Protein AF-A0A536SSL2-F1 (afdb_monomer_lite)

Radius of gyration: 25.96 Å; chains: 1; bounding box: 66×54×72 Å

Sequence (494 aa):
MFEVDPLWPKPLPNHWVLGGTIGVWVDEQDHVWVIHRGAGGGAGGLHDNEKGLELKPPISECCRTAPPILVFDQAGNLVRSWGGPGPGYEWPEGAHGVHVDYKGNVWLGGNGKGDAHVLKFTKEGKFLMQLGRYGKSGGSNDPENFGRVAKIWVDPKTNEAYIADGYGNRRVAVVDADTGKMKRYWGAYGNKPNDAPMGNYDPKAPPAQQFRNPVHCVERSNDGLVYVCDRQGDRVQVFQPEGKFVKEAFYAKETLASGSAWDITFSKDREQRFMFLADGQNEKVRVILRETLEEISNFGDGGRQPGQFYGVHSIATDSKGNLYTTETYEGKRVQKFVYKGLGSNLLKERKQTLAVAESSAGGLINAAFVAAPGASAWYLGGCVVYTGASRPALLGIAPQDMTGMRPASEPYAELLARRVRDRLGATWGLSETGASGPSGNRYGDKPGHACIAVSGPIEAVITVETGSADREANMWTFARRALELFESCLRKAP

Secondary structure (DSSP, 8-state):
-EEEETT-SPPPSTTEE---EEEEEE-TT--EEEEE--SSSSTTPPPTTTSTTTSSS--SS--EEPPSEEEE-TT--EEEEE-SS-TTS---TTEEEEEE-TTSEEEEEE-STT--EEEEEETT--EEEEEE-TT----TT-SS--SSEEEEEE-TTT-EEEEEE-SS--EEEEEETTT--EEEEE-GGGPPP--S---S--TTSPPPSSPPSPEEEEEE-TTS-EEEEEGGGTEEEEE-TTS-EEEEEESSTT--TT-S--EEEE-SSTT--EEEEEETTTTEEEEEETTTTEEEEEE--BSSSTT-BS-EEEEEE-TTS-EEEEE-TT---EEEEEE--SSHHHHHHTT--EEEEESTTTTHHHHHHHTSTTGGGTEEEEEE--STTHHHHHH---GGGGTT--SSSHHHHHHHHHHHHHHHT-SEEEEEEEE-SSS--TTSPPTTEEEEEEESSS-EEEEEE-----HHHHHHHHHHHHHHHHHHHHHH--

Foldseek 3Di:
DWDWDQCAQPDDPQLAAFFFWAEWEQDPQRKIKTFGDEQDPDQRHDDCVQDQVVDVVRPDPDDHHFARIWIAHPRNDTPDGHDDDDPPDDGAPAKHYWDQDPVQKIKTFFQPPFGWKIWIAHVNRHGDDIFADGNPDPEQPDQGTAHGWQYWDADPVQQKIWTQRFQRYQWTWIANNNPRGTDDIAFAQRHRADNPDPDFDDLPDDQDSGQAGGQREWDADPVQKIWTFSAQSQKIWIAHPRSHTDDMDHDPSVQGDRHFAAEWDFFLPNRSQWIWGFGFSQFKIFIAGPVVRHTPDIFEGDDQDRRHANGFHYWYAGNQGKIWTTGTRVNSDIIIIHDQAQQQVLCVVVVFAEEEEEELLQCLLVVRLVPGPPSVSHYLYYDHCHDPVVCCVPQVCDPVNQVVHDFQDQVVQQVQQVSRCVVSVGQKGKYKTAACALAHDPVPGGHLWMKIWMDHLDTDIDITRPVHSHNNVSSVVRSVVRSVVVSVCSVPRD

Structure (mmCIF, N/CA/C/O backbone):
data_AF-A0A536SSL2-F1
#
_entry.id   AF-A0A536SSL2-F1
#
loop_
_atom_site.group_PDB
_atom_site.id
_atom_site.type_symbol
_atom_site.label_atom_id
_atom_site.label_alt_id
_atom_site.label_comp_id
_atom_site.label_asym_id
_atom_site.label_entity_id
_atom_site.label_seq_id
_atom_site.pdbx_PDB_ins_code
_atom_site.Cartn_x
_atom_site.Cartn_y
_atom_site.Cartn_z
_atom_site.occupancy
_atom_site.B_iso_or_equiv
_atom_site.auth_seq_id
_atom_site.auth_comp_id
_atom_site.auth_asym_id
_atom_site.auth_atom_id
_atom_site.pdbx_PDB_model_num
ATOM 1 N N . MET A 1 1 ? -6.313 -5.138 13.434 1.00 70.88 1 MET A N 1
ATOM 2 C CA . MET A 1 1 ? -5.248 -6.094 13.783 1.00 70.88 1 MET A CA 1
ATOM 3 C C . MET A 1 1 ? -4.990 -6.992 12.593 1.00 70.88 1 MET A C 1
ATOM 5 O O . MET A 1 1 ? -5.932 -7.336 11.881 1.00 70.88 1 MET A O 1
ATOM 9 N N . PHE A 1 2 ? -3.722 -7.329 12.398 1.00 86.25 2 PHE A N 1
ATOM 10 C CA . PHE A 1 2 ? -3.239 -8.208 11.351 1.00 86.25 2 PHE A CA 1
ATOM 11 C C . PHE A 1 2 ? -2.455 -9.352 11.984 1.00 86.25 2 PHE A C 1
ATOM 13 O O . PHE A 1 2 ? -1.656 -9.109 12.883 1.00 86.25 2 PHE A O 1
ATOM 20 N N . GLU A 1 3 ? -2.681 -10.574 11.516 1.00 83.38 3 GLU A N 1
ATOM 21 C CA . GLU A 1 3 ? -1.866 -11.739 11.873 1.00 83.38 3 GLU A CA 1
ATOM 22 C C . GLU A 1 3 ? -1.239 -12.303 10.609 1.00 83.38 3 GLU A C 1
ATOM 24 O O . GLU A 1 3 ? -1.923 -12.433 9.593 1.00 83.38 3 GLU A O 1
ATOM 29 N N . VAL A 1 4 ? 0.041 -12.663 10.670 1.00 94.06 4 VAL A N 1
ATOM 30 C CA . VAL A 1 4 ? 0.687 -13.361 9.560 1.00 94.06 4 VAL A CA 1
ATOM 31 C C . VAL A 1 4 ? 0.041 -14.734 9.349 1.00 94.06 4 VAL A C 1
ATOM 33 O O . VAL A 1 4 ? -0.237 -15.455 10.306 1.00 94.06 4 VAL A O 1
ATOM 36 N N . ASP A 1 5 ? -0.192 -15.096 8.091 1.00 92.94 5 ASP A N 1
ATOM 37 C CA . ASP A 1 5 ? -0.505 -16.462 7.682 1.00 92.94 5 ASP A CA 1
ATOM 38 C C . ASP A 1 5 ? 0.802 -17.156 7.267 1.00 92.94 5 ASP A C 1
ATOM 40 O O . ASP A 1 5 ? 1.294 -16.910 6.163 1.00 92.94 5 ASP A O 1
ATOM 44 N N . PRO A 1 6 ? 1.404 -17.998 8.129 1.00 91.06 6 PRO A N 1
ATOM 45 C CA . PRO A 1 6 ? 2.693 -18.622 7.842 1.00 91.06 6 PRO A CA 1
ATOM 46 C C . PRO A 1 6 ? 2.602 -19.724 6.776 1.00 91.06 6 PRO A C 1
ATOM 48 O O . PRO A 1 6 ? 3.630 -20.268 6.382 1.00 91.06 6 PRO A O 1
ATOM 51 N N . LEU A 1 7 ? 1.391 -20.088 6.339 1.00 91.69 7 LEU A N 1
ATOM 52 C CA . LEU A 1 7 ? 1.154 -21.122 5.331 1.00 91.69 7 LEU A CA 1
ATOM 53 C C . LEU A 1 7 ? 0.920 -20.535 3.931 1.00 91.69 7 LEU A C 1
ATOM 55 O O . LEU A 1 7 ? 0.687 -21.288 2.982 1.00 91.69 7 LEU A O 1
ATOM 59 N N . TRP A 1 8 ? 0.977 -19.207 3.797 1.00 96.62 8 TRP A N 1
ATOM 60 C CA . TRP A 1 8 ? 0.842 -18.496 2.533 1.00 96.62 8 TRP A CA 1
ATOM 61 C C . TRP A 1 8 ? 2.170 -17.801 2.156 1.00 96.62 8 TRP A C 1
ATOM 63 O O . TRP A 1 8 ? 2.762 -17.140 3.010 1.00 96.62 8 TRP A O 1
ATOM 73 N N . PRO A 1 9 ? 2.621 -17.865 0.885 1.00 97.06 9 PRO A N 1
ATOM 74 C CA . PRO A 1 9 ? 2.045 -18.639 -0.215 1.00 97.06 9 PRO A CA 1
ATOM 75 C C . PRO A 1 9 ? 2.376 -20.134 -0.077 1.00 97.06 9 PRO A C 1
ATOM 77 O O . PRO A 1 9 ? 3.240 -20.527 0.707 1.00 97.06 9 PRO A O 1
ATOM 80 N N . LYS A 1 10 ? 1.710 -20.987 -0.864 1.00 96.25 10 LYS A N 1
ATOM 81 C CA . LYS A 1 10 ? 2.059 -22.414 -0.921 1.00 96.25 10 LYS A CA 1
ATOM 82 C C . LYS A 1 10 ? 3.430 -22.610 -1.585 1.00 96.25 10 LYS A C 1
ATOM 84 O O . LYS A 1 10 ? 3.855 -21.748 -2.359 1.00 96.25 10 LYS A O 1
ATOM 89 N N . PRO A 1 11 ? 4.110 -23.749 -1.338 1.00 94.81 11 PRO A N 1
ATOM 90 C CA . PRO A 1 11 ? 5.376 -24.060 -1.993 1.00 94.81 11 PRO A CA 1
ATOM 91 C C . PRO A 1 11 ? 5.291 -23.920 -3.516 1.00 94.81 11 PRO A C 1
ATOM 93 O O . PRO A 1 11 ? 4.342 -24.397 -4.144 1.00 94.81 11 PRO A O 1
ATOM 96 N N . LEU A 1 12 ? 6.294 -23.271 -4.107 1.00 95.94 12 LEU A N 1
ATOM 97 C CA . LEU A 1 12 ? 6.378 -23.112 -5.554 1.00 95.94 12 LEU A CA 1
ATOM 98 C C . LEU A 1 12 ? 6.725 -24.449 -6.232 1.00 95.94 12 LEU A C 1
ATOM 100 O O . LEU A 1 12 ? 7.484 -25.247 -5.674 1.00 95.94 12 LEU A O 1
ATOM 104 N N . PRO A 1 13 ? 6.213 -24.704 -7.450 1.00 94.50 13 PRO A N 1
ATOM 105 C CA . PRO A 1 13 ? 6.580 -25.891 -8.216 1.00 94.50 13 PRO A CA 1
ATOM 106 C C . PRO A 1 13 ? 8.017 -25.786 -8.756 1.00 94.50 13 PRO A C 1
ATOM 108 O O . PRO A 1 13 ? 8.676 -24.757 -8.631 1.00 94.50 13 PRO A O 1
ATOM 111 N N . ASN A 1 14 ? 8.497 -26.842 -9.421 1.00 94.69 14 ASN A N 1
ATOM 112 C CA . ASN A 1 14 ? 9.727 -26.829 -10.232 1.00 94.69 14 ASN A CA 1
ATOM 113 C C . ASN A 1 14 ? 11.019 -26.438 -9.485 1.00 94.69 14 ASN A C 1
ATOM 115 O O . ASN A 1 14 ? 11.971 -25.977 -10.119 1.00 94.69 14 ASN A O 1
ATOM 119 N N . HIS A 1 15 ? 11.054 -26.606 -8.157 1.00 94.88 15 HIS A N 1
ATOM 120 C CA . HIS A 1 15 ? 12.149 -26.131 -7.301 1.00 94.88 15 HIS A CA 1
ATOM 121 C C . HIS A 1 15 ? 12.436 -24.636 -7.492 1.00 94.88 15 HIS A C 1
ATOM 123 O O . HIS A 1 15 ? 13.591 -24.204 -7.500 1.00 94.88 15 HIS A O 1
ATOM 129 N N . TRP A 1 16 ? 11.378 -23.853 -7.710 1.00 95.50 16 TRP A N 1
ATOM 130 C CA . TRP A 1 16 ? 11.479 -22.414 -7.858 1.00 95.50 16 TRP A CA 1
ATOM 131 C C . TRP A 1 16 ? 11.706 -21.718 -6.528 1.00 95.50 16 TRP A C 1
ATOM 133 O O . TRP A 1 16 ? 11.070 -22.026 -5.521 1.00 95.50 16 TRP A O 1
ATOM 143 N N . VAL A 1 17 ? 12.588 -20.727 -6.567 1.00 93.88 17 VAL A N 1
ATOM 144 C CA . VAL A 1 17 ? 12.870 -19.821 -5.456 1.00 93.88 17 VAL A CA 1
ATOM 145 C C . VAL A 1 17 ? 12.768 -18.370 -5.916 1.00 93.88 17 VAL A C 1
ATOM 147 O O . VAL A 1 17 ? 13.021 -18.040 -7.081 1.00 93.88 17 VAL A O 1
ATOM 150 N N . LEU A 1 18 ? 12.368 -17.507 -4.985 1.00 93.56 18 LEU A N 1
ATOM 151 C CA . LEU A 1 18 ? 12.258 -16.068 -5.191 1.00 93.56 18 LEU A CA 1
ATOM 152 C C . LEU A 1 18 ? 13.579 -15.398 -4.833 1.00 93.56 18 LEU A C 1
ATOM 154 O O . LEU A 1 18 ? 14.158 -15.686 -3.790 1.00 93.56 18 LEU A O 1
ATOM 158 N N . GLY A 1 19 ? 14.017 -14.459 -5.664 1.00 92.50 19 GLY A N 1
ATOM 159 C CA . GLY A 1 19 ? 14.949 -13.429 -5.208 1.00 92.50 19 GLY A CA 1
ATOM 160 C C . GLY A 1 19 ? 14.205 -12.306 -4.480 1.00 92.50 19 GLY A C 1
ATOM 161 O O . GLY A 1 19 ? 13.090 -12.479 -3.990 1.00 92.50 19 GLY A O 1
ATOM 162 N N . GLY A 1 20 ? 14.812 -11.126 -4.426 1.00 92.00 20 GLY A N 1
ATOM 163 C CA . GLY A 1 20 ? 14.248 -9.939 -3.798 1.00 92.00 20 GLY A CA 1
ATOM 164 C C . GLY A 1 20 ? 12.907 -9.593 -4.433 1.00 92.00 20 GLY A C 1
ATOM 165 O O . GLY A 1 20 ? 12.840 -9.210 -5.604 1.00 92.00 20 GLY A O 1
ATOM 166 N N . THR A 1 21 ? 11.839 -9.737 -3.659 1.00 92.56 21 THR A N 1
ATOM 167 C CA . THR A 1 21 ? 10.477 -9.395 -4.067 1.00 92.56 21 THR A CA 1
ATOM 168 C C . THR A 1 21 ? 10.248 -7.901 -3.844 1.00 92.56 21 THR A C 1
ATOM 170 O O . THR A 1 21 ? 10.591 -7.348 -2.802 1.00 92.56 21 THR A O 1
ATOM 173 N N . ILE A 1 22 ? 9.722 -7.218 -4.849 1.00 91.38 22 ILE A N 1
ATOM 174 C CA . ILE A 1 22 ? 9.894 -5.758 -5.004 1.00 91.38 22 ILE A CA 1
ATOM 175 C C . ILE A 1 22 ? 8.591 -5.042 -5.339 1.00 91.38 22 ILE A C 1
ATOM 177 O O . ILE A 1 22 ? 8.474 -3.849 -5.076 1.00 91.38 22 ILE A O 1
ATOM 181 N N . GLY A 1 23 ? 7.604 -5.748 -5.874 1.00 95.38 23 GLY A N 1
ATOM 182 C CA . GLY A 1 23 ? 6.292 -5.188 -6.142 1.00 95.38 23 GLY A CA 1
ATOM 183 C C . GLY A 1 23 ? 5.220 -6.216 -5.850 1.00 95.38 23 GLY A C 1
ATOM 184 O O . GLY A 1 23 ? 5.384 -7.396 -6.177 1.00 95.38 23 GLY A O 1
ATOM 185 N N . VAL A 1 24 ? 4.127 -5.745 -5.259 1.00 98.31 24 VAL A N 1
ATOM 186 C CA . VAL A 1 24 ? 2.905 -6.521 -5.088 1.00 98.31 24 VAL A CA 1
ATOM 187 C C . VAL A 1 24 ? 1.691 -5.697 -5.486 1.00 98.31 24 VAL A C 1
ATOM 189 O O . VAL A 1 24 ? 1.617 -4.500 -5.215 1.00 98.31 24 VAL A O 1
ATOM 192 N N . TRP A 1 25 ? 0.729 -6.349 -6.127 1.00 98.12 25 TRP A N 1
ATOM 193 C CA . TRP A 1 25 ? -0.571 -5.774 -6.442 1.00 98.12 25 TRP A CA 1
ATOM 194 C C . TRP A 1 25 ? -1.664 -6.819 -6.254 1.00 98.12 25 TRP A C 1
ATOM 196 O O . TRP A 1 25 ? -1.423 -8.008 -6.455 1.00 98.12 25 TRP A O 1
ATOM 206 N N . VAL A 1 26 ? -2.867 -6.380 -5.890 1.00 98.38 26 VAL A N 1
ATOM 207 C CA . VAL A 1 26 ? -4.047 -7.246 -5.845 1.00 98.38 26 VAL A CA 1
ATOM 208 C C . VAL A 1 26 ? -5.036 -6.780 -6.903 1.00 98.38 26 VAL A C 1
ATOM 210 O O . VAL A 1 26 ? -5.452 -5.621 -6.886 1.00 98.38 26 VAL A O 1
ATOM 213 N N . ASP A 1 27 ? -5.373 -7.669 -7.836 1.00 97.38 27 ASP A N 1
ATOM 214 C CA . ASP A 1 27 ? -6.301 -7.366 -8.925 1.00 97.38 27 ASP A CA 1
ATOM 215 C C . ASP A 1 27 ? -7.775 -7.531 -8.515 1.00 97.38 27 ASP A C 1
ATOM 217 O O . ASP A 1 27 ? -8.109 -7.812 -7.363 1.00 97.38 27 ASP A O 1
ATOM 221 N N . GLU A 1 28 ? -8.684 -7.323 -9.462 1.00 95.25 28 GLU A N 1
ATOM 222 C CA . GLU A 1 28 ? -10.125 -7.366 -9.235 1.00 95.25 28 GLU A CA 1
ATOM 223 C C . GLU A 1 28 ? -10.678 -8.764 -8.898 1.00 95.25 28 GLU A C 1
ATOM 225 O O . GLU A 1 28 ? -11.818 -8.868 -8.448 1.00 95.25 28 GLU A O 1
ATOM 230 N N . GLN A 1 29 ? -9.894 -9.831 -9.096 1.00 96.06 29 GLN A N 1
ATOM 231 C CA . GLN A 1 29 ? -10.228 -11.195 -8.666 1.00 96.06 29 GLN A CA 1
ATOM 232 C C . GLN A 1 29 ? -9.609 -11.561 -7.309 1.00 96.06 29 GLN A C 1
ATOM 234 O O . GLN A 1 29 ? -9.657 -12.724 -6.910 1.00 96.06 29 GLN A O 1
ATOM 239 N N . ASP A 1 30 ? -9.013 -10.596 -6.605 1.00 97.69 30 ASP A N 1
ATOM 240 C CA . ASP A 1 30 ? -8.140 -10.833 -5.456 1.00 97.69 30 ASP A CA 1
ATOM 241 C C . ASP A 1 30 ? -6.935 -11.740 -5.773 1.00 97.69 30 ASP A C 1
ATOM 243 O O . ASP A 1 30 ? -6.384 -12.394 -4.879 1.00 97.69 30 ASP A O 1
ATOM 247 N N . HIS A 1 31 ? -6.492 -11.790 -7.034 1.00 98.62 31 HIS A N 1
ATOM 248 C CA . HIS A 1 31 ? -5.214 -12.415 -7.334 1.00 98.62 31 HIS A CA 1
ATOM 249 C C . HIS A 1 31 ? -4.073 -11.498 -6.903 1.00 98.62 31 HIS A C 1
ATOM 251 O O . HIS A 1 31 ? -4.069 -10.298 -7.182 1.00 98.62 31 HIS A O 1
ATOM 257 N N . VAL A 1 32 ? -3.077 -12.087 -6.252 1.00 98.75 32 VAL A N 1
ATOM 258 C CA . VAL A 1 32 ? -1.891 -11.412 -5.735 1.00 98.75 32 VAL A CA 1
ATOM 259 C C . VAL A 1 32 ? -0.774 -11.539 -6.759 1.00 98.75 32 VAL A C 1
ATOM 261 O O . VAL A 1 32 ? -0.194 -12.609 -6.942 1.00 98.75 32 VAL A O 1
ATOM 264 N N . TRP A 1 33 ? -0.483 -10.437 -7.434 1.00 98.62 33 TRP A N 1
ATOM 265 C CA . TRP A 1 33 ? 0.585 -10.307 -8.413 1.00 98.62 33 TRP A CA 1
ATOM 266 C C . TRP A 1 33 ? 1.867 -9.913 -7.706 1.00 98.62 33 TRP A C 1
ATOM 268 O O . TRP A 1 33 ? 1.901 -8.902 -7.014 1.00 98.62 33 TRP A O 1
ATOM 278 N N . VAL A 1 34 ? 2.923 -10.690 -7.904 1.00 97.94 34 VAL A N 1
ATOM 279 C CA . VAL A 1 34 ? 4.250 -10.446 -7.349 1.00 97.94 34 VAL A CA 1
ATOM 280 C C . VAL A 1 34 ? 5.231 -10.308 -8.495 1.00 97.94 34 VAL A C 1
ATOM 282 O O . VAL A 1 34 ? 5.256 -11.141 -9.402 1.00 97.94 34 VAL A O 1
ATOM 285 N N . ILE A 1 35 ? 6.067 -9.278 -8.423 1.00 95.69 35 ILE A N 1
ATOM 286 C CA . ILE A 1 35 ? 7.277 -9.181 -9.232 1.00 95.69 35 ILE A CA 1
ATOM 287 C C . ILE A 1 35 ? 8.504 -9.306 -8.330 1.00 95.69 35 ILE A C 1
ATOM 289 O O . ILE A 1 35 ? 8.563 -8.724 -7.240 1.00 95.69 35 ILE A O 1
ATOM 293 N N . HIS A 1 36 ? 9.481 -10.093 -8.770 1.00 93.75 36 HIS A N 1
ATOM 294 C CA . HIS A 1 36 ? 10.736 -10.288 -8.052 1.00 93.75 36 HIS A CA 1
ATOM 295 C C . HIS A 1 36 ? 11.947 -10.151 -8.976 1.00 93.75 36 HIS A C 1
ATOM 297 O O . HIS A 1 36 ? 11.855 -10.291 -10.197 1.00 93.75 36 HIS A O 1
ATOM 303 N N . ARG A 1 37 ? 13.105 -9.864 -8.381 1.00 88.25 37 ARG A N 1
ATOM 304 C CA . ARG A 1 37 ? 14.395 -9.872 -9.079 1.00 88.25 37 ARG A CA 1
ATOM 305 C C . ARG A 1 37 ? 14.947 -11.298 -9.074 1.00 88.25 37 ARG A C 1
ATOM 307 O O . ARG A 1 37 ? 14.835 -11.999 -8.071 1.00 88.25 37 ARG A O 1
ATOM 314 N N . GLY A 1 38 ? 15.453 -11.753 -10.220 1.00 72.12 38 GLY A N 1
ATOM 315 C CA . GLY A 1 38 ? 15.956 -13.119 -10.414 1.00 72.12 38 GLY A CA 1
ATOM 316 C C . GLY A 1 38 ? 17.435 -13.305 -10.041 1.00 72.12 38 GLY A C 1
ATOM 317 O O . GLY A 1 38 ? 17.980 -12.559 -9.234 1.00 72.12 38 GLY A O 1
ATOM 318 N N . ALA A 1 39 ? 18.108 -14.272 -10.678 1.00 56.28 39 ALA A N 1
ATOM 319 C CA . ALA A 1 39 ? 19.510 -14.668 -10.453 1.00 56.28 39 ALA A CA 1
ATOM 320 C C . ALA A 1 39 ? 20.607 -13.621 -10.764 1.00 56.28 39 ALA A C 1
ATOM 322 O O . ALA A 1 39 ? 21.792 -13.953 -10.661 1.00 56.28 39 ALA A O 1
ATOM 323 N N . GLY A 1 40 ? 20.259 -12.388 -11.147 1.00 55.69 40 GLY A N 1
ATOM 324 C CA . GLY A 1 40 ? 21.232 -11.327 -11.432 1.00 55.69 40 GLY A CA 1
ATOM 325 C C . GLY A 1 40 ? 21.962 -10.860 -10.166 1.00 55.69 40 GLY A C 1
ATOM 326 O O . GLY A 1 40 ? 21.326 -10.638 -9.140 1.00 55.69 40 GLY A O 1
ATOM 327 N N . GLY A 1 41 ? 23.291 -10.715 -10.233 1.00 50.22 41 GLY A N 1
ATOM 328 C CA . GLY A 1 41 ? 24.194 -10.449 -9.097 1.00 50.22 41 GLY A CA 1
ATOM 329 C C . GLY A 1 41 ? 24.130 -9.037 -8.491 1.00 50.22 41 GLY A C 1
ATOM 330 O O . GLY A 1 41 ? 25.152 -8.365 -8.395 1.00 50.22 41 GLY A O 1
ATOM 331 N N . GLY A 1 42 ? 22.942 -8.581 -8.090 1.00 58.47 42 GLY A N 1
ATOM 332 C CA . GLY A 1 42 ? 22.720 -7.317 -7.380 1.00 58.47 42 GLY A CA 1
ATOM 333 C C . GLY A 1 42 ? 22.057 -7.506 -6.011 1.00 58.47 42 GLY A C 1
ATOM 334 O O . GLY A 1 42 ? 21.804 -8.627 -5.574 1.00 58.47 42 GLY A O 1
ATOM 335 N N . ALA A 1 43 ? 21.738 -6.399 -5.333 1.00 57.28 43 ALA A N 1
ATOM 336 C CA . ALA A 1 43 ? 21.018 -6.425 -4.058 1.00 57.28 43 ALA A CA 1
ATOM 337 C C . ALA A 1 43 ? 19.620 -7.055 -4.240 1.00 57.28 43 ALA A C 1
ATOM 339 O O . ALA A 1 43 ? 18.736 -6.461 -4.866 1.00 57.28 43 ALA A O 1
ATOM 340 N N . GLY A 1 44 ? 19.441 -8.269 -3.710 1.00 65.69 44 GLY A N 1
ATOM 341 C CA . GLY A 1 44 ? 18.246 -9.096 -3.901 1.00 65.69 44 GLY A CA 1
ATOM 342 C C . GLY A 1 44 ? 18.367 -10.177 -4.980 1.00 65.69 44 GLY A C 1
ATOM 343 O O . GLY A 1 44 ? 17.377 -10.830 -5.283 1.00 65.69 44 GLY A O 1
ATOM 344 N N . GLY A 1 45 ? 19.543 -10.394 -5.566 1.00 82.62 45 GLY A N 1
ATOM 345 C CA . GLY A 1 45 ? 19.799 -11.566 -6.402 1.00 82.62 45 GLY A CA 1
ATOM 346 C C . GLY A 1 45 ? 19.842 -12.866 -5.595 1.00 82.62 45 GLY A C 1
ATOM 347 O O . GLY A 1 45 ? 20.053 -12.856 -4.380 1.00 82.62 45 GLY A O 1
ATOM 348 N N . LEU A 1 46 ? 19.661 -13.992 -6.284 1.00 88.62 46 LEU A N 1
ATOM 349 C CA . LEU A 1 46 ? 19.912 -15.315 -5.711 1.00 88.62 46 LEU A CA 1
ATOM 350 C C . LEU A 1 46 ? 21.414 -15.628 -5.722 1.00 88.62 46 LEU A C 1
ATOM 352 O O . LEU A 1 46 ? 22.061 -15.546 -6.776 1.00 88.62 46 LEU A O 1
ATOM 356 N N . HIS A 1 47 ? 21.939 -16.015 -4.563 1.00 88.69 47 HIS A N 1
ATOM 357 C CA . HIS A 1 47 ? 23.284 -16.550 -4.370 1.00 88.69 47 HIS A CA 1
ATOM 358 C C . HIS A 1 47 ? 23.391 -17.957 -4.969 1.00 88.69 47 HIS A C 1
ATOM 360 O O . HIS A 1 47 ? 22.393 -18.659 -5.136 1.00 88.69 47 HIS A O 1
ATOM 366 N N . ASP A 1 48 ? 24.607 -18.398 -5.284 1.00 89.75 48 ASP A N 1
ATOM 367 C CA . ASP A 1 48 ? 24.847 -19.688 -5.949 1.00 89.75 48 ASP A CA 1
ATOM 368 C C . ASP A 1 48 ? 24.349 -20.895 -5.137 1.00 89.75 48 ASP A C 1
ATOM 370 O O . ASP A 1 48 ? 23.865 -21.868 -5.712 1.00 89.75 48 ASP A O 1
ATOM 374 N N . ASN A 1 49 ? 24.366 -20.811 -3.804 1.00 89.50 49 ASN A N 1
ATOM 375 C CA . ASN A 1 49 ? 23.793 -21.831 -2.922 1.00 89.50 49 ASN A CA 1
ATOM 376 C C . ASN A 1 49 ? 22.251 -21.834 -2.896 1.00 89.50 49 ASN A C 1
ATOM 378 O O . ASN A 1 49 ? 21.662 -22.832 -2.492 1.00 89.50 49 ASN A O 1
ATOM 382 N N . GLU A 1 50 ? 21.591 -20.755 -3.325 1.00 91.44 50 GLU A N 1
ATOM 383 C CA . GLU A 1 50 ? 20.130 -20.692 -3.470 1.00 91.44 50 GLU A CA 1
ATOM 384 C C . GLU A 1 50 ? 19.674 -21.189 -4.851 1.00 91.44 50 GLU A C 1
ATOM 386 O O . GLU A 1 50 ? 18.548 -21.656 -4.993 1.00 91.44 50 GLU A O 1
ATOM 391 N N . LYS A 1 51 ? 20.540 -21.117 -5.874 1.00 92.12 51 LYS A N 1
ATOM 392 C CA . LYS A 1 51 ? 20.224 -21.468 -7.272 1.00 92.12 51 LYS A CA 1
ATOM 393 C C . LYS A 1 51 ? 21.086 -22.598 -7.851 1.00 92.12 51 LYS A C 1
ATOM 395 O O . LYS A 1 51 ? 21.333 -22.645 -9.054 1.00 92.12 51 LYS A O 1
ATOM 400 N N . GLY A 1 52 ? 21.558 -23.523 -7.017 1.00 93.56 52 GLY A N 1
ATOM 401 C CA . GLY A 1 52 ? 22.553 -24.517 -7.433 1.00 93.56 52 GLY A CA 1
ATOM 402 C C . GLY A 1 52 ? 22.135 -25.453 -8.581 1.00 93.56 52 GLY A C 1
ATOM 403 O O . GLY A 1 52 ? 23.009 -25.935 -9.304 1.00 93.56 52 GLY A O 1
ATOM 404 N N . LEU A 1 53 ? 20.829 -25.644 -8.822 1.00 94.38 53 LEU A N 1
ATOM 405 C CA . LEU A 1 53 ? 20.298 -26.401 -9.968 1.00 94.38 53 LEU A CA 1
ATOM 406 C C . LEU A 1 53 ? 20.404 -25.621 -11.299 1.00 94.38 53 LEU A C 1
ATOM 408 O O . LEU A 1 53 ? 20.310 -26.212 -12.374 1.00 94.38 53 LEU A O 1
ATOM 412 N N . GLU A 1 54 ? 20.555 -24.296 -11.245 1.00 91.56 54 GLU A N 1
ATOM 413 C CA . GLU A 1 54 ? 20.709 -23.407 -12.408 1.00 91.56 54 GLU A CA 1
ATOM 414 C C . GLU A 1 54 ? 22.174 -23.273 -12.869 1.00 91.56 54 GLU A C 1
ATOM 416 O O . GLU A 1 54 ? 22.431 -22.910 -14.020 1.00 91.56 54 GLU A O 1
ATOM 421 N N . LEU A 1 55 ? 23.139 -23.581 -11.993 1.00 91.19 55 LEU A N 1
ATOM 422 C CA . LEU A 1 55 ? 24.570 -23.446 -12.281 1.00 91.19 55 LEU A CA 1
ATOM 423 C C . LEU A 1 55 ? 25.064 -24.461 -13.323 1.00 91.19 55 LEU A C 1
ATOM 425 O O . LEU A 1 55 ? 24.430 -25.481 -13.600 1.00 91.19 55 LEU A O 1
ATOM 429 N N . LYS A 1 56 ? 26.224 -24.167 -13.924 1.00 92.69 56 LYS A N 1
ATOM 430 C CA . LYS A 1 56 ? 26.868 -25.008 -14.943 1.00 92.69 56 LYS A CA 1
ATOM 431 C C . LYS A 1 56 ? 28.335 -25.288 -14.565 1.00 92.69 56 LYS A C 1
ATOM 433 O O . LYS A 1 56 ? 29.153 -24.384 -14.725 1.00 92.69 56 LYS A O 1
ATOM 438 N N . PRO A 1 57 ? 28.685 -26.517 -14.127 1.00 93.56 57 PRO A N 1
ATOM 439 C CA . PRO A 1 57 ? 27.778 -27.639 -13.843 1.00 93.56 57 PRO A CA 1
ATOM 440 C C . PRO A 1 57 ? 26.854 -27.350 -12.638 1.00 93.56 57 PRO A C 1
ATOM 442 O O . PRO A 1 57 ? 27.210 -26.514 -11.805 1.00 93.56 57 PRO A O 1
ATOM 445 N N . PRO A 1 58 ? 25.690 -28.022 -12.520 1.00 94.88 58 PRO A N 1
ATOM 446 C CA . PRO A 1 58 ? 24.854 -27.913 -11.326 1.00 94.88 58 PRO A CA 1
ATOM 447 C C . PRO A 1 58 ? 25.618 -28.387 -10.089 1.00 94.88 58 PRO A C 1
ATOM 449 O O . PRO A 1 58 ? 26.342 -29.382 -10.157 1.00 94.88 58 PRO A O 1
ATOM 452 N N . ILE A 1 59 ? 25.438 -27.699 -8.962 1.00 94.75 59 ILE A N 1
ATOM 453 C CA . ILE A 1 59 ? 26.116 -28.032 -7.694 1.00 94.75 59 ILE A CA 1
ATOM 454 C C . ILE A 1 59 ? 25.181 -28.678 -6.660 1.00 94.75 59 ILE A C 1
ATOM 456 O O . ILE A 1 59 ? 25.644 -29.141 -5.621 1.00 94.75 59 ILE A O 1
ATOM 460 N N . SER A 1 60 ? 23.874 -28.714 -6.933 1.00 94.31 60 SER A N 1
ATOM 461 C CA . SER A 1 60 ? 22.850 -29.320 -6.073 1.00 94.31 60 SER A CA 1
ATOM 462 C C . SER A 1 60 ? 21.576 -29.653 -6.862 1.00 94.31 60 SER A C 1
ATOM 464 O O . SER A 1 60 ? 21.329 -29.101 -7.934 1.00 94.31 60 SER A O 1
ATOM 466 N N . GLU A 1 61 ? 20.743 -30.550 -6.320 1.00 92.94 61 GLU A N 1
ATOM 467 C CA . GLU A 1 61 ? 19.458 -30.967 -6.923 1.00 92.94 61 GLU A CA 1
ATOM 468 C C . GLU A 1 61 ? 18.376 -29.869 -6.873 1.00 92.94 61 GLU A C 1
ATOM 470 O O . GLU A 1 61 ? 17.375 -29.928 -7.581 1.00 92.94 61 GLU A O 1
ATOM 475 N N . CYS A 1 62 ? 18.596 -28.841 -6.052 1.00 89.31 62 CYS A N 1
ATOM 476 C CA . CYS A 1 62 ? 17.774 -27.642 -5.904 1.00 89.31 62 CYS A CA 1
ATOM 477 C C . CYS A 1 62 ? 18.704 -26.422 -5.861 1.00 89.31 62 CYS A C 1
ATOM 479 O O . CYS A 1 62 ? 19.850 -26.544 -5.457 1.00 89.31 62 CYS A O 1
ATOM 481 N N . CYS A 1 63 ? 18.312 -25.215 -6.226 1.00 92.88 63 CYS A N 1
ATOM 482 C CA . CYS A 1 63 ? 17.028 -24.774 -6.749 1.00 92.88 63 CYS A CA 1
ATOM 483 C C . CYS A 1 63 ? 17.283 -23.925 -8.002 1.00 92.88 63 CYS A C 1
ATOM 485 O O . CYS A 1 63 ? 18.432 -23.774 -8.421 1.00 92.88 63 CYS A O 1
ATOM 487 N N . ARG A 1 64 ? 16.239 -23.390 -8.636 1.00 93.19 64 ARG A N 1
ATOM 488 C CA . ARG A 1 64 ? 16.390 -22.463 -9.770 1.00 93.19 64 ARG A CA 1
ATOM 489 C C . ARG A 1 64 ? 15.469 -21.263 -9.630 1.00 93.19 64 ARG A C 1
ATOM 491 O O . ARG A 1 64 ? 14.456 -21.325 -8.936 1.00 93.19 64 ARG A O 1
ATOM 498 N N . THR A 1 65 ? 15.810 -20.180 -10.309 1.00 93.19 65 THR A N 1
ATOM 499 C CA . THR A 1 65 ? 15.042 -18.935 -10.243 1.00 93.19 65 THR A CA 1
ATOM 500 C C . THR A 1 65 ? 13.624 -19.114 -10.799 1.00 93.19 65 THR A C 1
ATOM 502 O O . THR A 1 65 ? 13.444 -19.710 -11.864 1.00 93.19 65 THR A O 1
ATOM 505 N N . ALA A 1 66 ? 12.615 -18.592 -10.094 1.00 95.00 66 ALA A N 1
ATOM 506 C CA . ALA A 1 66 ? 11.244 -18.515 -10.602 1.00 95.00 66 ALA A CA 1
ATOM 507 C C . ALA A 1 66 ? 11.108 -17.495 -11.761 1.00 95.00 66 ALA A C 1
ATOM 509 O O . ALA A 1 66 ? 11.943 -16.593 -11.889 1.00 95.00 66 ALA A O 1
ATOM 510 N N . PRO A 1 67 ? 10.065 -17.587 -12.610 1.00 95.06 67 PRO A N 1
ATOM 511 C CA . PRO A 1 67 ? 9.727 -16.514 -13.543 1.00 95.06 67 PRO A CA 1
ATOM 512 C C . PRO A 1 67 ? 9.476 -15.185 -12.806 1.00 95.06 67 PRO A C 1
ATOM 514 O O . PRO A 1 67 ? 8.857 -15.214 -11.743 1.00 95.06 67 PRO A O 1
ATOM 517 N N . PRO A 1 68 ? 9.882 -14.024 -13.364 1.00 94.44 68 PRO A N 1
ATOM 518 C CA . PRO A 1 68 ? 9.832 -12.747 -12.647 1.00 94.44 68 PRO A CA 1
ATOM 519 C C . PRO A 1 68 ? 8.450 -12.338 -12.132 1.00 94.44 68 PRO A C 1
ATOM 521 O O . PRO A 1 68 ? 8.375 -11.688 -11.092 1.00 94.44 68 PRO A O 1
ATOM 524 N N . ILE A 1 69 ? 7.380 -12.681 -12.860 1.00 97.38 69 ILE A N 1
ATOM 525 C CA . ILE A 1 69 ? 5.991 -12.465 -12.452 1.00 97.38 69 ILE A CA 1
ATOM 526 C C . ILE A 1 69 ? 5.408 -13.779 -11.957 1.00 97.38 69 ILE A C 1
ATOM 528 O O . ILE A 1 69 ? 5.402 -14.779 -12.680 1.00 97.38 69 ILE A O 1
ATOM 532 N N . LEU A 1 70 ? 4.832 -13.735 -10.762 1.00 98.19 70 LEU A N 1
ATOM 533 C CA . LEU A 1 70 ? 4.061 -14.817 -10.164 1.00 98.19 70 LEU A CA 1
ATOM 534 C C . LEU A 1 70 ? 2.712 -14.273 -9.713 1.00 98.19 70 LEU A C 1
ATOM 536 O O . LEU A 1 70 ? 2.626 -13.165 -9.190 1.00 98.19 70 LEU A O 1
ATOM 540 N N . VAL A 1 71 ? 1.660 -15.053 -9.919 1.00 98.62 71 VAL A N 1
ATOM 541 C CA . VAL A 1 71 ? 0.297 -14.677 -9.548 1.00 98.62 71 VAL A CA 1
ATOM 542 C C . VAL A 1 71 ? -0.284 -15.770 -8.678 1.00 98.62 71 VAL A C 1
ATOM 544 O O . VAL A 1 71 ? -0.322 -16.932 -9.091 1.00 98.62 71 VAL A O 1
ATOM 547 N N . PHE A 1 72 ? -0.747 -15.392 -7.494 1.00 98.69 72 PHE A N 1
ATOM 548 C CA . PHE A 1 72 ? -1.342 -16.303 -6.526 1.00 98.69 72 PHE A CA 1
ATOM 549 C C . PHE A 1 72 ? -2.821 -16.000 -6.331 1.00 98.69 72 PHE A C 1
ATOM 551 O O . PHE A 1 72 ? -3.232 -14.847 -6.410 1.00 98.69 72 PHE A O 1
ATOM 558 N N . ASP A 1 73 ? -3.622 -17.011 -6.018 1.00 97.88 73 ASP A N 1
ATOM 559 C CA . ASP A 1 73 ? -4.938 -16.772 -5.428 1.00 97.88 73 ASP A CA 1
ATOM 560 C C . ASP A 1 73 ? -4.841 -16.469 -3.918 1.00 97.88 73 ASP A C 1
ATOM 562 O O . ASP A 1 73 ? -3.789 -16.611 -3.281 1.00 97.88 73 ASP A O 1
ATOM 566 N N . GLN A 1 74 ? -5.962 -16.074 -3.305 1.00 94.94 74 GLN A N 1
ATOM 567 C CA . GLN A 1 74 ? -6.022 -15.797 -1.862 1.00 94.94 74 GLN A CA 1
ATOM 568 C C . GLN A 1 74 ? -5.670 -17.012 -0.983 1.00 94.94 74 GLN A C 1
ATOM 570 O O . GLN A 1 74 ? -5.328 -16.831 0.190 1.00 94.94 74 GLN A O 1
ATOM 575 N N . ALA A 1 75 ? -5.770 -18.236 -1.515 1.00 93.94 75 ALA A N 1
ATOM 576 C CA . ALA A 1 75 ? -5.394 -19.473 -0.833 1.00 93.94 75 ALA A CA 1
ATOM 577 C C . ALA A 1 75 ? -3.899 -19.813 -0.996 1.00 93.94 75 ALA A C 1
ATOM 579 O O . ALA A 1 75 ? -3.425 -20.783 -0.405 1.00 93.94 75 ALA A O 1
ATOM 580 N N . GLY A 1 76 ? -3.155 -19.020 -1.771 1.00 97.44 76 GLY A N 1
ATOM 581 C CA . GLY A 1 76 ? -1.717 -19.162 -1.978 1.00 97.44 76 GLY A CA 1
ATOM 582 C C . GLY A 1 76 ? -1.341 -20.148 -3.071 1.00 97.44 76 GLY A C 1
ATOM 583 O O . GLY A 1 76 ? -0.168 -20.501 -3.162 1.00 97.44 76 GLY A O 1
ATOM 584 N N . ASN A 1 77 ? -2.292 -20.606 -3.891 1.00 98.19 77 ASN A N 1
ATOM 585 C CA . ASN A 1 77 ? -1.970 -21.406 -5.070 1.00 98.19 77 ASN A CA 1
ATOM 586 C C . ASN A 1 77 ? -1.360 -20.503 -6.141 1.00 98.19 77 ASN A C 1
ATOM 588 O O . ASN A 1 77 ? -1.911 -19.445 -6.437 1.00 98.19 77 ASN A O 1
ATOM 592 N N . LEU A 1 78 ? -0.264 -20.941 -6.761 1.00 98.38 78 LEU A N 1
ATOM 593 C CA . LEU A 1 78 ? 0.262 -20.285 -7.953 1.00 98.38 78 LEU A CA 1
ATOM 594 C C . LEU A 1 78 ? -0.683 -20.557 -9.132 1.00 98.38 78 LEU A C 1
ATOM 596 O O . LEU A 1 78 ? -0.820 -21.699 -9.565 1.00 98.38 78 LEU A O 1
ATOM 600 N N . VAL A 1 79 ? -1.318 -19.510 -9.656 1.00 97.81 79 VAL A N 1
ATOM 601 C CA . VAL A 1 79 ? -2.270 -19.601 -10.777 1.00 97.81 79 VAL A CA 1
ATOM 602 C C . VAL A 1 79 ? -1.665 -19.147 -12.103 1.00 97.81 79 VAL A C 1
ATOM 604 O O . VAL A 1 79 ? -2.195 -19.467 -13.168 1.00 97.81 79 VAL A O 1
ATOM 607 N N . ARG A 1 80 ? -0.558 -18.395 -12.068 1.00 97.12 80 ARG A N 1
ATOM 608 C CA . ARG A 1 80 ? 0.132 -17.923 -13.274 1.00 97.12 80 ARG A CA 1
ATOM 609 C C . ARG A 1 80 ? 1.582 -17.561 -12.995 1.00 97.12 80 ARG A C 1
ATOM 611 O O . ARG A 1 80 ? 1.909 -17.087 -11.912 1.00 97.12 80 ARG A O 1
ATOM 618 N N . SER A 1 81 ? 2.428 -17.713 -14.008 1.00 97.50 81 SER A N 1
ATOM 619 C CA . SER A 1 81 ? 3.810 -17.238 -13.980 1.00 97.50 81 SER A CA 1
ATOM 620 C C . SER A 1 81 ? 4.299 -16.894 -15.385 1.00 97.50 81 SER A C 1
ATOM 622 O O . SER A 1 81 ? 4.063 -17.679 -16.303 1.00 97.50 81 SER A O 1
ATOM 624 N N . TRP A 1 82 ? 4.982 -15.763 -15.559 1.00 97.12 82 TRP A N 1
ATOM 625 C CA . TRP A 1 82 ? 5.607 -15.352 -16.827 1.00 97.12 82 TRP A CA 1
ATOM 626 C C . TRP A 1 82 ? 6.652 -14.247 -16.589 1.00 97.12 82 TRP A C 1
ATOM 628 O O . TRP A 1 82 ? 6.956 -13.899 -15.451 1.00 97.12 82 TRP A O 1
ATOM 638 N N . GLY A 1 83 ? 7.223 -13.694 -17.659 1.00 94.06 83 GLY A N 1
ATOM 639 C CA . GLY A 1 83 ? 8.098 -12.518 -17.609 1.00 94.06 83 GLY A CA 1
ATOM 640 C C . GLY A 1 83 ? 9.529 -12.802 -18.045 1.00 94.06 83 GLY A C 1
ATOM 641 O O . GLY A 1 83 ? 9.922 -13.950 -18.242 1.00 94.06 83 GLY A O 1
ATOM 642 N N . GLY A 1 84 ? 10.303 -11.728 -18.186 1.00 92.44 84 GLY A N 1
ATOM 643 C CA . GLY A 1 84 ? 11.694 -11.760 -18.629 1.00 92.44 84 GLY A CA 1
ATOM 644 C C . GLY A 1 84 ? 11.916 -11.153 -20.023 1.00 92.44 84 GLY A C 1
ATOM 645 O O . GLY A 1 84 ? 10.959 -10.730 -20.687 1.00 92.44 84 GLY A O 1
ATOM 646 N N . PRO A 1 85 ? 13.187 -11.092 -20.466 1.00 92.88 85 PRO A N 1
ATOM 647 C CA . PRO A 1 85 ? 13.564 -10.584 -21.782 1.00 92.88 85 PRO A CA 1
ATOM 648 C C . PRO A 1 85 ? 12.821 -11.291 -22.916 1.00 92.88 85 PRO A C 1
ATOM 650 O O . PRO A 1 85 ? 12.671 -12.512 -22.909 1.00 92.88 85 PRO A O 1
ATOM 653 N N . GLY A 1 86 ? 12.387 -10.522 -23.910 1.00 92.75 86 GLY A N 1
ATOM 654 C CA . GLY A 1 86 ? 11.670 -11.036 -25.069 1.00 92.75 86 GLY A CA 1
ATOM 655 C C . GLY A 1 86 ? 11.681 -10.045 -26.233 1.00 92.75 86 GLY A C 1
ATOM 656 O O . GLY A 1 86 ? 12.178 -8.927 -26.096 1.00 92.75 86 GLY A O 1
ATOM 657 N N . PRO A 1 87 ? 11.181 -10.453 -27.408 1.00 94.00 87 PRO A N 1
ATOM 658 C CA . PRO A 1 87 ? 11.187 -9.608 -28.593 1.00 94.00 87 PRO A CA 1
ATOM 659 C C . PRO A 1 87 ? 10.186 -8.451 -28.475 1.00 94.00 87 PRO A C 1
ATOM 661 O O . PRO A 1 87 ? 9.067 -8.622 -27.996 1.00 94.00 87 PRO A O 1
ATOM 664 N N . GLY A 1 88 ? 10.566 -7.282 -28.995 1.00 95.25 88 GLY A N 1
ATOM 665 C CA . GLY A 1 88 ? 9.678 -6.122 -29.136 1.00 95.25 88 GLY A CA 1
ATOM 666 C C . GLY A 1 88 ? 9.637 -5.170 -27.938 1.00 95.25 88 GLY A C 1
ATOM 667 O O . GLY A 1 88 ? 9.011 -4.117 -28.044 1.00 95.25 88 GLY A O 1
ATOM 668 N N . TYR A 1 89 ? 10.325 -5.494 -26.843 1.00 97.38 89 TYR A N 1
ATOM 669 C CA . TYR A 1 89 ? 10.414 -4.648 -25.656 1.00 97.38 89 TYR A CA 1
ATOM 670 C C . TYR A 1 89 ? 11.767 -4.776 -24.960 1.00 97.38 89 TYR A C 1
ATOM 672 O O . TYR A 1 89 ? 12.485 -5.764 -25.110 1.00 97.38 89 TYR A O 1
ATOM 680 N N . GLU A 1 90 ? 12.103 -3.763 -24.175 1.00 96.69 90 GLU A N 1
ATOM 681 C CA . GLU A 1 90 ? 13.317 -3.722 -23.366 1.00 96.69 90 GLU A CA 1
ATOM 682 C C . GLU A 1 90 ? 12.946 -4.165 -21.949 1.00 96.69 90 GLU A C 1
ATOM 684 O O . GLU A 1 90 ? 12.342 -3.397 -21.217 1.00 96.69 90 GLU A O 1
ATOM 689 N N . TRP A 1 91 ? 13.219 -5.417 -21.561 1.00 95.56 91 TRP A N 1
ATOM 690 C CA . TRP A 1 91 ? 12.927 -5.857 -20.187 1.00 95.56 91 TRP A CA 1
ATOM 691 C C . TRP A 1 91 ? 13.806 -5.091 -19.182 1.00 95.56 91 TRP A C 1
ATOM 693 O O . TRP A 1 91 ? 15.001 -4.946 -19.454 1.00 95.56 91 TRP A O 1
ATOM 703 N N . PRO A 1 92 ? 13.272 -4.636 -18.030 1.00 93.56 92 PRO A N 1
ATOM 704 C CA . PRO A 1 92 ? 14.055 -3.846 -17.091 1.00 93.56 92 PRO A CA 1
ATOM 705 C C . PRO A 1 92 ? 15.254 -4.615 -16.534 1.00 93.56 92 PRO A C 1
ATOM 707 O O . PRO A 1 92 ? 15.133 -5.788 -16.168 1.00 93.56 92 PRO A O 1
ATOM 710 N N . GLU A 1 93 ? 16.398 -3.942 -16.411 1.00 91.62 93 GLU A N 1
ATOM 711 C CA . GLU A 1 93 ? 17.601 -4.511 -15.790 1.00 91.62 93 GLU A CA 1
ATOM 712 C C . GLU A 1 93 ? 17.339 -4.829 -14.311 1.00 91.62 93 GLU A C 1
ATOM 714 O O . GLU A 1 93 ? 17.739 -5.877 -13.801 1.00 91.62 93 GLU A O 1
ATOM 719 N N . GLY A 1 94 ? 16.620 -3.939 -13.628 1.00 89.88 94 GLY A N 1
ATOM 720 C CA . GLY A 1 94 ? 16.159 -4.153 -12.268 1.00 89.88 94 GLY A CA 1
ATOM 721 C C . GLY A 1 94 ? 14.667 -3.924 -12.211 1.00 89.88 94 GLY A C 1
ATOM 722 O O . GLY A 1 94 ? 14.248 -2.800 -11.985 1.00 89.88 94 GLY A O 1
ATOM 723 N N . ALA A 1 95 ? 13.856 -4.970 -12.371 1.00 90.75 95 ALA A N 1
ATOM 724 C CA . ALA A 1 95 ? 12.412 -4.867 -12.163 1.00 90.75 95 ALA A CA 1
ATOM 725 C C . ALA A 1 95 ? 12.078 -4.093 -10.866 1.00 90.75 95 ALA A C 1
ATOM 727 O O . ALA A 1 95 ? 12.864 -4.099 -9.903 1.00 90.75 95 ALA A O 1
ATOM 728 N N . HIS A 1 96 ? 10.927 -3.415 -10.827 1.00 93.06 96 HIS A N 1
ATOM 729 C CA . HIS A 1 96 ? 10.457 -2.729 -9.620 1.00 93.06 96 HIS A CA 1
ATOM 730 C C . HIS A 1 96 ? 8.945 -2.894 -9.385 1.00 93.06 96 HIS A C 1
ATOM 732 O O . HIS A 1 96 ? 8.531 -3.932 -8.880 1.00 93.06 96 HIS A O 1
ATOM 738 N N . GLY A 1 97 ? 8.119 -1.893 -9.702 1.00 89.06 97 GLY A N 1
ATOM 739 C CA . GLY A 1 97 ? 6.679 -1.933 -9.439 1.00 89.06 97 GLY A CA 1
ATOM 740 C C . GLY A 1 97 ? 5.908 -2.784 -10.448 1.00 89.06 97 GLY A C 1
ATOM 741 O O . GLY A 1 97 ? 6.245 -2.793 -11.633 1.00 89.06 97 GLY A O 1
ATOM 742 N N . VAL A 1 98 ? 4.849 -3.446 -9.973 1.00 97.31 98 VAL A N 1
ATOM 743 C CA . VAL A 1 98 ? 3.817 -4.115 -10.780 1.00 97.31 98 VAL A CA 1
ATOM 744 C C . VAL A 1 98 ? 2.457 -3.513 -10.442 1.00 97.31 98 VAL A C 1
ATOM 746 O O . VAL A 1 98 ? 2.163 -3.272 -9.274 1.00 97.31 98 VAL A O 1
ATOM 749 N N . HIS A 1 99 ? 1.628 -3.270 -11.452 1.00 98.25 99 HIS A N 1
ATOM 750 C CA . HIS A 1 99 ? 0.245 -2.833 -11.277 1.00 98.25 99 HIS A CA 1
ATOM 751 C C . HIS A 1 99 ? -0.638 -3.470 -12.343 1.00 98.25 99 HIS A C 1
ATOM 753 O O . HIS A 1 99 ? -0.245 -3.546 -13.504 1.00 98.25 99 HIS A O 1
ATOM 759 N N . VAL A 1 100 ? -1.832 -3.913 -11.963 1.00 98.44 100 VAL A N 1
ATOM 760 C CA . VAL A 1 100 ? -2.830 -4.437 -12.899 1.00 98.44 100 VAL A CA 1
ATOM 761 C C . VAL A 1 100 ? -3.972 -3.439 -12.970 1.00 98.44 100 VAL A C 1
ATOM 763 O O . VAL A 1 100 ? -4.666 -3.227 -11.976 1.00 98.44 100 VAL A O 1
ATOM 766 N N . ASP A 1 101 ? -4.138 -2.810 -14.132 1.00 98.25 101 ASP A N 1
ATOM 767 C CA . ASP A 1 101 ? -5.171 -1.801 -14.330 1.00 98.25 101 ASP A CA 1
ATOM 768 C C . ASP A 1 101 ? -6.567 -2.419 -14.504 1.00 98.25 101 ASP A C 1
ATOM 770 O O . ASP A 1 101 ? -6.744 -3.619 -14.725 1.00 98.25 101 ASP A O 1
ATOM 774 N N . TYR A 1 102 ? -7.579 -1.559 -14.446 1.00 97.06 102 TYR A N 1
ATOM 775 C CA . TYR A 1 102 ? -8.991 -1.924 -14.558 1.00 97.06 102 TYR A CA 1
ATOM 776 C C . TYR A 1 102 ? -9.408 -2.504 -15.923 1.00 97.06 102 TYR A C 1
ATOM 778 O O . TYR A 1 102 ? -10.522 -3.010 -16.053 1.00 97.06 102 TYR A O 1
ATOM 786 N N . LYS A 1 103 ? -8.546 -2.426 -16.947 1.00 97.56 103 LYS A N 1
ATOM 787 C CA . LYS A 1 103 ? -8.742 -3.062 -18.260 1.00 97.56 103 LYS A CA 1
ATOM 788 C C . LYS A 1 103 ? -8.011 -4.411 -18.353 1.00 97.56 103 LYS A C 1
ATOM 790 O O . LYS A 1 103 ? -8.026 -5.036 -19.411 1.00 97.56 103 LYS A O 1
ATOM 795 N N . GLY A 1 104 ? -7.359 -4.855 -17.277 1.00 97.50 104 GLY A N 1
ATOM 796 C CA . GLY A 1 104 ? -6.577 -6.085 -17.238 1.00 97.50 104 GLY A CA 1
ATOM 797 C C . GLY A 1 104 ? -5.194 -5.964 -17.882 1.00 97.50 104 GLY A C 1
ATOM 798 O O . GLY A 1 104 ? -4.631 -6.975 -18.306 1.00 97.50 104 GLY A O 1
ATOM 799 N N . ASN A 1 105 ? -4.626 -4.760 -17.972 1.00 98.56 105 ASN A N 1
ATOM 800 C CA . ASN A 1 105 ? -3.243 -4.604 -18.412 1.00 98.56 105 ASN A CA 1
ATOM 801 C C . ASN A 1 105 ? -2.285 -4.580 -17.221 1.00 98.56 105 ASN A C 1
ATOM 803 O O . ASN A 1 105 ? -2.538 -3.925 -16.214 1.00 98.56 105 ASN A O 1
ATOM 807 N N . VAL A 1 106 ? -1.149 -5.249 -17.374 1.00 98.69 106 VAL A N 1
ATOM 808 C CA . VAL A 1 106 ? -0.080 -5.341 -16.383 1.00 98.69 106 VAL A CA 1
ATOM 809 C C . VAL A 1 106 ? 1.008 -4.330 -16.724 1.00 98.69 106 VAL A C 1
ATOM 811 O O . VAL A 1 106 ? 1.614 -4.409 -17.791 1.00 98.69 106 VAL A O 1
ATOM 814 N N . TRP A 1 107 ? 1.258 -3.393 -15.819 1.00 98.69 107 TRP A N 1
ATOM 815 C CA . TRP A 1 107 ? 2.235 -2.315 -15.938 1.00 98.69 107 TRP A CA 1
ATOM 816 C C . TRP A 1 107 ? 3.464 -2.611 -15.093 1.00 98.69 107 TRP A C 1
ATOM 818 O O . TRP A 1 107 ? 3.328 -2.897 -13.903 1.00 98.69 107 TRP A O 1
ATOM 828 N N . LEU A 1 108 ? 4.649 -2.507 -15.695 1.00 97.69 108 LEU A N 1
ATOM 829 C CA . LEU A 1 108 ? 5.930 -2.779 -15.050 1.00 97.69 108 LEU A CA 1
ATOM 830 C C . LEU A 1 108 ? 6.859 -1.566 -15.124 1.00 97.69 108 LEU A C 1
ATOM 832 O O . LEU A 1 108 ? 7.072 -0.999 -16.199 1.00 97.69 108 LEU A O 1
ATOM 836 N N . GLY A 1 109 ? 7.440 -1.214 -13.980 1.00 96.00 109 GLY A N 1
ATOM 837 C CA . GLY A 1 109 ? 8.561 -0.279 -13.875 1.00 96.00 109 GLY A CA 1
ATOM 838 C C . GLY A 1 109 ? 9.888 -0.997 -13.625 1.00 96.00 109 GLY A C 1
ATOM 839 O O . GLY A 1 109 ? 9.933 -2.204 -13.365 1.00 96.00 109 GLY A O 1
ATOM 840 N N . GLY A 1 110 ? 10.977 -0.234 -13.648 1.00 92.81 110 GLY A N 1
ATOM 841 C CA . GLY A 1 110 ? 12.316 -0.734 -13.362 1.00 92.81 110 GLY A CA 1
ATOM 842 C C . GLY A 1 110 ? 13.212 0.331 -12.759 1.00 92.81 110 GLY A C 1
ATOM 843 O O . GLY A 1 110 ? 13.026 1.515 -13.018 1.00 92.81 110 GLY A O 1
ATOM 844 N N . ASN A 1 111 ? 14.179 -0.084 -11.946 1.00 91.62 111 ASN A N 1
ATOM 845 C CA . ASN A 1 111 ? 15.130 0.773 -11.258 1.00 91.62 111 ASN A CA 1
ATOM 846 C C . ASN A 1 111 ? 16.609 0.421 -11.504 1.00 91.62 111 ASN A C 1
ATOM 848 O O . ASN A 1 111 ? 17.483 0.934 -10.797 1.00 91.62 111 ASN A O 1
ATOM 852 N N . GLY A 1 112 ? 16.888 -0.431 -12.489 1.00 92.38 112 GLY A N 1
ATOM 853 C CA . GLY A 1 112 ? 18.227 -0.700 -12.997 1.00 92.38 112 GLY A CA 1
ATOM 854 C C . GLY A 1 112 ? 18.898 0.553 -13.556 1.00 92.38 112 GLY A C 1
ATOM 855 O O . GLY A 1 112 ? 18.276 1.605 -13.735 1.00 92.38 112 GLY A O 1
ATOM 856 N N . LYS A 1 113 ? 20.208 0.485 -13.807 1.00 91.94 113 LYS A N 1
ATOM 857 C CA . LYS A 1 113 ? 21.011 1.687 -14.059 1.00 91.94 113 LYS A CA 1
ATOM 858 C C . LYS A 1 113 ? 20.511 2.450 -15.284 1.00 91.94 113 LYS A C 1
ATOM 860 O O . LYS A 1 113 ? 20.453 3.682 -15.214 1.00 91.94 113 LYS A O 1
ATOM 865 N N . GLY A 1 114 ? 20.169 1.722 -16.348 1.00 94.31 114 GLY A N 1
ATOM 866 C CA . GLY A 1 114 ? 19.640 2.255 -17.604 1.00 94.31 114 GLY A CA 1
ATOM 867 C C . GLY A 1 114 ? 18.114 2.239 -17.724 1.00 94.31 114 GLY A C 1
ATOM 868 O O . GLY A 1 114 ? 17.598 2.651 -18.762 1.00 94.31 114 GLY A O 1
ATOM 869 N N . ASP A 1 115 ? 17.379 1.800 -16.700 1.00 96.81 115 ASP A N 1
ATOM 870 C CA . ASP A 1 115 ? 15.919 1.726 -16.773 1.00 96.81 115 ASP A CA 1
ATOM 871 C C . ASP A 1 115 ? 15.317 3.139 -16.853 1.00 96.81 115 ASP A C 1
ATOM 873 O O . ASP A 1 115 ? 15.432 3.960 -15.940 1.00 96.81 115 ASP A O 1
ATOM 877 N N . ALA A 1 116 ? 14.688 3.424 -17.989 1.00 97.88 116 ALA A N 1
ATOM 878 C CA . ALA A 1 116 ? 14.143 4.732 -18.357 1.00 97.88 116 ALA A CA 1
ATOM 879 C C . ALA A 1 116 ? 12.811 4.596 -19.119 1.00 97.88 116 ALA A C 1
ATOM 881 O O . ALA A 1 116 ? 12.415 5.469 -19.894 1.00 97.88 116 ALA A O 1
ATOM 882 N N . HIS A 1 117 ? 12.131 3.470 -18.905 1.00 98.06 117 HIS A N 1
ATOM 883 C CA . HIS A 1 117 ? 10.925 3.072 -19.612 1.00 98.06 117 HIS A CA 1
ATOM 884 C C . HIS A 1 117 ? 9.916 2.400 -18.665 1.00 98.06 117 HIS A C 1
ATOM 886 O O . HIS A 1 117 ? 10.253 2.004 -17.548 1.00 98.06 117 HIS A O 1
ATOM 892 N N . VAL A 1 118 ? 8.680 2.262 -19.140 1.00 98.31 118 VAL A N 1
ATOM 893 C CA . VAL A 1 118 ? 7.593 1.496 -18.514 1.00 98.31 118 VAL A CA 1
ATOM 894 C C . VAL A 1 118 ? 7.064 0.506 -19.542 1.00 98.31 118 VAL A C 1
ATOM 896 O O . VAL A 1 118 ? 6.905 0.863 -20.712 1.00 98.31 118 VAL A O 1
ATOM 899 N N . LEU A 1 119 ? 6.781 -0.724 -19.121 1.00 98.56 119 LEU A N 1
ATOM 900 C CA . LEU A 1 119 ? 6.212 -1.759 -19.984 1.00 98.56 119 LEU A CA 1
ATOM 901 C C . LEU A 1 119 ? 4.756 -2.042 -19.625 1.00 98.56 119 LEU A C 1
ATOM 903 O O . LEU A 1 119 ? 4.379 -1.987 -18.458 1.00 98.56 119 LEU A O 1
ATOM 907 N N . LYS A 1 120 ? 3.958 -2.401 -20.630 1.00 98.56 120 LYS A N 1
ATOM 908 C CA . LYS A 1 120 ? 2.553 -2.788 -20.499 1.00 98.56 120 LYS A CA 1
ATOM 909 C C . LYS A 1 120 ? 2.313 -4.122 -21.208 1.00 98.56 120 LYS A C 1
ATOM 911 O O . LYS A 1 120 ? 2.701 -4.289 -22.366 1.00 98.56 120 LYS A O 1
ATOM 916 N N . PHE A 1 121 ? 1.645 -5.047 -20.530 1.00 98.75 121 PHE A N 1
ATOM 917 C CA . PHE A 1 121 ? 1.326 -6.397 -21.001 1.00 98.75 121 PHE A CA 1
ATOM 918 C C . PHE A 1 121 ? -0.151 -6.729 -20.760 1.00 98.75 121 PHE A C 1
ATOM 920 O O . PHE A 1 121 ? -0.817 -6.050 -19.986 1.00 98.75 121 PHE A O 1
ATOM 927 N N . THR A 1 122 ? -0.672 -7.788 -21.376 1.00 98.44 122 THR A N 1
ATOM 928 C CA . THR A 1 122 ? -1.915 -8.426 -20.907 1.00 98.44 122 THR A CA 1
ATOM 929 C C . THR A 1 122 ? -1.650 -9.221 -19.628 1.00 98.44 122 THR A C 1
ATOM 931 O O . THR A 1 122 ? -0.494 -9.522 -19.310 1.00 98.44 122 THR A O 1
ATOM 934 N N . LYS A 1 123 ? -2.702 -9.651 -18.917 1.00 97.50 123 LYS A N 1
ATOM 935 C CA . LYS A 1 123 ? -2.548 -10.580 -17.782 1.00 97.50 123 LYS A CA 1
ATOM 936 C C . LYS A 1 123 ? -1.777 -11.853 -18.180 1.00 97.50 123 LYS A C 1
ATOM 938 O O . LYS A 1 123 ? -1.119 -12.471 -17.343 1.00 97.50 123 LYS A O 1
ATOM 943 N N . GLU A 1 124 ? -1.872 -12.300 -19.429 1.00 96.62 124 GLU A N 1
ATOM 944 C CA . GLU A 1 124 ? -1.216 -13.506 -19.967 1.00 96.62 124 GLU A CA 1
ATOM 945 C C . GLU A 1 124 ? 0.246 -13.266 -20.382 1.00 96.62 124 GLU A C 1
ATOM 947 O O . GLU A 1 124 ? 0.896 -14.182 -20.876 1.00 96.62 124 GLU A O 1
ATOM 952 N N . GLY A 1 125 ? 0.775 -12.051 -20.197 1.00 97.00 125 GLY A N 1
ATOM 953 C CA . GLY A 1 125 ? 2.164 -11.722 -20.517 1.00 97.00 125 GLY A CA 1
ATOM 954 C C . GLY A 1 125 ? 2.410 -11.379 -21.985 1.00 97.00 125 GLY A C 1
ATOM 955 O O . GLY A 1 125 ? 3.560 -11.321 -22.419 1.00 97.00 125 GLY A O 1
ATOM 956 N N . LYS A 1 126 ? 1.360 -11.120 -22.776 1.00 97.75 126 LYS A N 1
ATOM 957 C CA . LYS A 1 126 ? 1.525 -10.611 -24.142 1.00 97.75 126 LYS A CA 1
ATOM 958 C C . LYS A 1 126 ? 1.876 -9.126 -24.093 1.00 97.75 126 LYS A C 1
ATOM 960 O O . LYS A 1 126 ? 1.134 -8.345 -23.506 1.00 97.75 126 LYS A O 1
ATOM 965 N N . PHE A 1 127 ? 2.978 -8.735 -24.728 1.00 98.50 127 PHE A N 1
ATOM 966 C CA . PHE A 1 127 ? 3.404 -7.336 -24.800 1.00 98.50 127 PHE A CA 1
ATOM 967 C C . PHE A 1 127 ? 2.378 -6.459 -25.534 1.00 98.50 127 PHE A C 1
ATOM 969 O O . PHE A 1 127 ? 1.851 -6.856 -26.576 1.00 98.50 127 PHE A O 1
ATOM 976 N N . LEU A 1 128 ? 2.104 -5.276 -24.977 1.00 98.31 128 LEU A N 1
ATOM 977 C CA . LEU A 1 128 ? 1.147 -4.304 -25.511 1.00 98.31 128 LEU A CA 1
ATOM 978 C C . LEU A 1 128 ? 1.812 -2.981 -25.884 1.00 98.31 128 LEU A C 1
ATOM 980 O O . LEU A 1 128 ? 1.573 -2.463 -26.971 1.00 98.31 128 LEU A O 1
ATOM 984 N N . MET A 1 129 ? 2.601 -2.407 -24.976 1.00 97.81 129 MET A N 1
ATOM 985 C CA . MET A 1 129 ? 3.161 -1.069 -25.155 1.00 97.81 129 MET A CA 1
ATOM 986 C C . MET A 1 129 ? 4.407 -0.876 -24.296 1.00 97.81 129 MET A C 1
ATOM 988 O O . MET A 1 129 ? 4.512 -1.414 -23.195 1.00 97.81 129 MET A O 1
ATOM 992 N N . GLN A 1 130 ? 5.326 -0.052 -24.788 1.00 98.38 130 GLN A N 1
ATOM 993 C CA . GLN A 1 130 ? 6.445 0.476 -24.022 1.00 98.38 130 GLN A CA 1
ATOM 994 C C . GLN A 1 130 ? 6.443 2.002 -24.124 1.00 98.38 130 GLN A C 1
ATOM 996 O O . GLN A 1 130 ? 6.311 2.547 -25.219 1.00 98.38 130 GLN A O 1
ATOM 1001 N N . LEU A 1 131 ? 6.621 2.670 -22.986 1.00 98.31 131 LEU A N 1
ATOM 1002 C CA . LEU A 1 131 ? 6.784 4.117 -22.886 1.00 98.31 131 LEU A CA 1
ATOM 1003 C C . LEU A 1 131 ? 8.235 4.411 -22.505 1.00 98.31 131 LEU A C 1
ATOM 1005 O O . LEU A 1 131 ? 8.743 3.783 -21.581 1.00 98.31 131 LEU A O 1
ATOM 1009 N N . GLY A 1 132 ? 8.888 5.364 -23.169 1.00 98.00 132 GLY A N 1
ATOM 1010 C CA . GLY A 1 132 ? 10.317 5.638 -22.981 1.00 98.00 132 GLY A CA 1
ATOM 1011 C C . GLY A 1 132 ? 11.231 4.530 -23.521 1.00 98.00 132 GLY A C 1
ATOM 1012 O O . GLY A 1 132 ? 10.778 3.501 -24.038 1.00 98.00 132 GLY A O 1
ATOM 1013 N N . ARG A 1 133 ? 12.547 4.744 -23.428 1.00 97.62 133 ARG A N 1
ATOM 1014 C CA . ARG A 1 133 ? 13.573 3.828 -23.957 1.00 97.62 133 ARG A CA 1
ATOM 1015 C C . ARG A 1 133 ? 14.723 3.629 -22.982 1.00 97.62 133 ARG A C 1
ATOM 1017 O O . ARG A 1 133 ? 15.125 4.563 -22.290 1.00 97.62 133 ARG A O 1
ATOM 1024 N N . TYR A 1 134 ? 15.279 2.422 -22.951 1.00 96.94 134 TYR A N 1
ATOM 1025 C CA . TYR A 1 134 ? 16.437 2.104 -22.119 1.00 96.94 134 TYR A CA 1
ATOM 1026 C C . TYR A 1 134 ? 17.612 3.061 -22.390 1.00 96.94 134 TYR A C 1
ATOM 1028 O O . TYR A 1 134 ? 17.973 3.349 -23.531 1.00 96.94 134 TYR A O 1
ATOM 1036 N N . GLY A 1 135 ? 18.213 3.580 -21.319 1.00 97.06 135 GLY A N 1
ATOM 1037 C CA . GLY A 1 135 ? 19.368 4.474 -21.372 1.00 97.06 135 GLY A CA 1
ATOM 1038 C C . GLY A 1 135 ? 19.086 5.864 -21.954 1.00 97.06 135 GLY A C 1
ATOM 1039 O O . GLY A 1 135 ? 20.038 6.584 -22.248 1.00 97.06 135 GLY A O 1
ATOM 1040 N N . LYS A 1 136 ? 17.815 6.249 -22.146 1.00 97.94 136 LYS A N 1
ATOM 1041 C CA . LYS A 1 136 ? 17.430 7.530 -22.767 1.00 97.94 136 LYS A CA 1
ATOM 1042 C C . LYS A 1 136 ? 16.907 8.589 -21.799 1.00 97.94 136 LYS A C 1
ATOM 1044 O O . LYS A 1 136 ? 16.447 9.623 -22.256 1.00 97.94 136 LYS A O 1
ATOM 1049 N N . SER A 1 137 ? 16.996 8.365 -20.489 1.00 96.81 137 SER A N 1
ATOM 1050 C CA . SER A 1 137 ? 16.550 9.352 -19.499 1.00 96.81 137 SER A CA 1
ATOM 1051 C C . SER A 1 137 ? 17.241 10.709 -19.686 1.00 96.81 137 SER A C 1
ATOM 1053 O O . SER A 1 137 ? 18.464 10.797 -19.569 1.00 96.81 137 SER A O 1
ATOM 1055 N N . GLY A 1 138 ? 16.462 11.764 -19.930 1.00 97.25 138 GLY A N 1
ATOM 1056 C CA . GLY A 1 138 ? 16.905 13.161 -19.931 1.00 97.25 138 GLY A CA 1
ATOM 1057 C C . GLY A 1 138 ? 16.700 13.894 -18.597 1.00 97.25 138 GLY A C 1
ATOM 1058 O O . GLY A 1 138 ? 16.776 15.122 -18.564 1.00 97.25 138 GLY A O 1
ATOM 1059 N N . GLY A 1 139 ? 16.418 13.172 -17.507 1.00 97.12 139 GLY A N 1
ATOM 1060 C CA . GLY A 1 139 ? 16.169 13.740 -16.176 1.00 97.12 139 GLY A CA 1
ATOM 1061 C C . GLY A 1 139 ? 14.703 14.097 -15.909 1.00 97.12 139 GLY A C 1
ATOM 1062 O O . GLY A 1 139 ? 13.797 13.756 -16.675 1.00 97.12 139 GLY A O 1
ATOM 1063 N N . SER A 1 140 ? 14.444 14.809 -14.809 1.00 98.06 140 SER A N 1
ATOM 1064 C CA . SER A 1 140 ? 13.087 15.018 -14.277 1.00 98.06 140 SER A CA 1
ATOM 1065 C C . SER A 1 140 ? 12.169 15.855 -15.174 1.00 98.06 140 SER A C 1
ATOM 1067 O O . SER A 1 140 ? 10.957 15.901 -14.960 1.00 98.06 140 SER A O 1
ATOM 1069 N N . ASN A 1 141 ? 12.717 16.551 -16.167 1.00 98.19 141 ASN A N 1
ATOM 1070 C CA . ASN A 1 141 ? 11.945 17.381 -17.092 1.00 98.19 141 ASN A CA 1
ATOM 1071 C C . ASN A 1 141 ? 11.846 16.783 -18.503 1.00 98.19 141 ASN A C 1
ATOM 1073 O O . ASN A 1 141 ? 11.282 17.430 -19.381 1.00 98.19 141 ASN A O 1
ATOM 1077 N N . ASP A 1 142 ? 12.356 15.568 -18.721 1.00 98.12 142 ASP A N 1
ATOM 1078 C CA . ASP A 1 142 ? 12.217 14.852 -19.991 1.00 98.12 142 ASP A CA 1
ATOM 1079 C C . ASP A 1 142 ? 10.752 14.414 -20.204 1.00 98.12 142 ASP A C 1
ATOM 1081 O O . ASP A 1 142 ? 10.220 13.669 -19.372 1.00 98.12 142 ASP A O 1
ATOM 1085 N N . PRO A 1 143 ? 10.068 14.873 -21.268 1.00 95.88 143 PRO A N 1
ATOM 1086 C CA . PRO A 1 143 ? 8.675 14.518 -21.518 1.00 95.88 143 PRO A CA 1
ATOM 1087 C C . PRO A 1 143 ? 8.491 13.145 -22.188 1.00 95.88 143 PRO A C 1
ATOM 1089 O O . PRO A 1 143 ? 7.358 12.668 -22.266 1.00 95.88 143 PRO A O 1
ATOM 1092 N N . GLU A 1 144 ? 9.561 12.521 -22.685 1.00 96.75 144 GLU A N 1
ATOM 1093 C CA . GLU A 1 144 ? 9.510 11.293 -23.488 1.00 96.75 144 GLU A CA 1
ATOM 1094 C C . GLU A 1 144 ? 10.022 10.059 -22.739 1.00 96.75 144 GLU A C 1
ATOM 1096 O O . GLU A 1 144 ? 9.545 8.949 -22.988 1.00 96.75 144 GLU A O 1
ATOM 1101 N N . ASN A 1 145 ? 10.971 10.236 -21.815 1.00 98.31 145 ASN A N 1
ATOM 1102 C CA . ASN A 1 145 ? 11.575 9.133 -21.067 1.00 98.31 145 ASN A CA 1
ATOM 1103 C C . ASN A 1 145 ? 11.402 9.287 -19.558 1.00 98.31 145 ASN A C 1
ATOM 1105 O O . ASN A 1 145 ? 11.075 10.350 -19.026 1.00 98.31 145 ASN A O 1
ATOM 1109 N N . PHE A 1 146 ? 11.650 8.183 -18.863 1.00 98.31 146 PHE A N 1
ATOM 1110 C CA . PHE A 1 146 ? 11.576 8.089 -17.413 1.00 98.31 146 PHE A CA 1
ATOM 1111 C C . PHE A 1 146 ? 12.975 7.943 -16.814 1.00 98.31 146 PHE A C 1
ATOM 1113 O O . PHE A 1 146 ? 13.976 7.854 -17.522 1.00 98.31 146 PHE A O 1
ATOM 1120 N N . GLY A 1 147 ? 13.061 7.929 -15.495 1.00 97.06 147 GLY A N 1
ATOM 1121 C CA . GLY A 1 147 ? 14.287 7.783 -14.731 1.00 97.06 147 GLY A CA 1
ATOM 1122 C C . GLY A 1 147 ? 14.042 6.831 -13.578 1.00 97.06 147 GLY A C 1
ATOM 1123 O O . GLY A 1 147 ? 13.846 7.263 -12.440 1.00 97.06 147 GLY A O 1
ATOM 1124 N N . ARG A 1 148 ? 14.122 5.529 -13.877 1.00 97.06 148 ARG A N 1
ATOM 1125 C CA . ARG A 1 148 ? 14.027 4.438 -12.907 1.00 97.06 148 ARG A CA 1
ATOM 1126 C C . ARG A 1 148 ? 12.702 4.447 -12.124 1.00 97.06 148 ARG A C 1
ATOM 1128 O O . ARG A 1 148 ? 12.639 4.823 -10.950 1.00 97.06 148 ARG A O 1
ATOM 1135 N N . VAL A 1 149 ? 11.630 4.062 -12.812 1.00 97.69 149 VAL A N 1
ATOM 1136 C CA . VAL A 1 149 ? 10.250 4.079 -12.311 1.00 97.69 149 VAL A CA 1
ATOM 1137 C C . VAL A 1 149 ? 10.051 3.100 -11.157 1.00 97.69 149 VAL A C 1
ATOM 1139 O O . VAL A 1 149 ? 10.278 1.898 -11.297 1.00 97.69 149 VAL A O 1
ATOM 1142 N N . ALA A 1 150 ? 9.558 3.616 -10.032 1.00 96.62 150 ALA A N 1
ATOM 1143 C CA . ALA A 1 150 ? 9.302 2.831 -8.834 1.00 96.62 150 ALA A CA 1
ATOM 1144 C C . ALA A 1 150 ? 7.888 2.222 -8.830 1.00 96.62 150 ALA A C 1
ATOM 1146 O O . ALA A 1 150 ? 7.729 1.022 -8.612 1.00 96.62 150 ALA A O 1
ATOM 1147 N N . LYS A 1 151 ? 6.846 3.004 -9.119 1.00 96.69 151 LYS A N 1
ATOM 1148 C CA . LYS A 1 151 ? 5.458 2.522 -9.046 1.00 96.69 151 LYS A CA 1
ATOM 1149 C C . LYS A 1 151 ? 4.568 3.178 -10.093 1.00 96.69 151 LYS A C 1
ATOM 1151 O O . LYS A 1 151 ? 4.834 4.299 -10.521 1.00 96.69 151 LYS A O 1
ATOM 1156 N N . ILE A 1 152 ? 3.525 2.460 -10.497 1.00 98.12 152 ILE A N 1
ATOM 1157 C CA . ILE A 1 152 ? 2.502 2.905 -11.441 1.00 98.12 152 ILE A CA 1
ATOM 1158 C C . ILE A 1 152 ? 1.137 2.640 -10.807 1.00 98.12 152 ILE A C 1
ATOM 1160 O O . ILE A 1 152 ? 0.945 1.596 -10.190 1.00 98.12 152 ILE A O 1
ATOM 1164 N N . TRP A 1 153 ? 0.198 3.561 -10.987 1.00 98.06 153 TRP A N 1
ATOM 1165 C CA . TRP A 1 153 ? -1.209 3.374 -10.651 1.00 98.06 153 TRP A CA 1
ATOM 1166 C C . TRP A 1 153 ? -2.087 3.994 -11.741 1.00 98.06 153 TRP A C 1
ATOM 1168 O O . TRP A 1 153 ? -1.794 5.097 -12.202 1.00 98.06 153 TRP A O 1
ATOM 1178 N N . VAL A 1 154 ? -3.151 3.312 -12.169 1.00 98.44 154 VAL A N 1
ATOM 1179 C CA . VAL A 1 154 ? -4.034 3.779 -13.253 1.00 98.44 154 VAL A CA 1
ATOM 1180 C C . VAL A 1 154 ? -5.430 4.101 -12.728 1.00 98.44 154 VAL A C 1
ATOM 1182 O O . VAL A 1 154 ? -6.077 3.248 -12.125 1.00 98.44 154 VAL A O 1
ATOM 1185 N N . ASP A 1 155 ? -5.925 5.311 -13.014 1.00 97.12 155 ASP A N 1
ATOM 1186 C CA . ASP A 1 155 ? -7.283 5.712 -12.639 1.00 97.12 155 ASP A CA 1
ATOM 1187 C C . ASP A 1 155 ? -8.335 5.073 -13.553 1.00 97.12 155 ASP A C 1
ATOM 1189 O O . ASP A 1 155 ? -8.379 5.410 -14.741 1.00 97.12 155 ASP A O 1
ATOM 1193 N N . PRO A 1 156 ? -9.259 4.248 -13.028 1.00 95.50 156 PRO A N 1
ATOM 1194 C CA . PRO A 1 156 ? -10.381 3.748 -13.815 1.00 95.50 156 PRO A CA 1
ATOM 1195 C C . PRO A 1 156 ? -11.333 4.840 -14.315 1.00 95.50 156 PRO A C 1
ATOM 1197 O O . PRO A 1 156 ? -12.026 4.625 -15.308 1.00 95.50 156 PRO A O 1
ATOM 1200 N N . LYS A 1 157 ? -11.396 6.004 -13.652 1.00 95.25 157 LYS A N 1
ATOM 1201 C CA . LYS A 1 157 ? -12.325 7.085 -14.019 1.00 95.25 157 LYS A CA 1
ATOM 1202 C C . LYS A 1 157 ? -11.805 7.943 -15.167 1.00 95.25 157 LYS A C 1
ATOM 1204 O O . LYS A 1 157 ? -12.592 8.342 -16.021 1.00 95.25 157 LYS A O 1
ATOM 1209 N N . THR A 1 158 ? -10.510 8.255 -15.180 1.00 96.75 158 THR A N 1
ATOM 1210 C CA . THR A 1 158 ? -9.912 9.164 -16.175 1.00 96.75 158 THR A CA 1
ATOM 1211 C C . THR A 1 158 ? -9.013 8.465 -17.190 1.00 96.75 158 THR A C 1
ATOM 1213 O O . THR A 1 158 ? -8.614 9.103 -18.163 1.00 96.75 158 THR A O 1
ATOM 1216 N N . ASN A 1 159 ? -8.697 7.180 -16.985 1.00 98.00 159 ASN A N 1
ATOM 1217 C CA . ASN A 1 159 ? -7.703 6.430 -17.756 1.00 98.00 159 ASN A CA 1
ATOM 1218 C C . ASN A 1 159 ? -6.320 7.114 -17.772 1.00 98.00 159 ASN A C 1
ATOM 1220 O O . ASN A 1 159 ? -5.577 7.048 -18.752 1.00 98.00 159 ASN A O 1
ATOM 1224 N N . GLU A 1 160 ? -5.980 7.813 -16.688 1.00 98.56 160 GLU A N 1
ATOM 1225 C CA . GLU A 1 160 ? -4.659 8.401 -16.482 1.00 98.56 160 GLU A CA 1
ATOM 1226 C C . GLU A 1 160 ? -3.798 7.468 -15.634 1.00 98.56 160 GLU A C 1
ATOM 1228 O O . GLU A 1 160 ? -4.225 7.024 -14.567 1.00 98.56 160 GLU A O 1
ATOM 1233 N N . ALA A 1 161 ? -2.572 7.204 -16.084 1.00 98.69 161 ALA A N 1
ATOM 1234 C CA . ALA A 1 161 ? -1.580 6.481 -15.302 1.00 98.69 161 ALA A CA 1
ATOM 1235 C C . ALA A 1 161 ? -0.662 7.473 -14.579 1.00 98.69 161 ALA A C 1
ATOM 1237 O O . ALA A 1 161 ? 0.002 8.297 -15.210 1.00 98.69 161 ALA A O 1
ATOM 1238 N N . TYR A 1 162 ? -0.632 7.376 -13.255 1.00 98.81 162 TYR A N 1
ATOM 1239 C CA . TYR A 1 162 ? 0.254 8.104 -12.359 1.00 98.81 162 TYR A CA 1
ATOM 1240 C C . TYR A 1 162 ? 1.491 7.251 -12.102 1.00 98.81 162 TYR A C 1
ATOM 1242 O O . TYR A 1 162 ? 1.388 6.076 -11.755 1.00 98.81 162 TYR A O 1
ATOM 1250 N N . ILE A 1 163 ? 2.665 7.842 -12.284 1.00 98.75 163 ILE A N 1
ATOM 1251 C CA . ILE A 1 163 ? 3.943 7.141 -12.277 1.00 98.75 163 ILE A CA 1
ATOM 1252 C C . ILE A 1 163 ? 4.862 7.823 -11.266 1.00 98.75 163 ILE A C 1
ATOM 1254 O O . ILE A 1 163 ? 5.205 8.996 -11.423 1.00 98.75 163 ILE A O 1
ATOM 1258 N N . ALA A 1 164 ? 5.276 7.075 -10.245 1.00 98.62 164 ALA A N 1
ATOM 1259 C CA . ALA A 1 164 ? 6.343 7.452 -9.327 1.00 98.62 164 ALA A CA 1
ATOM 1260 C C . ALA A 1 164 ? 7.689 7.266 -10.043 1.00 98.62 164 ALA A C 1
ATOM 1262 O O . ALA A 1 164 ? 8.307 6.197 -10.017 1.00 98.62 164 ALA A O 1
ATOM 1263 N N . ASP A 1 165 ? 8.099 8.307 -10.760 1.00 98.38 165 ASP A N 1
ATOM 1264 C CA . ASP A 1 165 ? 9.302 8.346 -11.581 1.00 98.38 165 ASP A CA 1
ATOM 1265 C C . ASP A 1 165 ? 10.456 8.906 -10.740 1.00 98.38 165 ASP A C 1
ATOM 1267 O O . ASP A 1 165 ? 10.670 10.121 -10.680 1.00 98.38 165 ASP A O 1
ATOM 1271 N N . GLY A 1 166 ? 11.098 8.014 -9.976 1.00 94.12 166 GLY A N 1
ATOM 1272 C CA . GLY A 1 166 ? 11.671 8.415 -8.695 1.00 94.12 166 GLY A CA 1
ATOM 1273 C C . GLY A 1 166 ? 13.103 8.015 -8.378 1.00 94.12 166 GLY A C 1
ATOM 1274 O O . GLY A 1 166 ? 13.741 8.714 -7.599 1.00 94.12 166 GLY A O 1
ATOM 1275 N N . TYR A 1 167 ? 13.656 6.916 -8.896 1.00 95.62 167 TYR A N 1
ATOM 1276 C CA . TYR A 1 167 ? 15.030 6.532 -8.514 1.00 95.62 167 TYR A CA 1
ATOM 1277 C C . TYR A 1 167 ? 16.097 7.356 -9.240 1.00 95.62 167 TYR A C 1
ATOM 1279 O O . TYR A 1 167 ? 17.180 7.558 -8.694 1.00 95.62 167 TYR A O 1
ATOM 1287 N N . GLY A 1 168 ? 15.807 7.809 -10.459 1.00 95.56 168 GLY A N 1
ATOM 1288 C CA . GLY A 1 168 ? 16.615 8.775 -11.202 1.00 95.56 168 GLY A CA 1
ATOM 1289 C C . GLY A 1 168 ? 15.979 10.163 -11.201 1.00 95.56 168 GLY A C 1
ATOM 1290 O O . GLY A 1 168 ? 16.671 11.150 -10.974 1.00 95.56 168 GLY A O 1
ATOM 1291 N N . ASN A 1 169 ? 14.660 10.220 -11.384 1.00 97.50 169 ASN A N 1
ATOM 1292 C CA . ASN A 1 169 ? 13.894 11.463 -11.443 1.00 97.50 169 ASN A CA 1
ATOM 1293 C C . ASN A 1 169 ? 13.285 11.837 -10.080 1.00 97.50 169 ASN A C 1
ATOM 1295 O O . ASN A 1 169 ? 13.332 11.071 -9.123 1.00 97.50 169 ASN A O 1
ATOM 1299 N N . ARG A 1 170 ? 12.739 13.049 -9.964 1.00 97.88 170 ARG A N 1
ATOM 1300 C CA . ARG A 1 170 ? 12.134 13.599 -8.736 1.00 97.88 170 ARG A CA 1
ATOM 1301 C C . ARG A 1 170 ? 10.695 14.044 -8.980 1.00 97.88 170 ARG A C 1
ATOM 1303 O O . ARG A 1 170 ? 10.320 15.158 -8.607 1.00 97.88 170 ARG A O 1
ATOM 1310 N N . ARG A 1 171 ? 9.897 13.220 -9.663 1.00 98.56 171 ARG A N 1
ATOM 1311 C CA . ARG A 1 171 ? 8.552 13.618 -10.094 1.00 98.56 171 ARG A CA 1
ATOM 1312 C C . ARG A 1 171 ? 7.509 12.524 -9.948 1.00 98.56 171 ARG A C 1
ATOM 1314 O O . ARG A 1 171 ? 7.808 11.335 -10.009 1.00 98.56 171 ARG A O 1
ATOM 1321 N N . VAL A 1 172 ? 6.260 12.964 -9.879 1.00 98.81 172 VAL A N 1
ATOM 1322 C CA . VAL A 1 172 ? 5.127 12.170 -10.348 1.00 98.81 172 VAL A CA 1
ATOM 1323 C C . VAL A 1 172 ? 4.856 12.569 -11.790 1.00 98.81 172 VAL A C 1
ATOM 1325 O O . VAL A 1 172 ? 4.646 13.749 -12.069 1.00 98.81 172 VAL A O 1
ATOM 1328 N N . ALA A 1 173 ? 4.880 11.604 -12.705 1.00 98.75 173 ALA A N 1
ATOM 1329 C CA . ALA A 1 173 ? 4.475 11.796 -14.093 1.00 98.75 173 ALA A CA 1
ATOM 1330 C C . ALA A 1 173 ? 3.062 11.248 -14.303 1.00 98.75 173 ALA A C 1
ATOM 1332 O O . ALA A 1 173 ? 2.712 10.205 -13.758 1.00 98.75 173 ALA A O 1
ATOM 1333 N N . VAL A 1 174 ? 2.253 11.941 -15.101 1.00 98.81 174 VAL A N 1
ATOM 1334 C CA . VAL A 1 174 ? 0.913 11.489 -15.479 1.00 98.81 174 VAL A CA 1
ATOM 1335 C C . VAL A 1 174 ? 0.846 11.347 -16.985 1.00 98.81 174 VAL A C 1
ATOM 1337 O O . VAL A 1 174 ? 1.084 12.312 -17.717 1.00 98.81 174 VAL A O 1
ATOM 1340 N N . VAL A 1 175 ? 0.501 10.149 -17.440 1.00 98.81 175 VAL A N 1
ATOM 1341 C CA . VAL A 1 175 ? 0.358 9.813 -18.858 1.00 98.81 175 VAL A CA 1
ATOM 1342 C C . VAL A 1 175 ? -1.070 9.368 -19.157 1.00 98.81 175 VAL A C 1
ATOM 1344 O O . VAL A 1 175 ? -1.795 8.901 -18.279 1.00 98.81 175 VAL A O 1
ATOM 1347 N N . ASP A 1 176 ? -1.484 9.508 -20.408 1.00 98.50 176 ASP A N 1
ATOM 1348 C CA . ASP A 1 176 ? -2.663 8.813 -20.915 1.00 98.50 176 ASP A CA 1
ATOM 1349 C C . ASP A 1 176 ? -2.371 7.304 -20.999 1.00 98.50 176 ASP A C 1
ATOM 1351 O O . ASP A 1 176 ? -1.367 6.897 -21.584 1.00 98.50 176 ASP A O 1
ATOM 1355 N N . ALA A 1 177 ? -3.206 6.464 -20.385 1.00 98.44 177 ALA A N 1
ATOM 1356 C CA . ALA A 1 177 ? -2.891 5.047 -20.207 1.00 98.44 177 ALA A CA 1
ATOM 1357 C C . ALA A 1 177 ? -3.017 4.206 -21.494 1.00 98.44 177 ALA A C 1
ATOM 1359 O O . ALA A 1 177 ? -2.489 3.089 -21.541 1.00 98.44 177 ALA A O 1
ATOM 1360 N N . ASP A 1 178 ? -3.693 4.712 -22.531 1.00 98.00 178 ASP A N 1
ATOM 1361 C CA . ASP A 1 178 ? -3.841 4.016 -23.817 1.00 98.00 178 ASP A CA 1
ATOM 1362 C C . ASP A 1 178 ? -2.726 4.392 -24.796 1.00 98.00 178 ASP A C 1
ATOM 1364 O O . ASP A 1 178 ? -2.196 3.525 -25.486 1.00 98.00 178 ASP A O 1
ATOM 1368 N N . THR A 1 179 ? -2.353 5.671 -24.838 1.00 97.56 179 THR A N 1
ATOM 1369 C CA . THR A 1 179 ? -1.359 6.203 -25.785 1.00 97.56 179 THR A CA 1
ATOM 1370 C C . THR A 1 179 ? 0.042 6.336 -25.195 1.00 97.56 179 THR A C 1
ATOM 1372 O O . THR A 1 179 ? 1.010 6.478 -25.937 1.00 97.56 179 THR A O 1
ATOM 1375 N N . GLY A 1 180 ? 0.161 6.357 -23.867 1.00 97.00 180 GLY A N 1
ATOM 1376 C CA . GLY A 1 180 ? 1.410 6.605 -23.152 1.00 97.00 180 GLY A CA 1
ATOM 1377 C C . GLY A 1 180 ? 1.914 8.049 -23.219 1.00 97.00 180 GLY A C 1
ATOM 1378 O O . GLY A 1 180 ? 2.986 8.349 -22.695 1.00 97.00 180 GLY A O 1
ATOM 1379 N N . LYS A 1 181 ? 1.161 8.967 -23.837 1.00 97.56 181 LYS A N 1
ATOM 1380 C CA . LYS A 1 181 ? 1.566 10.369 -23.966 1.00 97.56 181 LYS A CA 1
ATOM 1381 C C . LYS A 1 181 ? 1.547 11.062 -22.603 1.00 97.56 181 LYS A C 1
ATOM 1383 O O . LYS A 1 181 ? 0.527 11.052 -21.912 1.00 97.56 181 LYS A O 1
ATOM 1388 N N . MET A 1 182 ? 2.648 11.724 -22.248 1.00 98.06 182 MET A N 1
ATOM 1389 C CA . MET A 1 182 ? 2.724 12.530 -21.030 1.00 98.06 182 MET A CA 1
ATOM 1390 C C . MET A 1 182 ? 1.763 13.719 -21.091 1.00 98.06 182 MET A C 1
ATOM 1392 O O . MET A 1 182 ? 1.739 14.477 -22.062 1.00 98.06 182 MET A O 1
ATOM 1396 N N . LYS A 1 183 ? 0.960 13.870 -20.036 1.00 98.31 183 LYS A N 1
ATOM 1397 C CA . LYS A 1 183 ? -0.025 14.947 -19.877 1.00 98.31 183 LYS A CA 1
ATOM 1398 C C . LYS A 1 183 ? 0.511 16.055 -18.981 1.00 98.31 183 LYS A C 1
ATOM 1400 O O . LYS A 1 183 ? 0.340 17.229 -19.288 1.00 98.31 183 LYS A O 1
ATOM 1405 N N . ARG A 1 184 ? 1.119 15.675 -17.854 1.00 98.25 184 ARG A N 1
ATOM 1406 C CA . ARG A 1 184 ? 1.664 16.585 -16.837 1.00 98.25 184 ARG A CA 1
ATOM 1407 C C . ARG A 1 184 ? 2.640 15.852 -15.923 1.00 98.25 184 ARG A C 1
ATOM 1409 O O . ARG A 1 184 ? 2.643 14.624 -15.881 1.00 98.25 184 ARG A O 1
ATOM 1416 N N . TYR A 1 185 ? 3.428 16.610 -15.172 1.00 98.69 185 TYR A N 1
ATOM 1417 C CA . TYR A 1 185 ? 4.260 16.096 -14.090 1.00 98.69 185 TYR A CA 1
ATOM 1418 C C . TYR A 1 185 ? 4.534 17.195 -13.057 1.00 98.69 185 TYR A C 1
ATOM 1420 O O . TYR A 1 185 ? 4.461 18.382 -13.378 1.00 98.69 185 TYR A O 1
ATOM 1428 N N . TRP A 1 186 ? 4.855 16.803 -11.825 1.00 98.81 186 TRP A N 1
ATOM 1429 C CA . TRP A 1 186 ? 5.215 17.725 -10.742 1.00 98.81 186 TRP A CA 1
ATOM 1430 C C . TRP A 1 186 ? 6.201 17.080 -9.761 1.00 98.81 186 TRP A C 1
ATOM 1432 O O . TRP A 1 186 ? 6.283 15.856 -9.658 1.00 98.81 186 TRP A O 1
ATOM 1442 N N . GLY A 1 187 ? 6.959 17.913 -9.051 1.00 98.69 187 GLY A N 1
ATOM 1443 C CA . GLY A 1 187 ? 7.818 17.547 -7.925 1.00 98.69 187 GLY A CA 1
ATOM 1444 C C . GLY A 1 187 ? 7.166 17.853 -6.571 1.00 98.69 187 GLY A C 1
ATOM 1445 O O . GLY A 1 187 ? 5.976 18.167 -6.492 1.00 98.69 187 GLY A O 1
ATOM 1446 N N . ALA A 1 188 ? 7.950 17.781 -5.490 1.00 98.56 188 ALA A N 1
ATOM 1447 C CA . ALA A 1 188 ? 7.454 18.040 -4.136 1.00 98.56 188 ALA A CA 1
ATOM 1448 C C . ALA A 1 188 ? 6.746 19.397 -4.038 1.00 98.56 188 ALA A C 1
ATOM 1450 O O . ALA A 1 188 ? 7.147 20.371 -4.677 1.00 98.56 188 ALA A O 1
ATOM 1451 N N . TYR A 1 189 ? 5.680 19.442 -3.238 1.00 98.69 189 TYR A N 1
ATOM 1452 C CA . TYR A 1 189 ? 4.806 20.611 -3.077 1.00 98.69 189 TYR A CA 1
ATOM 1453 C C . TYR A 1 189 ? 4.152 21.142 -4.373 1.00 98.69 189 TYR A C 1
ATOM 1455 O O . TYR A 1 189 ? 3.579 22.228 -4.372 1.00 98.69 189 TYR A O 1
ATOM 1463 N N . GLY A 1 190 ? 4.186 20.379 -5.472 1.00 98.31 190 GLY A N 1
ATOM 1464 C CA . GLY A 1 190 ? 3.645 20.793 -6.771 1.00 98.31 190 GLY A CA 1
ATOM 1465 C C . GLY A 1 190 ? 4.616 21.655 -7.580 1.00 98.31 190 GLY A C 1
ATOM 1466 O O . GLY A 1 190 ? 4.241 22.221 -8.605 1.00 98.31 190 GLY A O 1
ATOM 1467 N N . ASN A 1 191 ? 5.868 21.765 -7.130 1.00 98.25 191 ASN A N 1
ATOM 1468 C CA . ASN A 1 191 ? 6.899 22.539 -7.805 1.00 98.25 191 ASN A CA 1
ATOM 1469 C C . ASN A 1 191 ? 7.353 21.861 -9.100 1.00 98.25 191 ASN A C 1
ATOM 1471 O O . ASN A 1 191 ? 7.245 20.646 -9.268 1.00 98.25 191 ASN A O 1
ATOM 1475 N N . LYS A 1 192 ? 7.968 22.632 -10.001 1.00 98.06 192 LYS A N 1
ATOM 1476 C CA . LYS A 1 192 ? 8.729 22.043 -11.107 1.00 98.06 192 LYS A CA 1
ATOM 1477 C C . LYS A 1 192 ? 9.932 21.269 -10.534 1.00 98.06 192 LYS A C 1
ATOM 1479 O O . LYS A 1 192 ? 10.653 21.827 -9.697 1.00 98.06 192 LYS A O 1
ATOM 1484 N N . PRO A 1 193 ? 10.163 20.011 -10.948 1.00 97.94 193 PRO A N 1
ATOM 1485 C CA . PRO A 1 193 ? 11.267 19.227 -10.424 1.00 97.94 193 PRO A CA 1
ATOM 1486 C C . PRO A 1 193 ? 12.624 19.735 -10.934 1.00 97.94 193 PRO A C 1
ATOM 1488 O O . PRO A 1 193 ?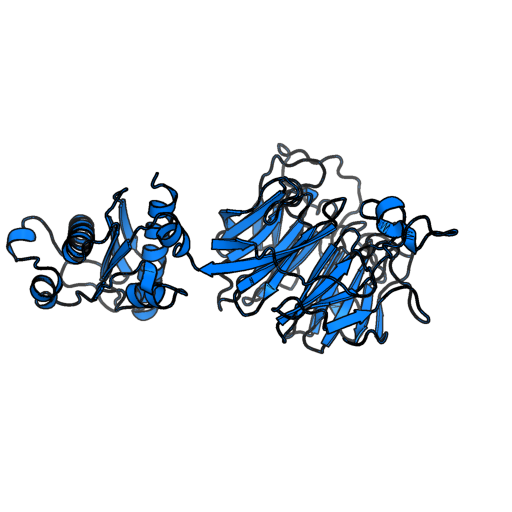 12.740 20.223 -12.063 1.00 97.94 193 PRO A O 1
ATOM 1491 N N . ASN A 1 194 ? 13.651 19.597 -10.098 1.00 95.75 194 ASN A N 1
ATOM 1492 C CA . ASN A 1 194 ? 15.029 20.000 -10.370 1.00 95.75 194 ASN A CA 1
ATOM 1493 C C . ASN A 1 194 ? 16.013 18.898 -9.950 1.00 95.75 194 ASN A C 1
ATOM 1495 O O . ASN A 1 194 ? 15.968 18.426 -8.817 1.00 95.75 194 ASN A O 1
ATOM 1499 N N . ASP A 1 195 ? 16.946 18.549 -10.834 1.00 95.81 195 ASP A N 1
ATOM 1500 C CA . ASP A 1 195 ? 17.902 17.452 -10.636 1.00 95.81 195 ASP A CA 1
ATOM 1501 C C . ASP A 1 195 ? 19.191 17.867 -9.910 1.00 95.81 195 ASP A C 1
ATOM 1503 O O . ASP A 1 195 ? 20.097 17.050 -9.738 1.00 95.81 195 ASP A O 1
ATOM 1507 N N . ALA A 1 196 ? 19.279 19.118 -9.443 1.00 95.19 196 ALA A N 1
ATOM 1508 C CA . ALA A 1 196 ? 20.415 19.580 -8.653 1.00 95.19 196 ALA A CA 1
ATOM 1509 C C . ALA A 1 196 ? 20.669 18.667 -7.428 1.00 95.19 196 ALA A C 1
ATOM 1511 O O . ALA A 1 196 ? 19.717 18.237 -6.763 1.00 95.19 196 ALA A O 1
ATOM 1512 N N . PRO A 1 197 ? 21.941 18.372 -7.094 1.00 92.56 197 PRO A N 1
ATOM 1513 C CA . PRO A 1 197 ? 22.275 17.590 -5.908 1.00 92.56 197 PRO A CA 1
ATOM 1514 C C . PRO A 1 197 ? 21.726 18.241 -4.631 1.00 92.56 197 PRO A C 1
ATOM 1516 O O . PRO A 1 197 ? 21.932 19.429 -4.401 1.00 92.56 197 PRO A O 1
ATOM 1519 N N . MET A 1 198 ? 21.061 17.455 -3.778 1.00 91.06 198 MET A N 1
ATOM 1520 C CA . MET A 1 198 ? 20.455 17.948 -2.526 1.00 91.06 198 MET A CA 1
ATOM 1521 C C . MET A 1 198 ? 21.245 17.582 -1.264 1.00 91.06 198 MET A C 1
ATOM 1523 O O . MET A 1 198 ? 20.811 17.890 -0.156 1.00 91.06 198 MET A O 1
ATOM 1527 N N . GLY A 1 199 ? 22.369 16.876 -1.422 1.00 92.69 199 GLY A N 1
ATOM 1528 C CA . GLY A 1 199 ? 23.115 16.298 -0.307 1.00 92.69 199 GLY A CA 1
ATOM 1529 C C . GLY A 1 199 ? 22.320 15.251 0.481 1.00 92.69 199 GLY A C 1
ATOM 1530 O O . GLY A 1 199 ? 21.202 14.861 0.119 1.00 92.69 199 GLY A O 1
ATOM 1531 N N . ASN A 1 200 ? 22.919 14.793 1.578 1.00 94.88 200 ASN A N 1
ATOM 1532 C CA . ASN A 1 200 ? 22.305 13.817 2.475 1.00 94.88 200 ASN A CA 1
ATOM 1533 C C . ASN A 1 200 ? 21.042 14.389 3.137 1.00 94.88 200 ASN A C 1
ATOM 1535 O O . ASN A 1 200 ? 20.861 15.605 3.235 1.00 94.88 200 ASN A O 1
ATOM 1539 N N . TYR A 1 201 ? 20.141 13.503 3.557 1.00 96.69 201 TYR A N 1
ATOM 1540 C CA . TYR A 1 201 ? 19.010 13.900 4.386 1.00 96.69 201 TYR A CA 1
ATOM 1541 C C . TYR A 1 201 ? 19.509 14.382 5.753 1.00 96.69 201 TYR A C 1
ATOM 1543 O O . TYR A 1 201 ? 20.370 13.743 6.356 1.00 96.69 201 TYR A O 1
ATOM 1551 N N . ASP A 1 202 ? 18.977 15.517 6.206 1.00 96.88 202 ASP A N 1
ATOM 1552 C CA . ASP A 1 202 ? 19.195 16.059 7.544 1.00 96.88 202 ASP A CA 1
ATOM 1553 C C . ASP A 1 202 ? 17.818 16.270 8.193 1.00 96.88 202 ASP A C 1
ATOM 1555 O O . ASP A 1 202 ? 17.060 17.130 7.729 1.00 96.88 202 ASP A O 1
ATOM 1559 N N . PRO A 1 203 ? 17.475 15.511 9.249 1.00 96.75 203 PRO A N 1
ATOM 1560 C CA . PRO A 1 203 ? 16.175 15.605 9.910 1.00 96.75 203 PRO A CA 1
ATOM 1561 C C . PRO A 1 203 ? 15.942 16.954 10.608 1.00 96.75 203 PRO A C 1
ATOM 1563 O O . PRO A 1 203 ? 14.794 17.325 10.889 1.00 96.75 203 PRO A O 1
ATOM 1566 N N . LYS A 1 204 ? 17.009 17.722 10.867 1.00 96.94 204 LYS A N 1
ATOM 1567 C CA . LYS A 1 204 ? 16.949 19.053 11.489 1.00 96.94 204 LYS A CA 1
ATOM 1568 C C . LYS A 1 204 ? 16.789 20.175 10.467 1.00 96.94 204 LYS A C 1
ATOM 1570 O O . LYS A 1 204 ? 16.376 21.273 10.841 1.00 96.94 204 LYS A O 1
ATOM 1575 N N . ALA A 1 205 ? 17.089 19.916 9.197 1.00 96.94 205 ALA A N 1
ATOM 1576 C CA . ALA A 1 205 ? 16.906 20.895 8.139 1.00 96.94 205 ALA A CA 1
ATOM 1577 C C . ALA A 1 205 ? 15.409 21.124 7.839 1.00 96.94 205 ALA A C 1
ATOM 1579 O O . ALA A 1 205 ? 14.569 20.247 8.084 1.00 96.94 205 ALA A O 1
ATOM 1580 N N . PRO A 1 206 ? 15.046 22.291 7.276 1.00 96.94 206 PRO A N 1
ATOM 1581 C CA . PRO A 1 206 ? 13.714 22.497 6.725 1.00 96.94 206 PRO A CA 1
ATOM 1582 C C . PRO A 1 206 ? 13.368 21.430 5.671 1.00 96.94 206 PRO A C 1
ATOM 1584 O O . PRO A 1 206 ? 14.262 20.977 4.946 1.00 96.94 206 PRO A O 1
ATOM 1587 N N . PRO A 1 207 ? 12.083 21.053 5.525 1.00 96.56 207 PRO A N 1
ATOM 1588 C CA . PRO A 1 207 ? 11.659 20.111 4.497 1.00 96.56 207 PRO A CA 1
ATOM 1589 C C . PRO A 1 207 ? 12.134 20.505 3.093 1.00 96.56 207 PRO A C 1
ATOM 1591 O O . PRO A 1 207 ? 11.933 21.635 2.634 1.00 96.56 207 PRO A O 1
ATOM 1594 N N . ALA A 1 208 ? 12.745 19.548 2.391 1.00 96.81 208 ALA A N 1
ATOM 1595 C CA . ALA A 1 208 ? 13.261 19.767 1.046 1.00 96.81 208 ALA A CA 1
ATOM 1596 C C . ALA A 1 208 ? 12.126 20.149 0.083 1.00 96.81 208 ALA A C 1
ATOM 1598 O O . ALA A 1 208 ? 11.096 19.478 0.021 1.00 96.81 208 ALA A O 1
ATOM 1599 N N . GLN A 1 209 ? 12.337 21.198 -0.714 1.00 96.94 209 GLN A N 1
ATOM 1600 C CA . GLN A 1 209 ? 11.356 21.702 -1.692 1.00 96.94 209 GLN A CA 1
ATOM 1601 C C . GLN A 1 209 ? 11.320 20.900 -3.005 1.00 96.94 209 GLN A C 1
ATOM 1603 O O . GLN A 1 209 ? 10.693 21.301 -3.984 1.00 96.94 209 GLN A O 1
ATOM 1608 N N . GLN A 1 210 ? 12.010 19.765 -3.018 1.00 97.62 210 GLN A N 1
ATOM 1609 C CA . GLN A 1 210 ? 12.098 18.783 -4.088 1.00 97.62 210 GLN A CA 1
ATOM 1610 C C . GLN A 1 210 ? 11.939 17.404 -3.445 1.00 97.62 210 GLN A C 1
ATOM 1612 O O . GLN A 1 210 ? 12.304 17.229 -2.279 1.00 97.62 210 GLN A O 1
ATOM 1617 N N . PHE A 1 211 ? 11.405 16.429 -4.183 1.00 98.31 211 PHE A N 1
ATOM 1618 C CA . PHE A 1 211 ? 11.373 15.063 -3.670 1.00 98.31 211 PHE A CA 1
ATOM 1619 C C . PHE A 1 211 ? 12.806 14.545 -3.521 1.00 98.31 211 PHE A C 1
ATOM 1621 O O . PHE A 1 211 ? 13.660 14.774 -4.394 1.00 98.31 211 PHE A O 1
ATOM 1628 N N . ARG A 1 212 ? 13.086 13.846 -2.420 1.00 96.00 212 ARG A N 1
ATOM 1629 C CA . ARG A 1 212 ? 14.304 13.045 -2.315 1.00 96.00 212 ARG A CA 1
ATOM 1630 C C . ARG A 1 212 ? 14.135 11.789 -3.163 1.00 96.00 212 ARG A C 1
ATOM 1632 O O . ARG A 1 212 ? 13.031 11.417 -3.554 1.00 96.00 212 ARG A O 1
ATOM 1639 N N . ASN A 1 213 ? 15.253 11.162 -3.513 1.00 91.88 213 ASN A N 1
ATOM 1640 C CA . ASN A 1 213 ? 15.201 9.939 -4.299 1.00 91.88 213 ASN A CA 1
ATOM 1641 C C . ASN A 1 213 ? 15.194 8.732 -3.351 1.00 91.88 213 ASN A C 1
ATOM 1643 O O . ASN A 1 213 ? 16.052 8.658 -2.480 1.00 91.88 213 ASN A O 1
ATOM 1647 N N . PRO A 1 214 ? 14.305 7.753 -3.544 1.00 95.75 214 PRO A N 1
ATOM 1648 C CA . PRO A 1 214 ? 13.297 7.722 -4.593 1.00 95.75 214 PRO A CA 1
ATOM 1649 C C . PRO A 1 214 ? 11.973 8.417 -4.232 1.00 95.75 214 PRO A C 1
ATOM 1651 O O . PRO A 1 214 ? 11.503 8.309 -3.099 1.00 95.75 214 PRO A O 1
ATOM 1654 N N . VAL A 1 215 ? 11.312 8.999 -5.242 1.00 98.31 215 VAL A N 1
ATOM 1655 C CA . VAL A 1 215 ? 9.836 9.030 -5.276 1.00 98.31 215 VAL A CA 1
ATOM 1656 C C . VAL A 1 215 ? 9.386 7.580 -5.451 1.00 98.31 215 VAL A C 1
ATOM 1658 O O . VAL A 1 215 ? 9.505 7.019 -6.538 1.00 98.31 215 VAL A O 1
ATOM 1661 N N . HIS A 1 216 ? 8.998 6.914 -4.368 1.00 98.44 216 HIS A N 1
ATOM 1662 C CA . HIS A 1 216 ? 8.942 5.445 -4.356 1.00 98.44 216 HIS A CA 1
ATOM 1663 C C . HIS A 1 216 ? 7.556 4.887 -4.663 1.00 98.44 216 HIS A C 1
ATOM 1665 O O . HIS A 1 216 ? 7.439 3.854 -5.318 1.00 98.44 216 HIS A O 1
ATOM 1671 N N . CYS A 1 217 ? 6.511 5.613 -4.275 1.00 97.94 217 CYS A N 1
ATOM 1672 C CA . CYS A 1 217 ? 5.133 5.195 -4.473 1.00 97.94 217 CYS A CA 1
ATOM 1673 C C . CYS A 1 217 ? 4.267 6.337 -5.002 1.00 97.94 217 CYS A C 1
ATOM 1675 O O . CYS A 1 217 ? 4.529 7.515 -4.737 1.00 97.94 217 CYS A O 1
ATOM 1677 N N . VAL A 1 218 ? 3.206 5.963 -5.713 1.00 98.44 218 VAL A N 1
ATOM 1678 C CA . VAL A 1 218 ? 2.062 6.823 -5.994 1.00 98.44 218 VAL A CA 1
ATOM 1679 C C . VAL A 1 218 ? 0.797 5.976 -5.925 1.00 98.44 218 VAL A C 1
ATOM 1681 O O . VAL A 1 218 ? 0.739 4.902 -6.519 1.00 98.44 218 VAL A O 1
ATOM 1684 N N . GLU A 1 219 ? -0.193 6.447 -5.179 1.00 97.62 219 GLU A N 1
ATOM 1685 C CA . GLU A 1 219 ? -1.505 5.815 -5.028 1.00 97.62 219 GLU A CA 1
ATOM 1686 C C . GLU A 1 219 ? -2.581 6.894 -5.019 1.00 97.62 219 GLU A C 1
ATOM 1688 O O . GLU A 1 219 ? -2.335 8.022 -4.584 1.00 97.62 219 GLU A O 1
ATOM 1693 N N . ARG A 1 220 ? -3.791 6.563 -5.467 1.00 96.62 220 ARG A N 1
ATOM 1694 C CA . ARG A 1 220 ? -4.914 7.502 -5.441 1.00 96.62 220 ARG A CA 1
ATOM 1695 C C . ARG A 1 220 ? -6.069 6.947 -4.625 1.00 96.62 220 ARG A C 1
ATOM 1697 O O . ARG A 1 220 ? -6.447 5.785 -4.764 1.00 96.62 220 ARG A O 1
ATOM 1704 N N . SER A 1 221 ? -6.630 7.790 -3.772 1.00 97.44 221 SER A N 1
ATOM 1705 C CA . SER A 1 221 ? -7.759 7.442 -2.919 1.00 97.44 221 SER A CA 1
ATOM 1706 C C . SER A 1 221 ? -9.108 7.637 -3.617 1.00 97.44 221 SER A C 1
ATOM 1708 O O . SER A 1 221 ? -9.232 8.326 -4.632 1.00 97.44 221 SER A O 1
ATOM 1710 N N . ASN A 1 222 ? -10.155 7.041 -3.045 1.00 95.62 222 ASN A N 1
ATOM 1711 C CA . ASN A 1 222 ? -11.529 7.059 -3.551 1.00 95.62 222 ASN A CA 1
ATOM 1712 C C . ASN A 1 222 ? -12.117 8.477 -3.638 1.00 95.62 222 ASN A C 1
ATOM 1714 O O . ASN A 1 222 ? -12.922 8.752 -4.533 1.00 95.62 222 ASN A O 1
ATOM 1718 N N . ASP A 1 223 ? -11.703 9.368 -2.732 1.00 95.75 223 ASP A N 1
ATOM 1719 C CA . ASP A 1 223 ? -12.042 10.800 -2.721 1.00 95.75 223 ASP A CA 1
ATOM 1720 C C . ASP A 1 223 ? -11.229 11.631 -3.734 1.00 95.75 223 ASP A C 1
ATOM 1722 O O . ASP A 1 223 ? -11.455 12.828 -3.879 1.00 95.75 223 ASP A O 1
ATOM 1726 N N . GLY A 1 224 ? -10.325 10.994 -4.482 1.00 96.31 224 GLY A N 1
ATOM 1727 C CA . GLY A 1 224 ? -9.603 11.587 -5.599 1.00 96.31 224 GLY A CA 1
ATOM 1728 C C . GLY A 1 224 ? -8.225 12.152 -5.265 1.00 96.31 224 GLY A C 1
ATOM 1729 O O . GLY A 1 224 ? -7.550 12.587 -6.195 1.00 96.31 224 GLY A O 1
ATOM 1730 N N . LEU A 1 225 ? -7.781 12.113 -4.007 1.00 98.50 225 LEU A N 1
ATOM 1731 C CA . LEU A 1 225 ? -6.456 12.601 -3.613 1.00 98.50 225 LEU A CA 1
ATOM 1732 C C . LEU A 1 225 ? -5.338 11.639 -4.038 1.00 98.50 225 LEU A C 1
ATOM 1734 O O . LEU A 1 225 ? -5.496 10.422 -4.010 1.00 98.50 225 LEU A O 1
ATOM 1738 N N . VAL A 1 226 ? -4.184 12.192 -4.407 1.00 98.81 226 VAL A N 1
ATOM 1739 C CA . VAL A 1 226 ? -2.988 11.455 -4.835 1.00 98.81 226 VAL A CA 1
ATOM 1740 C C . VAL A 1 226 ? -1.950 11.487 -3.718 1.00 98.81 226 VAL A C 1
ATOM 1742 O O . VAL A 1 226 ? -1.535 12.558 -3.287 1.00 98.81 226 VAL A O 1
ATOM 1745 N N . TYR A 1 227 ? -1.516 10.320 -3.260 1.00 98.88 227 TYR A N 1
ATOM 1746 C CA . TYR A 1 227 ? -0.539 10.135 -2.194 1.00 98.88 227 TYR A CA 1
ATOM 1747 C C . TYR A 1 227 ? 0.788 9.691 -2.796 1.00 98.88 227 TYR A C 1
ATOM 1749 O O . TYR A 1 227 ? 0.819 8.799 -3.641 1.00 98.88 227 TYR A O 1
ATOM 1757 N N . VAL A 1 228 ? 1.879 10.319 -2.365 1.00 98.94 228 VAL A N 1
ATOM 1758 C CA . VAL A 1 228 ? 3.214 10.128 -2.938 1.00 98.94 228 VAL A CA 1
ATOM 1759 C C . VAL A 1 228 ? 4.217 9.891 -1.822 1.00 98.94 228 VAL A C 1
ATOM 1761 O O . VAL A 1 228 ? 4.310 10.697 -0.893 1.00 98.94 228 VAL A O 1
ATOM 1764 N N . CYS A 1 229 ? 4.985 8.811 -1.929 1.00 98.88 229 CYS A N 1
ATOM 1765 C CA . CYS A 1 229 ? 6.030 8.484 -0.968 1.00 98.88 229 CYS A CA 1
ATOM 1766 C C . CYS A 1 229 ? 7.357 9.140 -1.370 1.00 98.88 229 CYS A C 1
ATOM 1768 O O . CYS A 1 229 ? 7.962 8.763 -2.377 1.00 98.88 229 CYS A O 1
ATOM 1770 N N . ASP A 1 230 ? 7.820 10.100 -0.572 1.00 98.56 230 ASP A N 1
ATOM 1771 C CA . ASP A 1 230 ? 9.165 10.669 -0.658 1.00 98.56 230 ASP A CA 1
ATOM 1772 C C . ASP A 1 230 ? 10.062 9.891 0.305 1.00 98.56 230 ASP A C 1
ATOM 1774 O O . ASP A 1 230 ? 10.200 10.242 1.481 1.00 98.56 230 ASP A O 1
ATOM 1778 N N . ARG A 1 231 ? 10.605 8.771 -0.184 1.00 98.00 231 ARG A N 1
ATOM 1779 C CA . ARG A 1 231 ? 11.128 7.700 0.669 1.00 98.00 231 ARG A CA 1
ATOM 1780 C C . ARG A 1 231 ? 12.248 8.162 1.588 1.00 98.00 231 ARG A C 1
ATOM 1782 O O . ARG A 1 231 ? 12.146 7.980 2.792 1.00 98.00 231 ARG A O 1
ATOM 1789 N N . GLN A 1 232 ? 13.276 8.801 1.029 1.00 97.38 232 GLN A N 1
ATOM 1790 C CA . GLN A 1 232 ? 14.389 9.374 1.800 1.00 97.38 232 GLN A CA 1
ATOM 1791 C C . GLN A 1 232 ? 14.034 10.687 2.510 1.00 97.38 232 GLN A C 1
ATOM 1793 O O . GLN A 1 232 ? 14.841 11.199 3.279 1.00 97.38 232 GLN A O 1
ATOM 1798 N N . GLY A 1 233 ? 12.884 11.286 2.200 1.00 97.81 233 GLY A N 1
ATOM 1799 C CA . GLY A 1 233 ? 12.367 12.448 2.917 1.00 97.81 233 GLY A CA 1
ATOM 1800 C C . GLY A 1 233 ? 11.597 12.088 4.187 1.00 97.81 233 GLY A C 1
ATOM 1801 O O . GLY A 1 233 ? 11.131 13.006 4.863 1.00 97.81 233 GLY A O 1
ATOM 1802 N N . ASP A 1 234 ? 11.442 10.791 4.482 1.00 98.62 234 ASP A N 1
ATOM 1803 C CA . ASP A 1 234 ? 10.650 10.241 5.586 1.00 98.62 234 ASP A CA 1
ATOM 1804 C C . ASP A 1 234 ? 9.208 10.746 5.615 1.00 98.62 234 ASP A C 1
ATOM 1806 O O . ASP A 1 234 ? 8.622 10.950 6.680 1.00 98.62 234 ASP A O 1
ATOM 1810 N N . ARG A 1 235 ? 8.620 11.004 4.442 1.00 98.62 235 ARG A N 1
ATOM 1811 C CA . ARG A 1 235 ? 7.308 11.649 4.362 1.00 98.62 235 ARG A CA 1
ATOM 1812 C C . ARG A 1 235 ? 6.431 11.115 3.248 1.00 98.62 235 ARG A C 1
ATOM 1814 O O . ARG A 1 235 ? 6.897 10.686 2.193 1.00 98.62 235 ARG A O 1
ATOM 1821 N N . VAL A 1 236 ? 5.131 11.252 3.474 1.00 98.88 236 VAL A N 1
ATOM 1822 C CA . VAL A 1 236 ? 4.104 11.106 2.443 1.00 98.88 236 VAL A CA 1
ATOM 1823 C C . VAL A 1 236 ? 3.506 12.481 2.175 1.00 98.88 236 VAL A C 1
ATOM 1825 O O . VAL A 1 236 ? 3.076 13.167 3.106 1.00 98.88 236 VAL A O 1
ATOM 1828 N N . GLN A 1 237 ? 3.469 12.881 0.905 1.00 98.88 237 GLN A N 1
ATOM 1829 C CA . GLN A 1 237 ? 2.800 14.103 0.460 1.00 98.88 237 GLN A CA 1
ATOM 1830 C C . GLN A 1 237 ? 1.495 13.766 -0.264 1.00 98.88 237 GLN A C 1
ATOM 1832 O O . GLN A 1 237 ? 1.418 12.791 -1.011 1.00 98.88 237 GLN A O 1
ATOM 1837 N N . VAL A 1 238 ? 0.474 14.591 -0.044 1.00 98.88 238 VAL A N 1
ATOM 1838 C CA . VAL A 1 238 ? -0.866 14.442 -0.614 1.00 98.88 238 VAL A CA 1
ATOM 1839 C C . VAL A 1 238 ? -1.139 15.593 -1.574 1.00 98.88 238 VAL A C 1
ATOM 1841 O O . VAL A 1 238 ? -0.875 16.754 -1.254 1.00 98.88 238 VAL A O 1
ATOM 1844 N N . PHE A 1 239 ? -1.696 15.272 -2.736 1.00 98.94 239 PHE A N 1
ATOM 1845 C CA . PHE A 1 239 ? -1.943 16.195 -3.836 1.00 98.94 239 PHE A CA 1
ATOM 1846 C C . PHE A 1 239 ? -3.358 16.045 -4.388 1.00 98.94 239 PHE A C 1
ATOM 1848 O O . PHE A 1 239 ? -3.981 14.991 -4.283 1.00 98.94 239 PHE A O 1
ATOM 1855 N N . GLN A 1 240 ? -3.835 17.096 -5.044 1.00 98.62 240 GLN A N 1
ATOM 1856 C CA . GLN A 1 240 ? -4.929 16.995 -6.005 1.00 98.62 240 GLN A CA 1
ATOM 1857 C C . GLN A 1 240 ? -4.448 16.307 -7.298 1.00 98.62 240 GLN A C 1
ATOM 1859 O O . GLN A 1 240 ? -3.242 16.323 -7.575 1.00 98.62 240 GLN A O 1
ATOM 1864 N N . PRO A 1 241 ? -5.352 15.752 -8.130 1.00 97.88 241 PRO A N 1
ATOM 1865 C CA . PRO A 1 241 ? -5.005 15.083 -9.391 1.00 97.88 241 PRO A CA 1
ATOM 1866 C C . PRO A 1 241 ? -4.120 15.894 -10.350 1.00 97.88 241 PRO A C 1
ATOM 1868 O O . PRO A 1 241 ? -3.380 15.313 -11.148 1.00 97.88 241 PRO A O 1
ATOM 1871 N N . GLU A 1 242 ? -4.184 17.223 -10.292 1.00 96.88 242 GLU A N 1
ATOM 1872 C CA . GLU A 1 242 ? -3.423 18.156 -11.128 1.00 96.88 242 GLU A CA 1
ATOM 1873 C C . GLU A 1 242 ? -2.012 18.442 -10.586 1.00 96.88 242 GLU A C 1
ATOM 1875 O O . GLU A 1 242 ? -1.239 19.133 -11.243 1.00 96.88 242 GLU A O 1
ATOM 1880 N N . GLY A 1 243 ? -1.667 17.916 -9.405 1.00 98.25 243 GLY A N 1
ATOM 1881 C CA . GLY A 1 243 ? -0.365 18.106 -8.760 1.00 98.25 243 GLY A CA 1
ATOM 1882 C C . GLY A 1 243 ? -0.312 19.244 -7.741 1.00 98.25 243 GLY A C 1
ATOM 1883 O O . GLY A 1 243 ? 0.761 19.579 -7.244 1.00 98.25 243 GLY A O 1
ATOM 1884 N N . LYS A 1 244 ? -1.457 19.842 -7.385 1.00 98.62 244 LYS A N 1
ATOM 1885 C CA . LYS A 1 244 ? -1.522 20.854 -6.321 1.00 98.62 244 LYS A CA 1
ATOM 1886 C C . LYS A 1 244 ? -1.368 20.192 -4.953 1.00 98.62 244 LYS A C 1
ATOM 1888 O O . LYS A 1 244 ? -2.160 19.321 -4.607 1.00 98.62 244 LYS A O 1
ATOM 1893 N N . PHE A 1 245 ? -0.391 20.636 -4.169 1.00 98.88 245 PHE A N 1
ATOM 1894 C CA . PHE A 1 245 ? -0.170 20.159 -2.804 1.00 98.88 245 PHE A CA 1
ATOM 1895 C C . PHE A 1 245 ? -1.380 20.404 -1.889 1.00 98.88 245 PHE A C 1
ATOM 1897 O O . PHE A 1 245 ? -2.022 21.454 -1.963 1.00 98.88 245 PHE A O 1
ATOM 1904 N N . VAL A 1 246 ? -1.668 19.432 -1.022 1.00 98.75 246 VAL A N 1
ATOM 1905 C CA . VAL A 1 246 ? -2.765 19.468 -0.045 1.00 98.75 246 VAL A CA 1
ATOM 1906 C C . VAL A 1 246 ? -2.219 19.441 1.379 1.00 98.75 246 VAL A C 1
ATOM 1908 O O . VAL A 1 246 ? -2.488 20.357 2.150 1.00 98.75 246 VAL A O 1
ATOM 1911 N N . LYS A 1 247 ? -1.476 18.390 1.738 1.00 98.44 247 LYS A N 1
ATOM 1912 C CA . LYS A 1 247 ? -0.908 18.191 3.081 1.00 98.44 247 LYS A CA 1
ATOM 1913 C C . LYS A 1 247 ? 0.235 17.179 3.042 1.00 98.44 247 LYS A C 1
ATOM 1915 O O . LYS A 1 247 ? 0.383 16.447 2.066 1.00 98.44 247 LYS A O 1
ATOM 1920 N N . GLU A 1 248 ? 1.019 17.111 4.110 1.00 98.69 248 GLU A N 1
ATOM 1921 C CA . GLU A 1 248 ? 2.061 16.098 4.293 1.00 98.69 248 GLU A CA 1
ATOM 1922 C C . GLU A 1 248 ? 2.114 15.611 5.739 1.00 98.69 248 GLU A C 1
ATOM 1924 O O . GLU A 1 248 ? 1.645 16.296 6.648 1.00 98.69 248 GLU A O 1
ATOM 1929 N N . ALA A 1 249 ? 2.711 14.439 5.936 1.00 98.69 249 ALA A N 1
ATOM 1930 C CA . ALA A 1 249 ? 3.094 13.931 7.245 1.00 98.69 249 ALA A CA 1
ATOM 1931 C C . ALA A 1 249 ? 4.446 13.220 7.157 1.00 98.69 249 ALA A C 1
ATOM 1933 O O . ALA A 1 249 ? 4.766 12.607 6.134 1.00 98.69 249 ALA A O 1
ATOM 1934 N N . PHE A 1 250 ? 5.215 13.311 8.241 1.00 98.62 250 PHE A N 1
ATOM 1935 C CA . PHE A 1 250 ? 6.507 12.649 8.396 1.00 98.62 250 PHE A CA 1
ATOM 1936 C C . PHE A 1 250 ? 6.350 11.407 9.271 1.00 98.62 250 PHE A C 1
ATOM 1938 O O . PHE A 1 250 ? 5.692 11.467 10.309 1.00 98.62 250 PHE A O 1
ATOM 1945 N N . TYR A 1 251 ? 6.998 10.310 8.895 1.00 98.31 251 TYR A N 1
ATOM 1946 C CA . TYR A 1 251 ? 6.968 9.050 9.632 1.00 98.31 251 TYR A CA 1
ATOM 1947 C C . TYR A 1 251 ? 8.391 8.676 10.015 1.00 98.31 251 TYR A C 1
ATOM 1949 O O . TYR A 1 251 ? 9.226 8.481 9.147 1.00 98.31 251 TYR A O 1
ATOM 1957 N N . ALA A 1 252 ? 8.684 8.607 11.315 1.00 97.25 252 ALA A N 1
ATOM 1958 C CA . ALA A 1 252 ? 10.039 8.378 11.824 1.00 97.25 252 ALA A CA 1
ATOM 1959 C C . ALA A 1 252 ? 11.099 9.280 11.168 1.00 97.25 252 ALA A C 1
ATOM 1961 O O . ALA A 1 252 ? 12.044 8.785 10.572 1.00 97.25 252 ALA A O 1
ATOM 1962 N N . LYS A 1 253 ? 10.942 10.599 11.335 1.00 96.94 253 LYS A N 1
ATOM 1963 C CA . LYS A 1 253 ? 11.783 11.654 10.738 1.00 96.94 253 LYS A CA 1
ATOM 1964 C C . LYS A 1 253 ? 13.294 11.485 10.958 1.00 96.94 253 LYS A C 1
ATOM 1966 O O . LYS A 1 253 ? 14.075 12.083 10.246 1.00 96.94 253 LYS A O 1
ATOM 1971 N N . GLU A 1 254 ? 13.714 10.726 11.966 1.00 97.88 254 GLU A N 1
ATOM 1972 C CA . GLU A 1 254 ? 15.129 10.452 12.252 1.00 97.88 254 GLU A CA 1
ATOM 1973 C C . GLU A 1 254 ? 15.678 9.255 11.443 1.00 97.88 254 GLU A C 1
ATOM 1975 O O . GLU A 1 254 ? 16.794 8.793 11.693 1.00 97.88 254 GLU A O 1
ATOM 1980 N N . THR A 1 255 ? 14.908 8.712 10.493 1.00 98.00 255 THR A N 1
ATOM 1981 C CA . THR A 1 255 ? 15.310 7.546 9.703 1.00 98.00 255 THR A CA 1
ATOM 1982 C C . THR A 1 255 ? 16.267 7.981 8.599 1.00 98.00 255 THR A C 1
ATOM 1984 O O . THR A 1 255 ? 15.930 8.689 7.658 1.00 98.00 255 THR A O 1
ATOM 1987 N N . LEU A 1 256 ? 17.514 7.531 8.684 1.00 96.50 256 LEU A N 1
ATOM 1988 C CA . LEU A 1 256 ? 18.525 7.848 7.676 1.00 96.50 256 LEU A CA 1
ATOM 1989 C C . LEU A 1 256 ? 18.564 6.781 6.562 1.00 96.50 256 LEU A C 1
ATOM 1991 O O . LEU A 1 256 ? 17.667 5.950 6.415 1.00 96.50 256 LEU A O 1
ATOM 1995 N N . ALA A 1 257 ? 19.635 6.795 5.765 1.00 93.94 257 ALA A N 1
ATOM 1996 C CA . ALA A 1 257 ? 19.906 5.826 4.702 1.00 93.94 257 ALA A CA 1
ATOM 1997 C C . ALA A 1 257 ? 18.777 5.726 3.659 1.00 93.94 257 ALA A C 1
ATOM 1999 O O . ALA A 1 257 ? 18.681 6.571 2.765 1.00 93.94 257 ALA A O 1
ATOM 2000 N N . SER A 1 258 ? 17.955 4.678 3.735 1.00 94.00 258 SER A N 1
ATOM 2001 C CA . SER A 1 258 ? 16.870 4.442 2.786 1.00 94.00 258 SER A CA 1
ATOM 2002 C C . SER A 1 258 ? 15.546 5.094 3.179 1.00 94.00 258 SER A C 1
ATOM 2004 O O . SER A 1 258 ? 14.605 4.955 2.404 1.00 94.00 258 SER A O 1
ATOM 2006 N N . GLY A 1 259 ? 15.465 5.764 4.333 1.00 98.06 259 GLY A N 1
ATOM 2007 C CA . GLY A 1 259 ? 14.267 6.448 4.833 1.00 98.06 259 GLY A CA 1
ATOM 2008 C C . GLY A 1 259 ? 13.070 5.530 5.108 1.00 98.06 259 GLY A C 1
ATOM 2009 O O . GLY A 1 259 ? 13.177 4.311 4.989 1.00 98.06 259 GLY A O 1
ATOM 2010 N N . SER A 1 260 ? 11.928 6.098 5.486 1.00 98.12 260 SER A N 1
ATOM 2011 C CA . SER A 1 260 ? 10.791 5.365 6.070 1.00 98.12 260 SER A CA 1
ATOM 2012 C C . SER A 1 260 ? 9.566 5.205 5.164 1.00 98.12 260 SER A C 1
ATOM 2014 O O . SER A 1 260 ? 8.737 4.326 5.395 1.00 98.12 260 SER A O 1
ATOM 2016 N N . ALA A 1 261 ? 9.419 6.032 4.126 1.00 98.38 261 ALA A N 1
ATOM 2017 C CA . ALA A 1 261 ? 8.205 6.065 3.310 1.00 98.38 261 ALA A CA 1
ATOM 2018 C C . ALA A 1 261 ? 8.368 5.238 2.022 1.00 98.38 261 ALA A C 1
ATOM 2020 O O . ALA A 1 261 ? 8.670 5.801 0.976 1.00 98.38 261 ALA A O 1
ATOM 2021 N N . TRP A 1 262 ? 8.251 3.906 2.073 1.00 98.06 262 TRP A N 1
ATOM 2022 C CA . TRP A 1 262 ? 8.530 3.075 0.892 1.00 98.06 262 TRP A CA 1
ATOM 2023 C C . TRP A 1 262 ? 7.272 2.947 0.036 1.00 98.06 262 TRP A C 1
ATOM 2025 O O . TRP A 1 262 ? 7.160 3.609 -0.990 1.00 98.06 262 TRP A O 1
ATOM 2035 N N . ASP A 1 263 ? 6.276 2.193 0.489 1.00 98.56 263 ASP A N 1
ATOM 2036 C CA . ASP A 1 263 ? 5.058 1.973 -0.288 1.00 98.56 263 ASP A CA 1
ATOM 2037 C C . ASP A 1 263 ? 3.807 2.030 0.581 1.00 98.56 263 ASP A C 1
ATOM 2039 O O . ASP A 1 263 ? 3.856 1.708 1.767 1.00 98.56 263 ASP A O 1
ATOM 2043 N N . ILE A 1 264 ? 2.680 2.419 -0.010 1.00 98.81 264 ILE A N 1
ATOM 2044 C CA . ILE A 1 264 ? 1.400 2.505 0.692 1.00 98.81 264 ILE A CA 1
ATOM 2045 C C . ILE A 1 264 ? 0.309 1.706 -0.003 1.00 98.81 264 ILE A C 1
ATOM 2047 O O . ILE A 1 264 ? 0.328 1.475 -1.211 1.00 98.81 264 ILE A O 1
ATOM 2051 N N . THR A 1 265 ? -0.696 1.351 0.784 1.00 98.69 265 THR A N 1
ATOM 2052 C CA . THR A 1 265 ? -2.000 0.916 0.294 1.00 98.69 265 THR A CA 1
ATOM 2053 C C . THR A 1 265 ? -3.090 1.383 1.260 1.00 98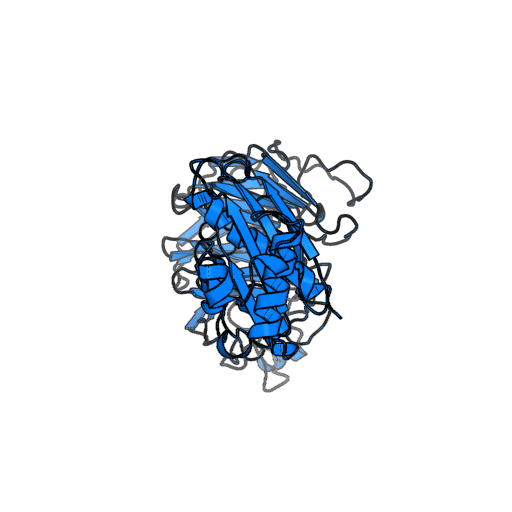.69 265 THR A C 1
ATOM 2055 O O . THR A 1 265 ? -2.801 1.862 2.359 1.00 98.69 265 THR A O 1
ATOM 2058 N N . PHE A 1 266 ? -4.352 1.265 0.864 1.00 98.44 266 PHE A N 1
ATOM 2059 C CA . PHE A 1 266 ? -5.491 1.724 1.656 1.00 98.44 266 PHE A CA 1
ATOM 2060 C C . PHE A 1 266 ? -6.336 0.559 2.173 1.00 98.44 266 PHE A C 1
ATOM 2062 O O . PHE A 1 266 ? -6.353 -0.528 1.584 1.00 98.44 266 PHE A O 1
ATOM 2069 N N . SER A 1 267 ? -7.079 0.792 3.256 1.00 96.19 267 SER A N 1
ATOM 2070 C CA . SER A 1 267 ? -8.174 -0.093 3.656 1.00 96.19 267 SER A CA 1
ATOM 2071 C C . SER A 1 267 ? -9.261 -0.139 2.579 1.00 96.19 267 SER A C 1
ATOM 2073 O O . SER A 1 267 ? -9.413 0.787 1.787 1.00 96.19 267 SER A O 1
ATOM 2075 N N . LYS A 1 268 ? -10.025 -1.236 2.523 1.00 91.06 268 LYS A N 1
ATOM 2076 C CA . LYS A 1 268 ? -11.098 -1.421 1.526 1.00 91.06 268 LYS A CA 1
ATOM 2077 C C . LYS A 1 268 ? -12.476 -0.946 1.979 1.00 91.06 268 LYS A C 1
ATOM 2079 O O . LYS A 1 268 ? -13.444 -1.106 1.239 1.00 91.06 268 LYS A O 1
ATOM 2084 N N . ASP A 1 269 ? -12.590 -0.364 3.172 1.00 87.50 269 ASP A N 1
ATOM 2085 C CA . ASP A 1 269 ? -13.814 0.348 3.529 1.00 87.50 269 ASP A CA 1
ATOM 2086 C C . ASP A 1 269 ? -14.028 1.547 2.590 1.00 87.50 269 ASP A C 1
ATOM 2088 O O . ASP A 1 269 ? -13.086 2.070 1.993 1.00 87.50 269 ASP A O 1
ATOM 2092 N N . ARG A 1 270 ? -15.287 1.968 2.435 1.00 86.94 270 ARG A N 1
ATOM 2093 C CA . ARG A 1 270 ? -15.695 2.983 1.449 1.00 86.94 270 ARG A CA 1
ATOM 2094 C C . ARG A 1 270 ? -14.876 4.275 1.542 1.00 86.94 270 ARG A C 1
ATOM 2096 O O . ARG A 1 270 ? -14.555 4.866 0.511 1.00 86.94 270 ARG A O 1
ATOM 2103 N N . GLU A 1 271 ? -14.556 4.698 2.759 1.00 88.62 271 GLU A N 1
ATOM 2104 C CA . GLU A 1 271 ? -13.844 5.944 3.057 1.00 88.62 271 GLU A CA 1
ATOM 2105 C C . GLU A 1 271 ? -12.323 5.806 2.927 1.00 88.62 271 GLU A C 1
ATOM 2107 O O . GLU A 1 271 ? -11.615 6.818 2.892 1.00 88.62 271 GLU A O 1
ATOM 2112 N N . GLN A 1 272 ? -11.818 4.570 2.838 1.00 95.31 272 GLN A N 1
ATOM 2113 C CA . GLN A 1 272 ? -10.400 4.251 2.970 1.00 95.31 272 GLN A CA 1
ATOM 2114 C C . GLN A 1 272 ? -9.838 4.865 4.254 1.00 95.31 272 GLN A C 1
ATOM 2116 O O . GLN A 1 272 ? -8.884 5.646 4.218 1.00 95.31 272 GLN A O 1
ATOM 2121 N N . ARG A 1 273 ? -10.487 4.569 5.390 1.00 89.50 273 ARG A N 1
ATOM 2122 C CA . ARG A 1 273 ? -10.152 5.164 6.696 1.00 89.50 273 ARG A CA 1
ATOM 2123 C C . ARG A 1 273 ? -8.685 5.000 7.067 1.00 89.50 273 ARG A C 1
ATOM 2125 O O . ARG A 1 273 ? -8.123 5.890 7.704 1.00 89.50 273 ARG A O 1
ATOM 2132 N N . PHE A 1 274 ? -8.070 3.888 6.671 1.00 96.44 274 PHE A N 1
ATOM 2133 C CA . PHE A 1 274 ? -6.681 3.596 6.989 1.00 96.44 274 PHE A CA 1
ATOM 2134 C C . PHE A 1 274 ? -5.794 3.626 5.749 1.00 96.44 274 PHE A C 1
ATOM 2136 O O . PHE A 1 274 ? -6.147 3.114 4.685 1.00 96.44 274 PHE A O 1
ATOM 2143 N N . MET A 1 275 ? -4.607 4.188 5.931 1.00 98.50 275 MET A N 1
ATOM 2144 C CA . MET A 1 275 ? -3.458 4.015 5.057 1.00 98.50 275 MET A CA 1
ATOM 2145 C C . MET A 1 275 ? -2.464 3.092 5.764 1.00 98.50 275 MET A C 1
ATOM 2147 O O . MET A 1 275 ? -2.173 3.271 6.947 1.00 98.50 275 MET A O 1
ATOM 2151 N N . PHE A 1 276 ? -1.948 2.106 5.043 1.00 98.75 276 PHE A N 1
ATOM 2152 C CA . PHE A 1 276 ? -0.908 1.205 5.520 1.00 98.75 276 PHE A CA 1
ATOM 2153 C C . PHE A 1 276 ? 0.388 1.558 4.812 1.00 98.75 276 PHE A C 1
ATOM 2155 O O . PHE A 1 276 ? 0.416 1.560 3.584 1.00 98.75 276 PHE A O 1
ATOM 2162 N N . LEU A 1 277 ? 1.431 1.875 5.575 1.00 98.88 277 LEU A N 1
ATOM 2163 C CA . LEU A 1 277 ? 2.727 2.294 5.053 1.00 98.88 277 LEU A CA 1
ATOM 2164 C C . LEU A 1 277 ? 3.785 1.236 5.367 1.00 98.88 277 LEU A C 1
ATOM 2166 O O . LEU A 1 277 ? 4.054 0.956 6.534 1.00 98.88 277 LEU A O 1
ATOM 2170 N N . ALA A 1 278 ? 4.391 0.673 4.325 1.00 98.62 278 ALA A N 1
ATOM 2171 C CA . ALA A 1 278 ? 5.592 -0.139 4.434 1.00 98.62 278 ALA A CA 1
ATOM 2172 C C . ALA A 1 278 ? 6.787 0.760 4.774 1.00 98.62 278 ALA A C 1
ATOM 2174 O O . ALA A 1 278 ? 7.180 1.620 3.982 1.00 98.62 278 ALA A O 1
ATOM 2175 N N . ASP A 1 279 ? 7.363 0.536 5.951 1.00 98.44 279 ASP A N 1
ATOM 2176 C CA . ASP A 1 279 ? 8.587 1.177 6.408 1.00 98.44 279 ASP A CA 1
ATOM 2177 C C . ASP A 1 279 ? 9.704 0.139 6.408 1.00 98.44 279 ASP A C 1
ATOM 2179 O O . ASP A 1 279 ? 9.952 -0.560 7.394 1.00 98.44 279 ASP A O 1
ATOM 2183 N N . GLY A 1 280 ? 10.341 -0.002 5.247 1.00 97.25 280 GLY A N 1
ATOM 2184 C CA . GLY A 1 280 ? 11.343 -1.038 5.032 1.00 97.25 280 GLY A CA 1
ATOM 2185 C C . GLY A 1 280 ? 12.647 -0.807 5.784 1.00 97.25 280 GLY A C 1
ATOM 2186 O O . GLY A 1 280 ? 13.368 -1.768 6.020 1.00 97.25 280 GLY A O 1
ATOM 2187 N N . GLN A 1 281 ? 12.956 0.435 6.173 1.00 97.38 281 GLN A N 1
ATOM 2188 C CA . GLN A 1 281 ? 14.181 0.744 6.915 1.00 97.38 281 GLN A CA 1
ATOM 2189 C C . GLN A 1 281 ? 14.023 0.477 8.410 1.00 97.38 281 GLN A C 1
ATOM 2191 O O . GLN A 1 281 ? 15.004 0.130 9.063 1.00 97.38 281 GLN A O 1
ATOM 2196 N N . ASN A 1 282 ? 12.805 0.631 8.933 1.00 97.81 282 ASN A N 1
ATOM 2197 C CA . ASN A 1 282 ? 12.467 0.310 10.316 1.00 97.81 282 ASN A CA 1
ATOM 2198 C C . ASN A 1 282 ? 11.697 -1.014 10.452 1.00 97.81 282 ASN A C 1
ATOM 2200 O O . ASN A 1 282 ? 11.079 -1.241 11.491 1.00 97.81 282 ASN A O 1
ATOM 2204 N N . GLU A 1 283 ? 11.703 -1.843 9.403 1.00 97.44 283 GLU A N 1
ATOM 2205 C CA . GLU A 1 283 ? 11.228 -3.232 9.400 1.00 97.44 283 GLU A CA 1
ATOM 2206 C C . GLU A 1 283 ? 9.809 -3.401 9.973 1.00 97.44 283 GLU A C 1
ATOM 2208 O O . GLU A 1 283 ? 9.536 -4.318 10.745 1.00 97.44 283 GLU A O 1
ATOM 2213 N N . LYS A 1 284 ? 8.882 -2.508 9.601 1.00 97.06 284 LYS A N 1
ATOM 2214 C CA . LYS A 1 284 ? 7.495 -2.544 10.091 1.00 97.06 284 LYS A CA 1
ATOM 2215 C C . LYS A 1 284 ? 6.488 -2.014 9.076 1.00 97.06 284 LYS A C 1
ATOM 2217 O O . LYS A 1 284 ? 6.828 -1.284 8.148 1.00 97.06 284 LYS A O 1
ATOM 2222 N N . VAL A 1 285 ? 5.217 -2.328 9.299 1.00 98.62 285 VAL A N 1
ATOM 2223 C CA . VAL A 1 285 ? 4.084 -1.698 8.613 1.00 98.62 285 VAL A CA 1
ATOM 2224 C C . VAL A 1 285 ? 3.379 -0.759 9.583 1.00 98.62 285 VAL A C 1
ATOM 2226 O O . VAL A 1 285 ? 2.925 -1.174 10.650 1.00 98.62 285 VAL A O 1
ATOM 2229 N N . ARG A 1 286 ? 3.265 0.514 9.210 1.00 98.12 286 ARG A N 1
ATOM 2230 C CA . ARG A 1 286 ? 2.564 1.553 9.975 1.00 98.12 286 ARG A CA 1
ATOM 2231 C C . ARG A 1 286 ? 1.097 1.608 9.563 1.00 98.12 286 ARG A C 1
ATOM 2233 O O . ARG A 1 286 ? 0.775 1.496 8.382 1.00 98.12 286 ARG A O 1
ATOM 2240 N N . VAL A 1 287 ? 0.211 1.796 10.533 1.00 96.12 287 VAL A N 1
ATOM 2241 C CA . VAL A 1 287 ? -1.239 1.930 10.355 1.00 96.12 287 VAL A CA 1
ATOM 2242 C C . VAL A 1 287 ? -1.627 3.361 10.691 1.00 96.12 287 VAL A C 1
ATOM 2244 O O . VAL A 1 287 ? -1.457 3.813 11.823 1.00 96.12 287 VAL A O 1
ATOM 2247 N N . ILE A 1 288 ? -2.154 4.068 9.700 1.00 96.62 288 ILE A N 1
ATOM 2248 C CA . ILE A 1 288 ? -2.331 5.517 9.738 1.00 96.62 288 ILE A CA 1
ATOM 2249 C C . ILE A 1 288 ? -3.795 5.858 9.470 1.00 96.62 288 ILE A C 1
ATOM 2251 O O . ILE A 1 288 ? -4.387 5.328 8.530 1.00 96.62 288 ILE A O 1
ATOM 2255 N N . LEU A 1 289 ? -4.378 6.767 10.251 1.00 93.19 289 LEU A N 1
ATOM 2256 C CA . LEU A 1 289 ? -5.668 7.377 9.928 1.00 93.19 289 LEU A CA 1
ATOM 2257 C C . LEU A 1 289 ? -5.497 8.286 8.711 1.00 93.19 289 LEU A C 1
ATOM 2259 O O . LEU A 1 289 ? -4.802 9.295 8.773 1.00 93.19 289 LEU A O 1
ATOM 2263 N N . ARG A 1 290 ? -6.129 7.950 7.584 1.00 96.56 290 ARG A N 1
ATOM 2264 C CA . ARG A 1 290 ? -5.912 8.654 6.308 1.00 96.56 290 ARG A CA 1
ATOM 2265 C C . ARG A 1 290 ? -6.385 10.113 6.346 1.00 96.56 290 ARG A C 1
ATOM 2267 O O . ARG A 1 290 ? -5.795 10.981 5.692 1.00 96.56 290 ARG A O 1
ATOM 2274 N N . GLU A 1 291 ? -7.440 10.388 7.112 1.00 89.62 291 GLU A N 1
ATOM 2275 C CA . GLU A 1 291 ? -7.999 11.733 7.273 1.00 89.62 291 GLU A CA 1
ATOM 2276 C C . GLU A 1 291 ? -7.008 12.680 7.961 1.00 89.62 291 GLU A C 1
ATOM 2278 O O . GLU A 1 291 ? -6.752 13.772 7.453 1.00 89.62 291 GLU A O 1
ATOM 2283 N N . THR A 1 292 ? -6.390 12.259 9.064 1.00 91.19 292 THR A N 1
ATOM 2284 C CA . THR A 1 292 ? -5.488 13.106 9.862 1.00 91.19 292 THR A CA 1
ATOM 2285 C C . THR A 1 292 ? -4.010 12.908 9.529 1.00 91.19 292 THR A C 1
ATOM 2287 O O . THR A 1 292 ? -3.204 13.782 9.828 1.00 91.19 292 THR A O 1
ATOM 2290 N N . LEU A 1 293 ? -3.661 11.801 8.865 1.00 96.94 293 LEU A N 1
ATOM 2291 C CA . LEU A 1 293 ? -2.298 11.285 8.683 1.00 96.94 293 LEU A CA 1
ATOM 2292 C C . LEU A 1 293 ? -1.591 10.900 9.995 1.00 96.94 293 LEU A C 1
ATOM 2294 O O . LEU A 1 293 ? -0.368 10.792 10.041 1.00 96.94 293 LEU A O 1
ATOM 2298 N N . GLU A 1 294 ? -2.356 10.664 11.060 1.00 91.50 294 GLU A N 1
ATOM 2299 C CA . GLU A 1 294 ? -1.830 10.218 12.348 1.00 91.50 294 GLU A CA 1
ATOM 2300 C C . GLU A 1 294 ? -1.578 8.705 12.342 1.00 91.50 294 GLU A C 1
ATOM 2302 O O . GLU A 1 294 ? -2.469 7.917 12.013 1.00 91.50 294 GLU A O 1
ATOM 2307 N N . GLU A 1 295 ? -0.371 8.283 12.726 1.00 89.81 295 GLU A N 1
ATOM 2308 C CA . GLU A 1 295 ? -0.089 6.873 12.996 1.00 89.81 295 GLU A CA 1
ATOM 2309 C C . GLU A 1 295 ? -0.777 6.443 14.295 1.00 89.81 295 GLU A C 1
ATOM 2311 O O . GLU A 1 295 ? -0.503 6.985 15.362 1.00 89.81 295 GLU A O 1
ATOM 2316 N N . ILE A 1 296 ? -1.636 5.427 14.209 1.00 83.88 296 ILE A N 1
ATOM 2317 C CA . ILE A 1 296 ? -2.395 4.908 15.357 1.00 83.88 296 ILE A CA 1
ATOM 2318 C C . ILE A 1 296 ? -1.871 3.567 15.871 1.00 83.88 296 ILE A C 1
ATOM 2320 O O . ILE A 1 296 ? -2.162 3.168 16.997 1.00 83.88 296 ILE A O 1
ATOM 2324 N N . SER A 1 297 ? -1.137 2.830 15.038 1.00 83.38 297 SER A N 1
ATOM 2325 C CA . SER A 1 297 ? -0.444 1.599 15.422 1.00 83.38 297 SER A CA 1
ATOM 2326 C C . SER A 1 297 ? 0.557 1.196 14.342 1.00 83.38 297 SER A C 1
ATOM 2328 O O . SER A 1 297 ? 0.602 1.783 13.265 1.00 83.38 297 SER A O 1
ATOM 2330 N N . ASN A 1 298 ? 1.336 0.158 14.607 1.00 91.25 298 ASN A N 1
ATOM 2331 C CA . ASN A 1 298 ? 2.168 -0.518 13.622 1.00 91.25 298 ASN A CA 1
ATOM 2332 C C . ASN A 1 298 ? 2.252 -2.011 13.974 1.00 91.25 298 ASN A C 1
ATOM 2334 O O . ASN A 1 298 ? 1.814 -2.426 15.051 1.00 91.25 298 ASN A O 1
ATOM 2338 N N . PHE A 1 299 ? 2.744 -2.822 13.042 1.00 91.44 299 PHE A N 1
ATOM 2339 C CA . PHE A 1 299 ? 3.017 -4.240 13.257 1.00 91.44 299 PHE A CA 1
ATOM 2340 C C . PHE A 1 299 ? 4.225 -4.701 12.436 1.00 91.44 299 PHE A C 1
ATOM 2342 O O . PHE A 1 299 ? 4.608 -4.061 11.455 1.00 91.44 299 PHE A O 1
ATOM 2349 N N . GLY A 1 300 ? 4.784 -5.841 12.831 1.00 91.31 300 GLY A N 1
ATOM 2350 C CA . GLY A 1 300 ? 6.053 -6.350 12.321 1.00 91.31 300 GLY A CA 1
ATOM 2351 C C . GLY A 1 300 ? 7.252 -5.831 13.106 1.00 91.31 300 GLY A C 1
ATOM 2352 O O . GLY A 1 300 ? 7.135 -4.885 13.884 1.00 91.31 300 GLY A O 1
ATOM 2353 N N . ASP A 1 301 ? 8.377 -6.511 12.926 1.00 91.81 301 ASP A N 1
ATOM 2354 C CA . ASP A 1 301 ? 9.663 -6.186 13.541 1.00 91.81 301 ASP A CA 1
ATOM 2355 C C . ASP A 1 301 ? 10.797 -6.824 12.724 1.00 91.81 301 ASP A C 1
ATOM 2357 O O . ASP A 1 301 ? 10.542 -7.656 11.847 1.00 91.81 301 ASP A O 1
ATOM 2361 N N . GLY A 1 302 ? 12.041 -6.491 13.044 1.00 94.56 302 GLY A N 1
ATOM 2362 C CA . GLY A 1 302 ? 13.227 -7.050 12.412 1.00 94.56 302 GLY A CA 1
ATOM 2363 C C . GLY A 1 302 ? 13.368 -8.558 12.590 1.00 94.56 302 GLY A C 1
ATOM 2364 O O . GLY A 1 302 ? 13.329 -9.080 13.707 1.00 94.56 302 GLY A O 1
ATOM 2365 N N . GLY A 1 303 ? 13.576 -9.286 11.490 1.00 93.75 303 GLY A N 1
ATOM 2366 C CA . GLY A 1 303 ? 13.938 -10.700 11.553 1.00 93.75 303 GLY A CA 1
ATOM 2367 C C . GLY A 1 303 ? 13.530 -11.556 10.357 1.00 93.75 303 GLY A C 1
ATOM 2368 O O . GLY A 1 303 ? 13.210 -11.083 9.271 1.00 93.75 303 GLY A O 1
ATOM 2369 N N . ARG A 1 304 ? 13.605 -12.875 10.565 1.00 92.62 304 ARG A N 1
ATOM 2370 C CA . ARG A 1 304 ? 13.446 -13.912 9.525 1.00 92.62 304 ARG A CA 1
ATOM 2371 C C . ARG A 1 304 ? 12.205 -14.785 9.734 1.00 92.62 304 ARG A C 1
ATOM 2373 O O . ARG A 1 304 ? 11.924 -15.636 8.893 1.00 92.62 304 ARG A O 1
ATOM 2380 N N . GLN A 1 305 ? 11.487 -14.617 10.844 1.00 93.81 305 GLN A N 1
ATOM 2381 C CA . GLN A 1 305 ? 10.291 -15.408 11.143 1.00 93.81 305 GLN A CA 1
ATOM 2382 C C . GLN A 1 305 ? 9.058 -14.851 10.413 1.00 93.81 305 GLN A C 1
ATOM 2384 O O . GLN A 1 305 ? 9.094 -13.713 9.931 1.00 93.81 305 GLN A O 1
ATOM 2389 N N . PRO A 1 306 ? 7.966 -15.630 10.295 1.00 93.44 306 PRO A N 1
ATOM 2390 C CA . PRO A 1 306 ? 6.689 -15.105 9.829 1.00 93.44 306 PRO A CA 1
ATOM 2391 C C . PRO A 1 306 ? 6.267 -13.879 10.643 1.00 93.44 306 PRO A C 1
ATOM 2393 O O . PRO A 1 306 ? 6.327 -13.887 11.871 1.00 93.44 306 PRO A O 1
ATOM 2396 N N . GLY A 1 307 ? 5.845 -12.822 9.956 1.00 92.94 307 GLY A N 1
ATOM 2397 C CA . GLY A 1 307 ? 5.446 -11.555 10.563 1.00 92.94 307 GLY A CA 1
ATOM 2398 C C . GLY A 1 307 ? 6.604 -10.597 10.846 1.00 92.94 307 GLY A C 1
ATOM 2399 O O . GLY A 1 307 ? 6.346 -9.441 11.163 1.00 92.94 307 GLY A O 1
ATOM 2400 N N . GLN A 1 308 ? 7.854 -11.046 10.697 1.00 95.44 308 GLN A N 1
ATOM 2401 C CA . GLN A 1 308 ? 9.049 -10.205 10.767 1.00 95.44 308 GLN A CA 1
ATOM 2402 C C . GLN A 1 308 ? 9.556 -9.837 9.372 1.00 95.44 308 GLN A C 1
ATOM 2404 O O . GLN A 1 308 ? 9.310 -10.559 8.397 1.00 95.44 308 GLN A O 1
ATOM 2409 N N . PHE A 1 309 ? 10.319 -8.750 9.293 1.00 97.12 309 PHE A N 1
ATOM 2410 C CA . PHE A 1 309 ? 10.815 -8.175 8.054 1.00 97.12 309 PHE A CA 1
ATOM 2411 C C . PHE A 1 309 ? 12.332 -7.962 8.078 1.00 97.12 309 PHE A C 1
ATOM 2413 O O . PHE A 1 309 ? 12.913 -7.655 9.111 1.00 97.12 309 PHE A O 1
ATOM 2420 N N . TYR A 1 310 ? 12.958 -8.086 6.909 1.00 94.56 310 TYR A N 1
ATOM 2421 C CA . TYR A 1 310 ? 14.312 -7.584 6.633 1.00 94.56 310 TYR A CA 1
ATOM 2422 C C . TYR A 1 310 ? 14.276 -6.233 5.898 1.00 94.56 310 TYR A C 1
ATOM 2424 O O . TYR A 1 310 ? 15.169 -5.403 6.003 1.00 94.56 310 TYR A O 1
ATOM 2432 N N . GLY A 1 311 ? 13.258 -6.037 5.061 1.00 94.62 311 GLY A N 1
ATOM 2433 C CA . GLY A 1 311 ? 13.133 -4.863 4.205 1.00 94.62 311 GLY A CA 1
ATOM 2434 C C . GLY A 1 311 ? 11.799 -4.880 3.487 1.00 94.62 311 GLY A C 1
ATOM 2435 O O . GLY A 1 311 ? 11.750 -5.136 2.280 1.00 94.62 311 GLY A O 1
ATOM 2436 N N . VAL A 1 312 ? 10.716 -4.675 4.245 1.00 97.25 312 VAL A N 1
ATOM 2437 C CA . VAL A 1 312 ? 9.352 -4.622 3.704 1.00 97.25 312 VAL A CA 1
ATOM 2438 C C . VAL A 1 312 ? 9.253 -3.505 2.668 1.00 97.25 312 VAL A C 1
ATOM 2440 O O . VAL A 1 312 ? 9.509 -2.341 2.957 1.00 97.25 312 VAL A O 1
ATOM 2443 N N . HIS A 1 313 ? 8.964 -3.878 1.424 1.00 97.12 313 HIS A N 1
ATOM 2444 C CA . HIS A 1 313 ? 9.223 -3.027 0.270 1.00 97.12 313 HIS A CA 1
ATOM 2445 C C . HIS A 1 313 ? 7.973 -2.539 -0.450 1.00 97.12 313 HIS A C 1
ATOM 2447 O O . HIS A 1 313 ? 7.893 -1.362 -0.781 1.00 97.12 313 HIS A O 1
ATOM 2453 N N . SER A 1 314 ? 7.026 -3.435 -0.718 1.00 97.31 314 SER A N 1
ATOM 2454 C CA . SER A 1 314 ? 5.755 -3.102 -1.364 1.00 97.31 314 SER A CA 1
ATOM 2455 C C . SER A 1 314 ? 4.616 -3.751 -0.594 1.00 97.31 314 SER A C 1
ATOM 2457 O O . SER A 1 314 ? 4.824 -4.768 0.079 1.00 97.31 314 SER A O 1
ATOM 2459 N N . ILE A 1 315 ? 3.438 -3.134 -0.656 1.00 98.69 315 ILE A N 1
ATOM 2460 C CA . ILE A 1 315 ? 2.260 -3.533 0.110 1.00 98.69 315 ILE A CA 1
ATOM 2461 C C . ILE A 1 315 ? 0.986 -3.386 -0.728 1.00 98.69 315 ILE A C 1
ATOM 2463 O O . ILE A 1 315 ? 0.820 -2.410 -1.457 1.00 98.69 315 ILE A O 1
ATOM 2467 N N . ALA A 1 316 ? 0.066 -4.343 -0.611 1.00 98.62 316 ALA A N 1
ATOM 2468 C CA . ALA A 1 316 ? -1.237 -4.299 -1.273 1.00 98.62 316 ALA A CA 1
ATOM 2469 C C . ALA A 1 316 ? -2.342 -4.893 -0.390 1.00 98.62 316 ALA A C 1
ATOM 2471 O O . ALA A 1 316 ? -2.088 -5.806 0.396 1.00 98.62 316 ALA A O 1
ATOM 2472 N N . THR A 1 317 ? -3.572 -4.397 -0.548 1.00 98.38 317 THR A N 1
ATOM 2473 C CA . THR A 1 317 ? -4.757 -4.873 0.185 1.00 98.38 317 THR A CA 1
ATOM 2474 C C . THR A 1 317 ? -5.725 -5.605 -0.748 1.00 98.38 317 THR A C 1
ATOM 2476 O O . THR A 1 317 ? -6.072 -5.063 -1.803 1.00 98.38 317 THR A O 1
ATOM 2479 N N . ASP A 1 318 ? -6.231 -6.775 -0.344 1.00 97.94 318 ASP A N 1
ATOM 2480 C CA . ASP A 1 318 ? -7.328 -7.474 -1.044 1.00 97.94 318 ASP A CA 1
ATOM 2481 C C . ASP A 1 318 ? -8.724 -7.006 -0.613 1.00 97.94 318 ASP A C 1
ATOM 2483 O O . ASP A 1 318 ? -8.861 -6.241 0.341 1.00 97.94 318 ASP A O 1
ATOM 2487 N N . SER A 1 319 ? -9.776 -7.455 -1.305 1.00 93.81 319 SER A N 1
ATOM 2488 C CA . SER A 1 319 ? -11.174 -7.083 -1.032 1.00 93.81 319 SER A CA 1
ATOM 2489 C C . SER A 1 319 ? -11.656 -7.430 0.385 1.00 93.81 319 SER A C 1
ATOM 2491 O O . SER A 1 319 ? -12.582 -6.797 0.893 1.00 93.81 319 SER A O 1
ATOM 2493 N N . LYS A 1 320 ? -11.004 -8.390 1.056 1.00 88.94 320 LYS A N 1
ATOM 2494 C CA . LYS A 1 320 ? -11.295 -8.817 2.436 1.00 88.94 320 LYS A CA 1
ATOM 2495 C C . LYS A 1 320 ? -10.513 -8.015 3.479 1.00 88.94 320 LYS A C 1
ATOM 2497 O O . LYS A 1 320 ? -10.675 -8.243 4.677 1.00 88.94 320 LYS A O 1
ATOM 2502 N N . GLY A 1 321 ? -9.681 -7.075 3.038 1.00 93.88 321 GLY A N 1
ATOM 2503 C CA . GLY A 1 321 ? -8.856 -6.235 3.893 1.00 93.88 321 GLY A CA 1
ATOM 2504 C C . GLY A 1 321 ? -7.532 -6.873 4.305 1.00 93.88 321 GLY A C 1
ATOM 2505 O O . GLY A 1 321 ? -6.814 -6.247 5.078 1.00 93.88 321 GLY A O 1
ATOM 2506 N N . ASN A 1 322 ? -7.188 -8.073 3.821 1.00 97.00 322 ASN A N 1
ATOM 2507 C CA . ASN A 1 322 ? -5.888 -8.681 4.107 1.00 97.00 322 ASN A CA 1
ATOM 2508 C C . ASN A 1 322 ? -4.782 -7.896 3.406 1.00 97.00 322 ASN A C 1
ATOM 2510 O O . ASN A 1 322 ? -4.979 -7.398 2.296 1.00 97.00 322 ASN A O 1
ATOM 2514 N N . LEU A 1 323 ? -3.613 -7.841 4.037 1.00 98.56 323 LEU A N 1
ATOM 2515 C CA . LEU A 1 323 ? -2.432 -7.195 3.480 1.00 98.56 323 LEU A CA 1
ATOM 2516 C C . LEU A 1 323 ? -1.460 -8.234 2.935 1.00 98.56 323 LEU A C 1
ATOM 2518 O O . LEU A 1 323 ? -1.262 -9.289 3.533 1.00 98.56 323 LEU A O 1
ATOM 2522 N N . TYR A 1 324 ? -0.823 -7.904 1.823 1.00 98.81 324 TYR A N 1
ATOM 2523 C CA . TYR A 1 324 ? 0.251 -8.678 1.220 1.00 98.81 324 TYR A CA 1
ATOM 2524 C C . TYR A 1 324 ? 1.469 -7.786 1.132 1.00 98.81 324 TYR A C 1
ATOM 2526 O O . TYR A 1 324 ? 1.368 -6.651 0.669 1.00 98.81 324 TYR A O 1
ATOM 2534 N N . THR A 1 325 ? 2.608 -8.290 1.583 1.00 98.50 325 THR A N 1
ATOM 2535 C CA . THR A 1 325 ? 3.863 -7.543 1.588 1.00 98.50 325 THR A CA 1
ATOM 2536 C C . THR A 1 325 ? 4.941 -8.319 0.865 1.00 98.50 325 THR A C 1
ATOM 2538 O O . THR A 1 325 ? 5.027 -9.536 1.020 1.00 98.50 325 THR A O 1
ATOM 2541 N N . THR A 1 326 ? 5.812 -7.616 0.154 1.00 97.06 326 THR A N 1
ATOM 2542 C CA . THR A 1 326 ? 7.044 -8.181 -0.411 1.00 97.06 326 THR A CA 1
ATOM 2543 C C . THR A 1 326 ? 8.262 -7.622 0.292 1.00 97.06 326 THR A C 1
ATOM 2545 O O . THR A 1 326 ? 8.267 -6.453 0.673 1.00 97.06 326 THR A O 1
ATOM 2548 N N . GLU A 1 327 ? 9.320 -8.414 0.390 1.00 93.31 327 GLU A N 1
ATOM 2549 C CA . GLU A 1 327 ? 10.591 -7.996 0.967 1.00 93.31 327 GLU A CA 1
ATOM 2550 C C . GLU A 1 327 ? 11.727 -8.016 -0.053 1.00 93.31 327 GLU A C 1
ATOM 2552 O O . GLU A 1 327 ? 11.940 -8.998 -0.775 1.00 93.31 327 GLU A O 1
ATOM 2557 N N . THR A 1 328 ? 12.481 -6.918 -0.074 1.00 91.06 328 THR A N 1
ATOM 2558 C CA . THR A 1 328 ? 13.661 -6.756 -0.927 1.00 91.06 328 THR A CA 1
ATOM 2559 C C . THR A 1 328 ? 14.932 -7.231 -0.210 1.00 91.06 328 THR A C 1
ATOM 2561 O O . THR A 1 328 ? 14.871 -7.773 0.896 1.00 91.06 328 THR A O 1
ATOM 2564 N N . TYR A 1 329 ? 16.096 -7.038 -0.838 1.00 89.56 329 TYR A N 1
ATOM 2565 C CA . TYR A 1 329 ? 17.402 -7.465 -0.320 1.00 89.56 329 TYR A CA 1
ATOM 2566 C C . TYR A 1 329 ? 17.417 -8.969 0.019 1.00 89.56 329 TYR A C 1
ATOM 2568 O O . TYR A 1 329 ? 17.024 -9.777 -0.817 1.00 89.56 329 TYR A O 1
ATOM 2576 N N . GLU A 1 330 ? 17.848 -9.348 1.225 1.00 89.25 330 GLU A N 1
ATOM 2577 C CA . GLU A 1 330 ? 17.870 -10.735 1.710 1.00 89.25 330 GLU A CA 1
ATOM 2578 C C . GLU A 1 330 ? 16.544 -11.175 2.349 1.00 89.25 330 GLU A C 1
ATOM 2580 O O . GLU A 1 330 ? 16.445 -12.291 2.855 1.00 89.25 330 GLU A O 1
ATOM 2585 N N . GLY A 1 331 ? 15.518 -10.317 2.333 1.00 90.88 331 GLY A N 1
ATOM 2586 C CA . GLY A 1 331 ? 14.188 -10.674 2.811 1.00 90.88 331 GLY A CA 1
ATOM 2587 C C . GLY A 1 331 ? 13.514 -11.710 1.915 1.00 90.88 331 GLY A C 1
ATOM 2588 O O . GLY A 1 331 ? 12.961 -12.663 2.449 1.00 90.88 331 GLY A O 1
ATOM 2589 N N . LYS A 1 332 ? 13.598 -11.538 0.581 1.00 92.38 332 LYS A N 1
ATOM 2590 C CA . LYS A 1 332 ? 13.250 -12.514 -0.486 1.00 92.38 332 LYS A CA 1
ATOM 2591 C C . LYS A 1 332 ? 11.936 -13.287 -0.272 1.00 92.38 332 LYS A C 1
ATOM 2593 O O . LYS A 1 332 ? 11.810 -14.453 -0.642 1.00 92.38 332 LYS A O 1
ATOM 2598 N N . ARG A 1 333 ? 10.948 -12.648 0.353 1.00 92.12 333 ARG A N 1
ATOM 2599 C CA . ARG A 1 333 ? 9.700 -13.279 0.794 1.00 92.12 333 ARG A CA 1
ATOM 2600 C C . ARG A 1 333 ? 8.510 -12.412 0.436 1.00 92.12 333 ARG A C 1
ATOM 2602 O O . ARG A 1 333 ? 8.558 -11.189 0.546 1.00 92.12 333 ARG A O 1
ATOM 2609 N N . VAL A 1 334 ? 7.417 -13.081 0.093 1.00 96.69 334 VAL A N 1
ATOM 2610 C CA . VAL A 1 334 ? 6.080 -12.495 0.094 1.00 96.69 334 VAL A CA 1
ATOM 2611 C C . VAL A 1 334 ? 5.318 -13.067 1.288 1.00 96.69 334 VAL A C 1
ATOM 2613 O O . VAL A 1 334 ? 5.388 -14.266 1.547 1.00 96.69 334 VAL A O 1
ATOM 2616 N N . GLN A 1 335 ? 4.631 -12.211 2.037 1.00 97.94 335 GLN A N 1
ATOM 2617 C CA . GLN A 1 335 ? 3.882 -12.595 3.234 1.00 97.94 335 GLN A CA 1
ATOM 2618 C C . GLN A 1 335 ? 2.445 -12.084 3.140 1.00 97.94 335 GLN A C 1
ATOM 2620 O O . GLN A 1 335 ? 2.199 -11.008 2.590 1.00 97.94 335 GLN A O 1
ATOM 2625 N N . LYS A 1 336 ? 1.507 -12.849 3.705 1.00 98.38 336 LYS A N 1
ATOM 2626 C CA . LYS A 1 336 ? 0.103 -12.463 3.865 1.00 98.38 336 LYS A CA 1
ATOM 2627 C C . LYS A 1 336 ? -0.192 -12.191 5.330 1.00 98.38 336 LYS A C 1
ATOM 2629 O O . LYS A 1 336 ? 0.161 -12.975 6.206 1.00 98.38 336 LYS A O 1
ATOM 2634 N N . PHE A 1 337 ? -0.915 -11.113 5.566 1.00 97.44 337 PHE A N 1
ATOM 2635 C CA . PHE A 1 337 ? -1.387 -10.672 6.862 1.00 97.44 337 PHE A CA 1
ATOM 2636 C C . PHE A 1 337 ? -2.908 -10.627 6.840 1.00 97.44 337 PHE A C 1
ATOM 2638 O O . PHE A 1 337 ? -3.521 -9.771 6.199 1.00 97.44 337 PHE A O 1
ATOM 2645 N N . VAL A 1 338 ? -3.529 -11.574 7.532 1.00 91.38 338 VAL A N 1
ATOM 2646 C CA . VAL A 1 338 ? -4.980 -11.702 7.586 1.00 91.38 338 VAL A CA 1
ATOM 2647 C C . VAL A 1 338 ? -5.546 -10.582 8.442 1.00 91.38 338 VAL A C 1
ATOM 2649 O O . VAL A 1 338 ? -5.116 -10.385 9.580 1.00 91.38 338 VAL A O 1
ATOM 2652 N N . TYR A 1 339 ? -6.531 -9.863 7.910 1.00 86.94 339 TYR A N 1
ATOM 2653 C CA . TYR A 1 339 ? -7.252 -8.859 8.677 1.00 86.94 339 TYR A CA 1
ATOM 2654 C C . TYR A 1 339 ? -8.201 -9.531 9.659 1.00 86.94 339 TYR A C 1
ATOM 2656 O O . TYR A 1 339 ? -9.052 -10.339 9.290 1.00 86.94 339 TYR A O 1
ATOM 2664 N N . LYS A 1 340 ? -8.060 -9.184 10.935 1.00 72.69 340 LYS A N 1
ATOM 2665 C CA . LYS A 1 340 ? -8.820 -9.813 12.022 1.00 72.69 340 LYS A CA 1
ATOM 2666 C C . LYS A 1 340 ? -9.875 -8.889 12.628 1.00 72.69 340 LYS A C 1
ATOM 2668 O O . LYS A 1 340 ? -10.563 -9.272 13.568 1.00 72.69 340 LYS A O 1
ATOM 2673 N N . GLY A 1 341 ? -10.035 -7.686 12.074 1.00 66.06 341 GLY A N 1
ATOM 2674 C CA . GLY A 1 341 ? -10.877 -6.633 12.640 1.00 66.06 341 GLY A CA 1
ATOM 2675 C C . GLY A 1 341 ? -10.113 -5.689 13.574 1.00 66.06 341 GLY A C 1
ATOM 2676 O O . GLY A 1 341 ? -8.905 -5.824 13.793 1.00 66.06 341 GLY A O 1
ATOM 2677 N N . LEU A 1 342 ? -10.819 -4.695 14.105 1.00 64.00 342 LEU A N 1
ATOM 2678 C CA . LEU A 1 342 ? -10.325 -3.760 15.121 1.00 64.00 342 LEU A CA 1
ATOM 2679 C C . LEU A 1 342 ? -10.542 -4.403 16.512 1.00 64.00 342 LEU A C 1
ATOM 2681 O O . LEU A 1 342 ? -11.664 -4.759 16.852 1.00 64.00 342 LEU A O 1
ATOM 2685 N N . GLY A 1 343 ? -9.477 -4.650 17.285 1.00 58.06 343 GLY A N 1
ATOM 2686 C CA . GLY A 1 343 ? -9.532 -5.075 18.704 1.00 58.06 343 GLY A CA 1
ATOM 2687 C C . GLY A 1 343 ? -9.997 -6.504 19.078 1.00 58.06 343 GLY A C 1
ATOM 2688 O O . GLY A 1 343 ? -9.617 -6.987 20.141 1.00 58.06 343 GLY A O 1
ATOM 2689 N N . SER A 1 344 ? -10.753 -7.220 18.241 1.00 62.19 344 SER A N 1
ATOM 2690 C CA . SER A 1 344 ? -11.386 -8.525 18.568 1.00 62.19 344 SER A CA 1
ATOM 2691 C C . SER A 1 344 ? -10.426 -9.656 18.987 1.00 62.19 344 SER A C 1
ATOM 2693 O O . SER A 1 344 ? -10.778 -10.523 19.785 1.00 62.19 344 SER A O 1
ATOM 2695 N N . ASN A 1 345 ? -9.208 -9.673 18.453 1.00 63.03 345 ASN A N 1
ATOM 2696 C CA . ASN A 1 345 ? -8.237 -10.738 18.704 1.00 63.03 345 ASN A CA 1
ATOM 2697 C C . ASN A 1 345 ? -7.506 -10.610 20.040 1.00 63.03 345 ASN A C 1
ATOM 2699 O O . ASN A 1 345 ? -7.259 -11.626 20.677 1.00 63.03 345 ASN A O 1
ATOM 2703 N N . LEU A 1 346 ? -7.231 -9.386 20.502 1.00 73.62 346 LEU A N 1
ATOM 2704 C CA . LEU A 1 346 ? -6.613 -9.163 21.815 1.00 73.62 346 LEU A CA 1
ATOM 2705 C C . LEU A 1 346 ? -7.498 -9.744 22.926 1.00 73.62 346 LEU A C 1
ATOM 2707 O O . LEU A 1 346 ? -6.994 -10.352 23.865 1.00 73.62 346 LEU A O 1
ATOM 2711 N N . LEU A 1 347 ? -8.823 -9.624 22.785 1.00 86.62 347 LEU A N 1
ATOM 2712 C CA . LEU A 1 347 ? -9.773 -10.270 23.691 1.00 86.62 347 LEU A CA 1
ATOM 2713 C C . LEU A 1 347 ? -9.657 -11.799 23.650 1.00 86.62 347 LEU A C 1
ATOM 2715 O O . LEU A 1 347 ? -9.591 -12.426 24.705 1.00 86.62 347 LEU A O 1
ATOM 2719 N N . LYS A 1 348 ? -9.565 -12.405 22.458 1.00 81.00 348 LYS A N 1
ATOM 2720 C CA . LYS A 1 348 ? -9.380 -13.861 22.312 1.00 81.00 348 LYS A CA 1
ATOM 2721 C C . LYS A 1 348 ? -8.073 -14.341 22.938 1.00 81.00 348 LYS A C 1
ATOM 2723 O O . LYS A 1 348 ? -8.091 -15.283 23.725 1.00 81.00 348 LYS A O 1
ATOM 2728 N N . GLU A 1 349 ? -6.960 -13.695 22.605 1.00 80.19 349 GLU A N 1
ATOM 2729 C CA . GLU A 1 349 ? -5.620 -14.032 23.099 1.00 80.19 349 GLU A CA 1
ATOM 2730 C C . GLU A 1 349 ? -5.553 -13.954 24.625 1.00 80.19 349 GLU A C 1
ATOM 2732 O O . GLU A 1 349 ? -5.049 -14.867 25.279 1.00 80.19 349 GLU A O 1
ATOM 2737 N N . ARG A 1 350 ? -6.137 -12.897 25.204 1.00 88.31 350 ARG A N 1
ATOM 2738 C CA . ARG A 1 350 ? -6.177 -12.684 26.655 1.00 88.31 350 ARG A CA 1
ATOM 2739 C C . ARG A 1 350 ? -7.296 -13.457 27.357 1.00 88.31 350 ARG A C 1
ATOM 2741 O O . ARG A 1 350 ? -7.406 -13.368 28.577 1.00 88.31 350 ARG A O 1
ATOM 2748 N N . LYS A 1 351 ? -8.129 -14.202 26.618 1.00 93.00 351 LYS A N 1
ATOM 2749 C CA . LYS A 1 351 ? -9.342 -14.877 27.121 1.00 93.00 351 LYS A CA 1
ATOM 2750 C C . LYS A 1 351 ? -10.267 -13.929 27.894 1.00 93.00 351 LYS A C 1
ATOM 2752 O O . LYS A 1 351 ? -10.857 -14.301 28.906 1.00 93.00 351 LYS A O 1
ATOM 2757 N N . GLN A 1 352 ? -10.360 -12.693 27.422 1.00 95.12 352 GLN A N 1
ATOM 2758 C CA . GLN A 1 352 ? -11.192 -11.647 27.995 1.00 95.12 352 GLN A CA 1
ATOM 2759 C C . GLN A 1 352 ? -12.482 -11.500 27.198 1.00 95.12 352 GLN A C 1
ATOM 2761 O O . GLN A 1 352 ? -12.545 -11.808 26.008 1.00 95.12 352 GLN A O 1
ATOM 2766 N N . THR A 1 353 ? -13.514 -10.998 27.864 1.00 97.31 353 THR A N 1
ATOM 2767 C CA . THR A 1 353 ? -14.856 -10.884 27.297 1.00 97.31 353 THR A CA 1
ATOM 2768 C C . THR A 1 353 ? -15.385 -9.453 27.340 1.00 97.31 353 THR A C 1
ATOM 2770 O O . THR A 1 353 ? -14.965 -8.661 28.181 1.00 97.31 353 THR A O 1
ATOM 2773 N N . LEU A 1 354 ? -16.305 -9.113 26.434 1.00 97.44 354 LEU A N 1
ATOM 2774 C CA . LEU A 1 354 ? -16.902 -7.783 26.292 1.00 97.44 354 LEU A CA 1
ATOM 2775 C C . LEU A 1 354 ? -18.434 -7.837 26.371 1.00 97.44 354 LEU A C 1
ATOM 2777 O O . LEU A 1 354 ? -19.066 -8.699 25.757 1.00 97.44 354 LEU A O 1
ATOM 2781 N N . ALA A 1 355 ? -19.004 -6.858 27.072 1.00 98.31 355 ALA A N 1
ATOM 2782 C CA . ALA A 1 355 ? -20.425 -6.542 27.127 1.00 98.31 355 ALA A CA 1
ATOM 2783 C C . ALA A 1 355 ? -20.678 -5.064 26.777 1.00 98.31 355 ALA A C 1
ATOM 2785 O O . ALA A 1 355 ? -19.895 -4.194 27.161 1.00 98.31 355 ALA A O 1
ATOM 2786 N N . VAL A 1 356 ? -21.773 -4.764 26.069 1.00 98.38 356 VAL A N 1
ATOM 2787 C CA . VAL A 1 356 ? -22.048 -3.406 25.554 1.00 98.38 356 VAL A CA 1
ATOM 2788 C C . VAL A 1 356 ? -23.430 -2.890 25.968 1.00 98.38 356 VAL A C 1
ATOM 2790 O O . VAL A 1 356 ? -24.436 -3.578 25.818 1.00 98.38 356 VAL A O 1
ATOM 2793 N N . ALA A 1 357 ? -23.508 -1.648 26.445 1.00 98.44 357 ALA A N 1
ATOM 2794 C CA . ALA A 1 357 ? -24.764 -0.932 26.673 1.00 98.44 357 ALA A CA 1
ATOM 2795 C C . ALA A 1 357 ? -24.769 0.393 25.908 1.00 98.44 357 ALA A C 1
ATOM 2797 O O . ALA A 1 357 ? -24.131 1.355 26.321 1.00 98.44 357 ALA A O 1
ATOM 2798 N N . GLU A 1 358 ? -25.507 0.466 24.808 1.00 97.62 358 GLU A N 1
ATOM 2799 C CA . GLU A 1 358 ? -25.603 1.686 24.000 1.00 97.62 358 GLU A CA 1
ATOM 2800 C C . GLU A 1 358 ? -26.998 2.298 24.069 1.00 97.62 358 GLU A C 1
ATOM 2802 O O . GLU A 1 358 ? -27.946 1.652 24.514 1.00 97.62 358 GLU A O 1
ATOM 2807 N N . SER A 1 359 ? -27.147 3.545 23.636 1.00 96.75 359 SER A N 1
ATOM 2808 C CA . SER A 1 359 ? -28.443 4.218 23.622 1.00 96.75 359 SER A CA 1
ATOM 2809 C C . SER A 1 359 ? -28.643 4.954 22.310 1.00 96.75 359 SER A C 1
ATOM 2811 O O . SER A 1 359 ? -29.462 4.545 21.487 1.00 96.75 359 SER A O 1
ATOM 2813 N N . SER A 1 360 ? -27.872 6.014 22.080 1.00 96.88 360 SER A N 1
ATOM 2814 C CA . SER A 1 360 ? -28.102 6.922 20.965 1.00 96.88 360 SER A CA 1
ATOM 2815 C C . SER A 1 360 ? -27.411 6.466 19.677 1.00 96.88 360 SER A C 1
ATOM 2817 O O . SER A 1 360 ? -27.869 6.826 18.597 1.00 96.88 360 SER A O 1
ATOM 2819 N N . ALA A 1 361 ? -26.426 5.565 19.762 1.00 96.75 361 ALA A N 1
ATOM 2820 C CA . 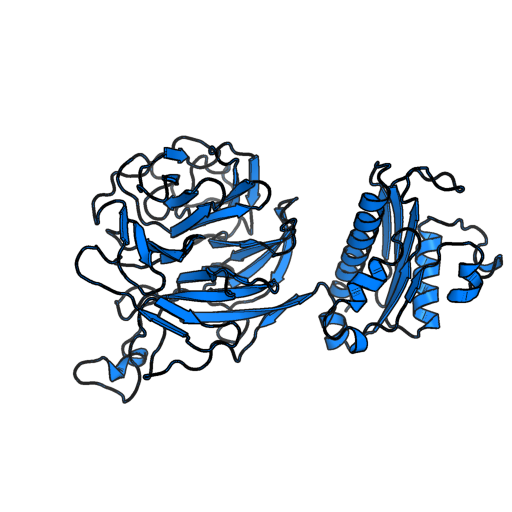ALA A 1 361 ? -25.857 4.842 18.620 1.00 96.75 361 ALA A CA 1
ATOM 2821 C C . ALA A 1 361 ? -26.798 3.764 18.033 1.00 96.75 361 ALA A C 1
ATOM 2823 O O . ALA A 1 361 ? -26.592 3.306 16.910 1.00 96.75 361 ALA A O 1
ATOM 2824 N N . GLY A 1 362 ? -27.876 3.404 18.741 1.00 94.69 362 GLY A N 1
ATOM 2825 C CA . GLY A 1 362 ? -29.017 2.672 18.177 1.00 94.69 362 GLY A CA 1
ATOM 2826 C C . GLY A 1 362 ? -28.769 1.214 17.773 1.00 94.69 362 GLY A C 1
ATOM 2827 O O . GLY A 1 362 ? -29.522 0.682 16.963 1.00 94.69 362 GLY A O 1
ATOM 2828 N N . GLY A 1 363 ? -27.751 0.558 18.322 1.00 96.25 363 GLY A N 1
ATOM 2829 C CA . GLY A 1 363 ? -27.403 -0.838 18.034 1.00 96.25 363 GLY A CA 1
ATOM 2830 C C . GLY A 1 363 ? -26.131 -0.993 17.198 1.00 96.25 363 GLY A C 1
ATOM 2831 O O . GLY A 1 363 ? -25.663 -2.117 17.007 1.00 96.25 363 GLY A O 1
ATOM 2832 N N . LEU A 1 364 ? -25.568 0.106 16.687 1.00 94.81 364 LEU A N 1
ATOM 2833 C CA . LEU A 1 364 ? -24.401 0.078 15.806 1.00 94.81 364 LEU A CA 1
ATOM 2834 C C . LEU A 1 364 ? -23.141 -0.425 16.517 1.00 94.81 364 LEU A C 1
ATOM 2836 O O . LEU A 1 364 ? -22.318 -1.087 15.884 1.00 94.81 364 LEU A O 1
ATOM 2840 N N . ILE A 1 365 ? -22.991 -0.161 17.818 1.00 96.31 365 ILE A N 1
ATOM 2841 C CA . ILE A 1 365 ? -21.830 -0.644 18.580 1.00 96.31 365 ILE A CA 1
ATOM 2842 C C . ILE A 1 365 ? -21.924 -2.161 18.746 1.00 96.31 365 ILE A C 1
ATOM 2844 O O . ILE A 1 365 ? -20.973 -2.881 18.438 1.00 96.31 365 ILE A O 1
ATOM 2848 N N . ASN A 1 366 ? -23.087 -2.658 19.174 1.00 95.94 366 ASN A N 1
ATOM 2849 C CA . ASN A 1 366 ? -23.354 -4.090 19.280 1.00 95.94 366 ASN A CA 1
ATOM 2850 C C . ASN A 1 366 ? -23.151 -4.783 17.920 1.00 95.94 366 ASN A C 1
ATOM 2852 O O . ASN A 1 366 ? -22.436 -5.782 17.837 1.00 95.94 366 ASN A O 1
ATOM 2856 N N . ALA A 1 367 ? -23.709 -4.224 16.841 1.00 87.94 367 ALA A N 1
ATOM 2857 C CA . ALA A 1 367 ? -23.569 -4.768 15.492 1.00 87.94 367 ALA A CA 1
ATOM 2858 C C . ALA A 1 367 ? -22.102 -4.842 15.038 1.00 87.94 367 ALA A C 1
ATOM 2860 O O . ALA A 1 367 ? -21.693 -5.853 14.468 1.00 87.94 367 ALA A O 1
ATOM 2861 N N . ALA A 1 368 ? -21.297 -3.815 15.329 1.00 84.31 368 ALA A N 1
ATOM 2862 C CA . ALA A 1 368 ? -19.885 -3.785 14.960 1.00 84.31 368 ALA A CA 1
ATOM 2863 C C . ALA A 1 368 ? -19.073 -4.904 15.630 1.00 84.31 368 ALA A C 1
ATOM 2865 O O . ALA A 1 368 ? -18.254 -5.544 14.968 1.00 84.31 368 ALA A O 1
ATOM 2866 N N . PHE A 1 369 ? -19.314 -5.182 16.916 1.00 88.50 369 PHE A N 1
ATOM 2867 C CA . PHE A 1 369 ? -18.626 -6.277 17.604 1.00 88.50 369 PHE A CA 1
ATOM 2868 C C . PHE A 1 369 ? -19.126 -7.653 17.160 1.00 88.50 369 PHE A C 1
ATOM 2870 O O . PHE A 1 369 ? -18.308 -8.543 16.947 1.00 88.50 369 PHE A O 1
ATOM 2877 N N . VAL A 1 370 ? -20.434 -7.834 16.957 1.00 85.31 370 VAL A N 1
ATOM 2878 C CA . VAL A 1 370 ? -20.998 -9.116 16.494 1.00 85.31 370 VAL A CA 1
ATOM 2879 C C . VAL A 1 370 ? -20.549 -9.458 15.070 1.00 85.31 370 VAL A C 1
ATOM 2881 O O . VAL A 1 370 ? -20.330 -10.628 14.762 1.00 85.31 370 VAL A O 1
ATOM 2884 N N . ALA A 1 371 ? -20.366 -8.456 14.207 1.00 75.62 371 ALA A N 1
ATOM 2885 C CA . ALA A 1 371 ? -19.893 -8.651 12.837 1.00 75.62 371 ALA A CA 1
ATOM 2886 C C . ALA A 1 371 ? -18.430 -9.128 12.754 1.00 75.62 371 ALA A C 1
ATOM 2888 O O . ALA A 1 371 ? -17.993 -9.598 11.701 1.00 75.62 371 ALA A O 1
ATOM 2889 N N . ALA A 1 372 ? -17.656 -9.021 13.839 1.00 72.75 372 ALA A N 1
ATOM 2890 C CA . ALA A 1 372 ? -16.270 -9.462 13.853 1.00 72.75 372 ALA A CA 1
ATOM 2891 C C . ALA A 1 372 ? -16.176 -11.006 13.804 1.00 72.75 372 ALA A C 1
ATOM 2893 O O . ALA A 1 372 ? -16.781 -11.698 14.628 1.00 72.75 372 ALA A O 1
ATOM 2894 N N . PRO A 1 373 ? -15.377 -11.591 12.890 1.00 66.25 373 PRO A N 1
ATOM 2895 C CA . PRO A 1 373 ? -15.218 -13.039 12.805 1.00 66.25 373 PRO A CA 1
ATOM 2896 C C . PRO A 1 373 ? -14.815 -13.690 14.139 1.00 66.25 373 PRO A C 1
ATOM 2898 O O . PRO A 1 373 ? -13.818 -13.330 14.777 1.00 66.25 373 PRO A O 1
ATOM 2901 N N . GLY A 1 374 ? -15.591 -14.689 14.567 1.00 76.06 374 GLY A N 1
ATOM 2902 C CA . GLY A 1 374 ? -15.400 -15.376 15.848 1.00 76.06 374 GLY A CA 1
ATOM 2903 C C . GLY A 1 374 ? -15.770 -14.535 17.074 1.00 76.06 374 GLY A C 1
ATOM 2904 O O . GLY A 1 374 ? -15.214 -14.780 18.144 1.00 76.06 374 GLY A O 1
ATOM 2905 N N . ALA A 1 375 ? -16.660 -13.545 16.930 1.00 84.56 375 ALA A N 1
ATOM 2906 C CA . ALA A 1 375 ? -17.206 -12.752 18.036 1.00 84.56 375 ALA A CA 1
ATOM 2907 C C . ALA A 1 375 ? -17.776 -13.610 19.170 1.00 84.56 375 ALA A C 1
ATOM 2909 O O . ALA A 1 375 ? -17.584 -13.284 20.336 1.00 84.56 375 ALA A O 1
ATOM 2910 N N . SER A 1 376 ? -18.382 -14.755 18.846 1.00 89.12 376 SER A N 1
ATOM 2911 C CA . SER A 1 376 ? -18.968 -15.683 19.823 1.00 89.12 376 SER A CA 1
ATOM 2912 C C . SER A 1 376 ? -17.992 -16.195 20.892 1.00 89.12 376 SER A C 1
ATOM 2914 O O . SER A 1 376 ? -18.438 -16.713 21.909 1.00 89.12 376 SER A O 1
ATOM 2916 N N . ALA A 1 377 ? -16.677 -16.070 20.683 1.00 89.00 377 ALA A N 1
ATOM 2917 C CA . ALA A 1 377 ? -15.668 -16.478 21.657 1.00 89.00 377 ALA A CA 1
ATOM 2918 C C . ALA A 1 377 ? -15.377 -15.421 22.741 1.00 89.00 377 ALA A C 1
ATOM 2920 O O . ALA A 1 377 ? -14.768 -15.759 23.752 1.00 89.00 377 ALA A O 1
ATOM 2921 N N . TRP A 1 378 ? -15.754 -14.153 22.540 1.00 93.31 378 TRP A N 1
ATOM 2922 C CA . TRP A 1 378 ? -15.381 -13.050 23.445 1.00 93.31 378 TRP A CA 1
ATOM 2923 C C . TRP A 1 378 ? -16.483 -12.008 23.659 1.00 93.31 378 TRP A C 1
ATOM 2925 O O . TRP A 1 378 ? -16.453 -11.289 24.651 1.00 93.31 378 TRP A O 1
ATOM 2935 N N . TYR A 1 379 ? -17.470 -11.902 22.780 1.00 95.69 379 TYR A N 1
ATOM 2936 C CA . TYR A 1 379 ? -18.578 -10.970 22.937 1.00 95.69 379 TYR A CA 1
ATOM 2937 C C . TYR A 1 379 ? -19.765 -11.672 23.607 1.00 95.69 379 TYR A C 1
ATOM 2939 O O . TYR A 1 379 ? -20.367 -12.570 23.020 1.00 95.69 379 TYR A O 1
ATOM 2947 N N . LEU A 1 380 ? -20.096 -11.275 24.842 1.00 97.00 380 LEU A N 1
ATOM 2948 C CA . LEU A 1 380 ? -21.159 -11.918 25.633 1.00 97.00 380 LEU A CA 1
ATOM 2949 C C . LEU A 1 380 ? -22.555 -11.390 25.308 1.00 97.00 380 LEU A C 1
ATOM 2951 O O . LEU A 1 380 ? -23.549 -12.044 25.616 1.00 97.00 380 LEU A O 1
ATOM 2955 N N . GLY A 1 381 ? -22.631 -10.211 24.699 1.00 96.00 381 GLY A N 1
ATOM 2956 C CA . GLY A 1 381 ? -23.886 -9.575 24.336 1.00 96.00 381 GLY A CA 1
ATOM 2957 C C . GLY A 1 381 ? -23.937 -8.112 24.741 1.00 96.00 381 GLY A C 1
ATOM 2958 O O . GLY A 1 381 ? -22.960 -7.507 25.190 1.00 96.00 381 GLY A O 1
ATOM 2959 N N . GLY A 1 382 ? -25.118 -7.537 24.585 1.00 96.19 382 GLY A N 1
ATOM 2960 C CA . GLY A 1 382 ? -25.350 -6.156 24.939 1.00 96.19 382 GLY A CA 1
ATOM 2961 C C . GLY A 1 382 ? -26.803 -5.751 24.796 1.00 96.19 382 GLY A C 1
ATOM 2962 O O . GLY A 1 382 ? -27.674 -6.567 24.491 1.00 96.19 382 GLY A O 1
ATOM 2963 N N . CYS A 1 383 ? -27.072 -4.483 25.075 1.00 97.25 383 CYS A N 1
ATOM 2964 C CA . CYS A 1 383 ? -28.420 -3.941 25.077 1.00 97.25 383 CYS A CA 1
ATOM 2965 C C . CYS A 1 383 ? -28.466 -2.510 24.540 1.00 97.25 383 CYS A C 1
ATOM 2967 O O . CYS A 1 383 ? -27.495 -1.759 24.639 1.00 97.25 383 CYS A O 1
ATOM 2969 N N . VAL A 1 384 ? -29.628 -2.145 23.991 1.00 97.81 384 VAL A N 1
ATOM 2970 C CA . VAL A 1 384 ? -29.945 -0.775 23.580 1.00 97.81 384 VAL A CA 1
ATOM 2971 C C . VAL A 1 384 ? -30.865 -0.154 24.634 1.00 97.81 384 VAL A C 1
ATOM 2973 O O . VAL A 1 384 ? -32.060 -0.447 24.700 1.00 97.81 384 VAL A O 1
ATOM 2976 N N . VAL A 1 385 ? -30.307 0.697 25.492 1.00 95.62 385 VAL A N 1
ATOM 2977 C CA . VAL A 1 385 ? -30.980 1.363 26.616 1.00 95.62 385 VAL A CA 1
ATOM 2978 C C . VAL A 1 385 ? -31.524 2.718 26.162 1.00 95.62 385 VAL A C 1
ATOM 2980 O O . VAL A 1 385 ? -31.078 3.784 26.585 1.00 95.62 385 VAL A O 1
ATOM 2983 N N . TYR A 1 386 ? -32.489 2.680 25.244 1.00 92.50 386 TYR A N 1
ATOM 2984 C CA . TYR A 1 386 ? -33.018 3.887 24.597 1.00 92.50 386 TYR A CA 1
ATOM 2985 C C . TYR A 1 386 ? -33.966 4.698 25.493 1.00 92.50 386 TYR A C 1
ATOM 2987 O O . TYR A 1 386 ? -34.042 5.921 25.407 1.00 92.50 386 TYR A O 1
ATOM 2995 N N . THR A 1 387 ? -34.713 4.026 26.372 1.00 89.94 387 THR A N 1
ATOM 2996 C CA . THR A 1 387 ? -35.753 4.657 27.197 1.00 89.94 387 THR A CA 1
ATOM 2997 C C . THR A 1 387 ? -35.478 4.511 28.690 1.00 89.94 387 THR A C 1
ATOM 2999 O O . THR A 1 387 ? -34.808 3.582 29.151 1.00 89.94 387 THR A O 1
ATOM 3002 N N . GLY A 1 388 ? -36.091 5.392 29.486 1.00 88.50 388 GLY A N 1
ATOM 3003 C CA . GLY A 1 388 ? -36.061 5.275 30.945 1.00 88.50 388 GLY A CA 1
ATOM 3004 C C . GLY A 1 388 ? -36.643 3.953 31.464 1.00 88.50 388 GLY A C 1
ATOM 3005 O O . GLY A 1 388 ? -36.200 3.485 32.506 1.00 88.50 388 GLY A O 1
ATOM 3006 N N . ALA A 1 389 ? -37.572 3.333 30.726 1.00 90.81 389 ALA A N 1
ATOM 3007 C CA . ALA A 1 389 ? -38.161 2.036 31.064 1.00 90.81 389 ALA A CA 1
ATOM 3008 C C . ALA A 1 389 ? -37.218 0.857 30.757 1.00 90.81 389 ALA A C 1
ATOM 3010 O O . ALA A 1 389 ? -37.154 -0.093 31.534 1.00 90.81 389 ALA A O 1
ATOM 3011 N N . SER A 1 390 ? -36.430 0.931 29.674 1.00 93.19 390 SER A N 1
ATOM 3012 C CA . SER A 1 390 ? -35.442 -0.112 29.347 1.00 93.19 390 SER A CA 1
ATOM 3013 C C . SER A 1 390 ? -34.294 -0.190 30.353 1.00 93.19 390 SER A C 1
ATOM 3015 O O . SER A 1 390 ? -33.722 -1.254 30.555 1.00 93.19 390 SER A O 1
ATOM 3017 N N . ARG A 1 391 ? -33.967 0.917 31.025 1.00 93.94 391 ARG A N 1
ATOM 3018 C CA . ARG A 1 391 ? -32.848 0.993 31.970 1.00 93.94 391 ARG A CA 1
ATOM 3019 C C . ARG A 1 391 ? -32.958 0.003 33.150 1.00 93.94 391 ARG A C 1
ATOM 3021 O O . ARG A 1 391 ? -32.023 -0.779 33.327 1.00 93.94 391 ARG A O 1
ATOM 3028 N N . PRO A 1 392 ? -34.045 -0.021 33.946 1.00 94.31 392 PRO A N 1
ATOM 3029 C CA . PRO A 1 392 ? -34.199 -1.029 34.993 1.00 94.31 392 PRO A CA 1
ATOM 3030 C C . PRO A 1 392 ? -34.389 -2.436 34.414 1.00 94.31 392 PRO A C 1
ATOM 3032 O O . PRO A 1 392 ? -33.851 -3.385 34.970 1.00 94.31 392 PRO A O 1
ATOM 3035 N N . ALA A 1 393 ? -35.091 -2.577 33.285 1.00 94.94 393 ALA A N 1
ATOM 3036 C CA . ALA A 1 393 ? -35.380 -3.883 32.695 1.00 94.94 393 ALA A CA 1
ATOM 3037 C C . ALA A 1 393 ? -34.123 -4.612 32.185 1.00 94.94 393 ALA A C 1
ATOM 3039 O O . ALA A 1 393 ? -33.983 -5.812 32.393 1.00 94.94 393 ALA A O 1
ATOM 3040 N N . LEU A 1 394 ? -33.207 -3.892 31.530 1.00 95.56 394 LEU A N 1
ATOM 3041 C CA . LEU A 1 394 ? -32.031 -4.482 30.881 1.00 95.56 394 LEU A CA 1
ATOM 3042 C C . LEU A 1 394 ? -30.793 -4.454 31.781 1.00 95.56 394 LEU A C 1
ATOM 3044 O O . LEU A 1 394 ? -29.996 -5.388 31.763 1.00 95.56 394 LEU A O 1
ATOM 3048 N N . LEU A 1 395 ? -30.634 -3.404 32.594 1.00 95.94 395 LEU A N 1
ATOM 3049 C CA . LEU A 1 395 ? -29.427 -3.198 33.402 1.00 95.94 395 LEU A CA 1
ATOM 3050 C C . LEU A 1 395 ? -29.670 -3.223 34.912 1.00 95.94 395 LEU A C 1
ATOM 3052 O O . LEU A 1 395 ? -28.712 -3.156 35.680 1.00 95.94 395 LEU A O 1
ATOM 3056 N N . GLY A 1 396 ? -30.919 -3.337 35.370 1.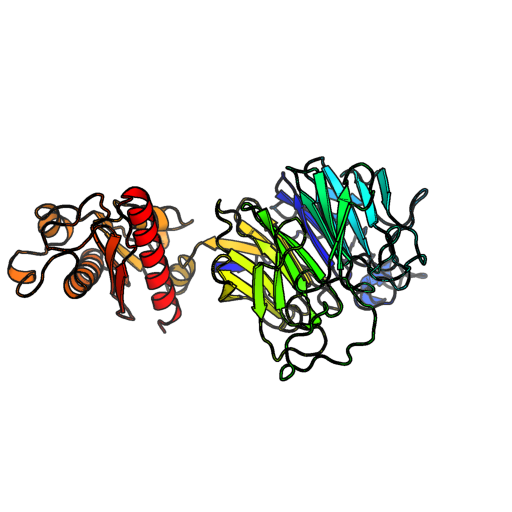00 94.75 396 GLY A N 1
ATOM 3057 C CA . GLY A 1 396 ? -31.237 -3.308 36.800 1.00 94.75 396 GLY A CA 1
ATOM 3058 C C . GLY A 1 396 ? -30.897 -1.980 37.479 1.00 94.75 396 GLY A C 1
ATOM 3059 O O . GLY A 1 396 ? -30.748 -1.951 38.693 1.00 94.75 396 GLY A O 1
ATOM 3060 N N . ILE A 1 397 ? -30.745 -0.895 36.713 1.00 95.19 397 ILE A N 1
ATOM 3061 C CA . ILE A 1 397 ? -30.463 0.440 37.248 1.00 95.19 397 ILE A CA 1
ATOM 3062 C C . ILE A 1 397 ? -31.791 1.078 37.669 1.00 95.19 397 ILE A C 1
ATOM 3064 O O . ILE A 1 397 ? -32.591 1.516 36.829 1.00 95.19 397 ILE A O 1
ATOM 3068 N N . ALA A 1 398 ? -32.023 1.115 38.977 1.00 92.25 398 ALA A N 1
ATOM 3069 C CA . ALA A 1 398 ? -33.202 1.691 39.602 1.00 92.25 398 ALA A CA 1
ATOM 3070 C C . ALA A 1 398 ? -33.086 3.227 39.711 1.00 92.25 398 ALA A C 1
ATOM 3072 O O . ALA A 1 398 ? -32.000 3.790 39.564 1.00 92.25 398 ALA A O 1
ATOM 3073 N N . PRO A 1 399 ? -34.190 3.954 39.974 1.00 88.94 399 PRO A N 1
ATOM 3074 C CA . PRO A 1 399 ? -34.148 5.409 40.150 1.00 88.94 399 PRO A CA 1
ATOM 3075 C C . PRO A 1 399 ? -33.147 5.883 41.215 1.00 88.94 399 PRO A C 1
ATOM 3077 O O . PRO A 1 399 ? -32.501 6.906 41.024 1.00 88.94 399 PRO A O 1
ATOM 3080 N N . GLN A 1 400 ? -32.971 5.118 42.294 1.00 92.31 400 GLN A N 1
ATOM 3081 C CA . GLN A 1 400 ? -32.017 5.420 43.368 1.00 92.31 400 GLN A CA 1
ATOM 3082 C C . GLN A 1 400 ? -30.544 5.338 42.930 1.00 92.31 400 GLN A C 1
ATOM 3084 O O . GLN A 1 400 ? -29.730 6.126 43.406 1.00 92.31 400 GLN A O 1
ATOM 3089 N N . ASP A 1 401 ? -30.205 4.462 41.975 1.00 93.12 401 ASP A N 1
ATOM 3090 C CA . ASP A 1 401 ? -28.853 4.371 41.401 1.00 93.12 401 ASP A CA 1
ATOM 3091 C C . ASP A 1 401 ? -28.481 5.626 40.597 1.00 93.12 401 ASP A C 1
ATOM 3093 O O . ASP A 1 401 ? -27.316 5.838 40.289 1.00 93.12 401 ASP A O 1
ATOM 3097 N N . MET A 1 402 ? -29.467 6.452 40.236 1.00 91.75 402 MET A N 1
ATOM 3098 C CA . MET A 1 402 ? -29.286 7.679 39.455 1.00 91.75 402 MET A CA 1
ATOM 3099 C C . MET A 1 402 ? -29.144 8.927 40.329 1.00 91.75 402 MET A C 1
ATOM 3101 O O . MET A 1 402 ? -29.151 10.040 39.807 1.00 91.75 402 MET A O 1
ATOM 3105 N N . THR A 1 403 ? -29.065 8.773 41.652 1.00 91.38 403 THR A N 1
ATOM 3106 C CA . THR A 1 403 ? -28.971 9.909 42.577 1.00 91.38 403 THR A CA 1
ATOM 3107 C C . THR A 1 403 ? -27.738 10.754 42.250 1.00 91.38 403 THR A C 1
ATOM 3109 O O . THR A 1 403 ? -26.625 10.242 42.195 1.00 91.38 403 THR A O 1
ATOM 3112 N N . GLY A 1 404 ? -27.939 12.053 42.002 1.00 89.81 404 GLY A N 1
ATOM 3113 C CA . GLY A 1 404 ? -26.863 12.975 41.617 1.00 89.81 404 GLY A CA 1
ATOM 3114 C C . GLY A 1 404 ? -26.375 12.838 40.169 1.00 89.81 404 GLY A C 1
ATOM 3115 O O . GLY A 1 404 ? -25.422 13.512 39.789 1.00 89.81 404 GLY A O 1
ATOM 3116 N N . MET A 1 405 ? -27.020 12.005 39.346 1.00 93.56 405 MET A N 1
ATOM 3117 C CA . MET A 1 405 ? -26.648 11.773 37.950 1.00 93.56 405 MET A CA 1
ATOM 3118 C C . MET A 1 405 ? -27.817 12.039 37.001 1.00 93.56 405 MET A C 1
ATOM 3120 O O . MET A 1 405 ? -28.988 11.828 37.317 1.00 93.56 405 MET A O 1
ATOM 3124 N N . ARG A 1 406 ? -27.487 12.453 35.779 1.00 93.62 406 ARG A N 1
ATOM 3125 C CA . ARG A 1 406 ? -28.435 12.588 34.669 1.00 93.62 406 ARG A CA 1
ATOM 3126 C C . ARG A 1 406 ? -28.009 11.684 33.515 1.00 93.62 406 ARG A C 1
ATOM 3128 O O . ARG A 1 406 ? -26.822 11.416 33.390 1.00 93.62 406 ARG A O 1
ATOM 3135 N N . PRO A 1 407 ? -28.927 11.229 32.654 1.00 94.62 407 PRO A N 1
ATOM 3136 C CA . PRO A 1 407 ? -28.529 10.566 31.419 1.00 94.62 407 PRO A CA 1
ATOM 3137 C C . PRO A 1 407 ? -27.752 11.494 30.475 1.00 94.62 407 PRO A C 1
ATOM 3139 O O . PRO A 1 407 ? -27.824 12.717 30.626 1.00 94.62 407 PRO A O 1
ATOM 3142 N N . ALA A 1 408 ? -27.035 10.900 29.511 1.00 96.12 408 ALA A N 1
ATOM 3143 C CA . ALA A 1 408 ? -26.109 11.610 28.618 1.00 96.12 408 ALA A CA 1
ATOM 3144 C C . ALA A 1 408 ? -25.062 12.446 29.385 1.00 96.12 408 ALA A C 1
ATOM 3146 O O . ALA A 1 408 ? -24.866 13.622 29.118 1.00 96.12 408 ALA A O 1
ATOM 3147 N N . SER A 1 409 ? -24.436 11.847 30.399 1.00 97.69 409 SER A N 1
ATOM 3148 C CA . SER A 1 409 ? -23.296 12.429 31.108 1.00 97.69 409 SER A CA 1
ATOM 3149 C C . SER A 1 409 ? -22.234 11.366 31.368 1.00 97.69 409 SER A C 1
ATOM 3151 O O . SER A 1 409 ? -22.536 10.168 31.362 1.00 97.69 409 SER A O 1
ATOM 3153 N N . GLU A 1 410 ? -21.002 11.799 31.631 1.00 98.31 410 GLU A N 1
ATOM 3154 C CA . GLU A 1 410 ? 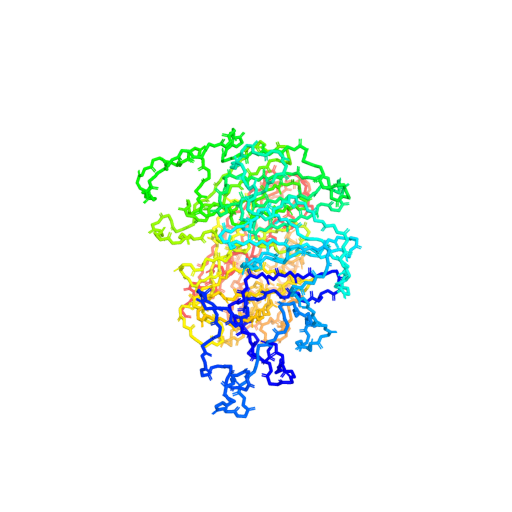-19.878 10.899 31.905 1.00 98.31 410 GLU A CA 1
ATOM 3155 C C . GLU A 1 410 ? -20.156 9.947 33.087 1.00 98.31 410 GLU A C 1
ATOM 3157 O O . GLU A 1 410 ? -20.088 8.736 32.862 1.00 98.31 410 GLU A O 1
ATOM 3162 N N . PRO A 1 411 ? -20.624 10.410 34.272 1.00 98.06 411 PRO A N 1
ATOM 3163 C CA . PRO A 1 411 ? -20.960 9.502 35.376 1.00 98.06 411 PRO A CA 1
ATOM 3164 C C . PRO A 1 411 ? -22.018 8.451 35.015 1.00 98.06 411 PRO A C 1
ATOM 3166 O O . PRO A 1 411 ? -21.987 7.317 35.496 1.00 98.06 411 PRO A O 1
ATOM 3169 N N . TYR A 1 412 ? -22.972 8.806 34.148 1.00 97.56 412 TYR A N 1
ATOM 3170 C CA . TYR A 1 412 ? -23.990 7.859 33.707 1.00 97.56 412 TYR A CA 1
ATOM 3171 C C . TYR A 1 412 ? -23.443 6.837 32.710 1.00 97.56 412 TYR A C 1
ATOM 3173 O O . TYR A 1 412 ? -23.787 5.659 32.808 1.00 97.56 412 TYR A O 1
ATOM 3181 N N . ALA A 1 413 ? -22.579 7.253 31.781 1.00 98.38 413 ALA A N 1
ATOM 3182 C CA . ALA A 1 413 ? -21.895 6.329 30.886 1.00 98.38 413 ALA A CA 1
ATOM 3183 C C . ALA A 1 413 ? -21.057 5.323 31.693 1.00 98.38 413 ALA A C 1
ATOM 3185 O O . ALA A 1 413 ? -21.189 4.117 31.480 1.00 98.38 413 ALA A O 1
ATOM 3186 N N . GLU A 1 414 ? -20.289 5.777 32.685 1.00 98.50 414 GLU A N 1
ATOM 3187 C CA . GLU A 1 414 ? -19.513 4.895 33.568 1.00 98.50 414 GLU A CA 1
ATOM 3188 C C . GLU A 1 414 ? -20.407 3.885 34.302 1.00 98.50 414 GLU A C 1
ATOM 3190 O O . GLU A 1 414 ? -20.113 2.685 34.321 1.00 98.50 414 GLU A O 1
ATOM 3195 N N . LEU A 1 415 ? -21.546 4.338 34.844 1.00 97.94 415 LEU A N 1
ATOM 3196 C CA . LEU A 1 415 ? -22.530 3.458 35.476 1.00 97.94 415 LEU A CA 1
ATOM 3197 C C . LEU A 1 415 ? -23.065 2.400 34.498 1.00 97.94 415 LEU A C 1
ATOM 3199 O O . LEU A 1 415 ? -23.157 1.228 34.864 1.00 97.94 415 LEU A O 1
ATOM 3203 N N . LEU A 1 416 ? -23.410 2.787 33.265 1.00 98.19 416 LEU A N 1
ATOM 3204 C CA . LEU A 1 416 ? -23.879 1.860 32.230 1.00 98.19 416 LEU A CA 1
ATOM 3205 C C . LEU A 1 416 ? -22.823 0.799 31.893 1.00 98.19 416 LEU A C 1
ATOM 3207 O O . LEU A 1 416 ? -23.151 -0.388 31.850 1.00 98.19 416 LEU A O 1
ATOM 3211 N N . ALA A 1 417 ? -21.569 1.216 31.693 1.00 98.62 417 ALA A N 1
ATOM 3212 C CA . ALA A 1 417 ? -20.468 0.324 31.334 1.00 98.62 417 ALA A CA 1
ATOM 3213 C C . ALA A 1 417 ? -20.205 -0.698 32.449 1.00 98.62 417 ALA A C 1
ATOM 3215 O O . ALA A 1 417 ? -20.138 -1.900 32.190 1.00 98.62 417 ALA A O 1
ATOM 3216 N N . ARG A 1 418 ? -20.156 -0.246 33.709 1.00 98.44 418 ARG A N 1
ATOM 3217 C CA . ARG A 1 418 ? -20.008 -1.134 34.874 1.00 98.44 418 ARG A CA 1
ATOM 3218 C C . ARG A 1 418 ? -21.175 -2.106 34.998 1.00 98.44 418 ARG A C 1
ATOM 3220 O O . ARG A 1 418 ? -20.973 -3.307 35.136 1.00 98.44 418 ARG A O 1
ATOM 3227 N N . ARG A 1 419 ? -22.411 -1.608 34.901 1.00 97.81 419 ARG A N 1
ATOM 3228 C CA . ARG A 1 419 ? -23.612 -2.435 35.083 1.00 97.81 419 ARG A CA 1
ATOM 3229 C C . ARG A 1 419 ? -23.740 -3.510 34.010 1.00 97.81 419 ARG A C 1
ATOM 3231 O O . ARG A 1 419 ? -24.061 -4.643 34.355 1.00 97.81 419 ARG A O 1
ATOM 3238 N N . VAL A 1 420 ? -23.478 -3.198 32.740 1.00 98.44 420 VAL A N 1
ATOM 3239 C CA . VAL A 1 420 ? -23.564 -4.210 31.676 1.00 98.44 420 VAL A CA 1
ATOM 3240 C C . VAL A 1 420 ? -22.467 -5.266 31.805 1.00 98.44 420 VAL A C 1
ATOM 3242 O O . VAL A 1 420 ? -22.754 -6.454 31.648 1.00 98.44 420 VAL A O 1
ATOM 3245 N N . ARG A 1 421 ? -21.246 -4.851 32.178 1.00 98.44 421 ARG A N 1
ATOM 3246 C CA . ARG A 1 421 ? -20.135 -5.759 32.483 1.00 98.44 421 ARG A CA 1
ATOM 3247 C C . ARG A 1 421 ? -20.518 -6.733 33.588 1.00 98.44 421 ARG A C 1
ATOM 3249 O O . ARG A 1 421 ? -20.452 -7.941 33.386 1.00 98.44 421 ARG A O 1
ATOM 3256 N N . ASP A 1 422 ? -20.960 -6.202 34.725 1.00 98.00 422 ASP A N 1
ATOM 3257 C CA . ASP A 1 422 ? -21.246 -6.996 35.917 1.00 98.00 422 ASP A CA 1
ATOM 3258 C C . ASP A 1 422 ? -22.436 -7.945 35.689 1.00 98.00 422 ASP A C 1
ATOM 3260 O O . ASP A 1 422 ? -22.394 -9.098 36.112 1.00 98.00 422 ASP A O 1
ATOM 3264 N N . ARG A 1 423 ? -23.487 -7.509 34.974 1.00 97.00 423 ARG A N 1
ATOM 3265 C CA . ARG A 1 423 ? -24.659 -8.360 34.691 1.00 97.00 423 ARG A CA 1
ATOM 3266 C C . ARG A 1 423 ? -24.360 -9.531 33.764 1.00 97.00 423 ARG A C 1
ATOM 3268 O O . ARG A 1 423 ? -24.967 -10.585 33.936 1.00 97.00 423 ARG A O 1
ATOM 3275 N N . LEU A 1 424 ? -23.492 -9.336 32.772 1.00 97.25 424 LEU A N 1
ATOM 3276 C CA . LEU A 1 424 ? -23.110 -10.393 31.832 1.00 97.25 424 LEU A CA 1
ATOM 3277 C C . LEU A 1 424 ? -21.862 -11.163 32.282 1.00 97.25 424 LEU A C 1
ATOM 3279 O O . LEU A 1 424 ? -21.492 -12.132 31.628 1.00 97.25 424 LEU A O 1
ATOM 3283 N N . GLY A 1 425 ? -21.221 -10.763 33.385 1.00 97.38 425 GLY A N 1
ATOM 3284 C CA . GLY A 1 425 ? -19.968 -11.365 33.841 1.00 97.38 425 GLY A CA 1
ATOM 3285 C C . GLY A 1 425 ? -18.818 -11.162 32.850 1.00 97.38 425 GLY A C 1
ATOM 3286 O O . GLY A 1 425 ? -17.962 -12.035 32.712 1.00 97.38 425 GLY A O 1
ATOM 3287 N N . ALA A 1 426 ? -18.815 -10.044 32.119 1.00 98.06 426 ALA A N 1
ATOM 3288 C CA . ALA A 1 426 ? -17.772 -9.740 31.147 1.00 98.06 426 ALA A CA 1
ATOM 3289 C C . ALA A 1 426 ? -16.494 -9.219 31.826 1.00 98.06 426 ALA A C 1
ATOM 3291 O O . ALA A 1 426 ? -16.549 -8.620 32.898 1.00 98.06 426 ALA A O 1
ATOM 3292 N N . THR A 1 427 ? -15.333 -9.373 31.184 1.00 98.12 427 THR A N 1
ATOM 3293 C CA . THR A 1 427 ? -14.106 -8.677 31.615 1.00 98.12 427 THR A CA 1
ATOM 3294 C C . THR A 1 427 ? -14.215 -7.169 31.394 1.00 98.12 427 THR A C 1
ATOM 3296 O O . THR A 1 427 ? -13.753 -6.377 32.213 1.00 98.12 427 THR A O 1
ATOM 3299 N N . TRP A 1 428 ? -14.843 -6.783 30.286 1.00 98.31 428 TRP A N 1
ATOM 3300 C CA . TRP A 1 428 ? -14.987 -5.411 29.836 1.00 98.31 428 TRP A CA 1
ATOM 3301 C C . TRP A 1 428 ? -16.457 -5.035 29.664 1.00 98.31 428 TRP A C 1
ATOM 3303 O O . TRP A 1 428 ? -17.253 -5.804 29.125 1.00 98.31 428 TRP A O 1
ATOM 3313 N N . GLY A 1 429 ? -16.797 -3.821 30.079 1.00 98.44 429 GLY A N 1
ATOM 3314 C CA . GLY A 1 429 ? -18.032 -3.131 29.744 1.00 98.44 429 GLY A CA 1
ATOM 3315 C C . GLY A 1 429 ? -17.733 -1.910 28.896 1.00 98.44 429 GLY A C 1
ATOM 3316 O O . GLY A 1 429 ? -16.829 -1.146 29.220 1.00 98.44 429 GLY A O 1
ATOM 3317 N N . LEU A 1 430 ? -18.501 -1.706 27.836 1.00 98.62 430 LEU A N 1
ATOM 3318 C CA . LEU A 1 430 ? -18.480 -0.483 27.040 1.00 98.62 430 LEU A CA 1
ATOM 3319 C C . LEU A 1 430 ? -19.879 0.118 27.035 1.00 98.62 430 LEU A C 1
ATOM 3321 O O . LEU A 1 430 ? -20.870 -0.606 26.910 1.00 98.62 430 LEU A O 1
ATOM 3325 N N . SER A 1 431 ? -19.966 1.436 27.141 1.00 98.62 431 SER A N 1
ATOM 3326 C CA . SER A 1 431 ? -21.238 2.129 27.044 1.00 98.62 431 SER A CA 1
ATOM 3327 C C . SER A 1 431 ? -21.196 3.377 26.183 1.00 98.62 431 SER A C 1
ATOM 3329 O O . SER A 1 431 ? -20.152 3.997 25.986 1.00 98.62 431 SER A O 1
ATOM 3331 N N . GLU A 1 432 ? -22.376 3.741 25.691 1.00 98.56 432 GLU A N 1
ATOM 3332 C CA . GLU A 1 432 ? -22.642 4.985 24.982 1.00 98.56 432 GLU A CA 1
ATOM 3333 C C . GLU A 1 432 ? -24.014 5.527 25.411 1.00 98.56 432 GLU A C 1
ATOM 3335 O O . GLU A 1 432 ? -24.995 4.786 25.513 1.00 98.56 432 GLU A O 1
ATOM 3340 N N . THR A 1 433 ? -24.085 6.833 25.668 1.00 98.00 433 THR A N 1
ATOM 3341 C CA . THR A 1 433 ? -25.332 7.560 25.935 1.00 98.00 433 THR A CA 1
ATOM 3342 C C . THR A 1 433 ? -25.250 8.987 25.403 1.00 98.00 433 THR A C 1
ATOM 3344 O O . THR A 1 433 ? -24.332 9.724 25.747 1.00 98.00 433 THR A O 1
ATOM 3347 N N . GLY A 1 434 ? -26.260 9.438 24.657 1.00 96.81 434 GLY A N 1
ATOM 3348 C CA . GLY A 1 434 ? -26.188 10.745 24.006 1.00 96.81 434 GLY A CA 1
ATOM 3349 C C . GLY A 1 434 ? -27.480 11.235 23.363 1.00 96.81 434 GLY A C 1
ATOM 3350 O O . GLY A 1 434 ? -28.585 10.793 23.687 1.00 96.81 434 GLY A O 1
ATOM 3351 N N . ALA A 1 435 ? -27.321 12.196 22.459 1.00 97.12 435 ALA A N 1
ATOM 3352 C CA . ALA A 1 435 ? -28.357 12.871 21.698 1.00 97.12 435 ALA A CA 1
ATOM 3353 C C . ALA A 1 435 ? -27.959 12.917 20.216 1.00 97.12 435 ALA A C 1
ATOM 3355 O O . ALA A 1 435 ? -27.357 13.880 19.747 1.00 97.12 435 ALA A O 1
ATOM 3356 N N . SER A 1 436 ? -28.324 11.892 19.444 1.00 95.75 436 SER A N 1
ATOM 3357 C CA . SER A 1 436 ? -27.946 11.820 18.022 1.00 95.75 436 SER A CA 1
ATOM 3358 C C . SER A 1 436 ? -28.600 12.904 17.166 1.00 95.75 436 SER A C 1
ATOM 3360 O O . SER A 1 436 ? -28.077 13.232 16.116 1.00 95.75 436 SER A O 1
ATOM 3362 N N . GLY A 1 437 ? -29.715 13.499 17.592 1.00 93.06 437 GLY A N 1
ATOM 3363 C CA . GLY A 1 437 ? -30.430 14.528 16.831 1.00 93.06 437 GLY A CA 1
ATOM 3364 C C . GLY A 1 437 ? -31.797 14.068 16.314 1.00 93.06 437 GLY A C 1
ATOM 3365 O O . GLY A 1 437 ? -32.270 12.985 16.674 1.00 93.06 437 GLY A O 1
ATOM 3366 N N . PRO A 1 438 ? -32.485 14.870 15.484 1.00 90.06 438 PRO A N 1
ATOM 3367 C CA . PRO A 1 438 ? -32.043 16.177 14.985 1.00 90.06 438 PRO A CA 1
ATOM 3368 C C . PRO A 1 438 ? -32.140 17.307 16.020 1.00 90.06 438 PRO A C 1
ATOM 3370 O O . PRO A 1 438 ? -31.473 18.327 15.889 1.00 90.06 438 PRO A O 1
ATOM 3373 N N . SER A 1 439 ? -32.932 17.122 17.075 1.00 93.69 439 SER A N 1
ATOM 3374 C CA . SER A 1 439 ? -32.976 18.014 18.234 1.00 93.69 439 SER A CA 1
ATOM 3375 C C . SER A 1 439 ? -32.046 17.531 19.347 1.00 93.69 439 SER A C 1
ATOM 3377 O O . SER A 1 439 ? -31.643 16.367 19.376 1.00 93.69 439 SER A O 1
ATOM 3379 N N . GLY A 1 440 ? -31.770 18.410 20.309 1.00 90.06 440 GLY A N 1
ATOM 3380 C CA . GLY A 1 440 ? -31.141 18.018 21.567 1.00 90.06 440 GLY A CA 1
ATOM 3381 C C . GLY A 1 440 ? -31.981 17.021 22.371 1.00 90.06 440 GLY A C 1
ATOM 3382 O O . GLY A 1 440 ? -33.110 16.678 21.998 1.00 90.06 440 GLY A O 1
ATOM 3383 N N . ASN A 1 441 ? -31.438 16.558 23.494 1.00 91.06 441 ASN A N 1
ATOM 3384 C CA . ASN A 1 441 ? -32.183 15.709 24.421 1.00 91.06 441 ASN A CA 1
ATOM 3385 C C . ASN A 1 441 ? -32.920 16.541 25.489 1.00 91.06 441 ASN A C 1
ATOM 3387 O O . ASN A 1 441 ? -32.682 17.732 25.681 1.00 91.06 441 ASN A O 1
ATOM 3391 N N . ARG A 1 442 ? -33.813 15.886 26.238 1.00 90.50 442 ARG A N 1
ATOM 3392 C CA . ARG A 1 442 ? -34.586 16.513 27.328 1.00 90.50 442 ARG A CA 1
ATOM 3393 C C . ARG A 1 442 ? -33.752 16.948 28.543 1.00 90.50 442 ARG A C 1
ATOM 3395 O O . ARG A 1 442 ? -34.315 17.494 29.484 1.00 90.50 442 ARG A O 1
ATOM 3402 N N . TYR A 1 443 ? -32.456 16.641 28.559 1.00 90.50 443 TYR A N 1
ATOM 3403 C CA . TYR A 1 443 ? -31.529 16.959 29.647 1.00 90.50 443 TYR A CA 1
ATOM 3404 C C . TYR A 1 443 ? -30.724 18.236 29.373 1.00 90.50 443 TYR A C 1
ATOM 3406 O O . TYR A 1 443 ? -30.022 18.700 30.267 1.00 90.50 443 TYR A O 1
ATOM 3414 N N . GLY A 1 444 ? -30.871 18.823 28.178 1.00 92.50 444 GLY A N 1
ATOM 3415 C CA . GLY A 1 444 ? -30.240 20.082 27.783 1.00 92.50 444 GLY A CA 1
ATOM 3416 C C . GLY A 1 444 ? -29.057 19.931 26.826 1.00 92.50 444 GLY A C 1
ATOM 3417 O O . GLY A 1 444 ? -28.490 20.947 26.427 1.00 92.50 444 GLY A O 1
ATOM 3418 N N . ASP A 1 445 ? -28.695 18.709 26.424 1.00 96.25 445 ASP A N 1
ATOM 3419 C CA . ASP A 1 445 ? -27.573 18.496 25.507 1.00 96.25 445 ASP A CA 1
ATOM 3420 C C . ASP A 1 445 ? -27.982 18.750 24.052 1.00 96.25 445 ASP A C 1
ATOM 3422 O O . ASP A 1 445 ? -29.097 18.421 23.632 1.00 96.25 445 ASP A O 1
ATOM 3426 N N . LYS A 1 446 ? -27.064 19.325 23.271 1.00 97.00 446 LYS A N 1
ATOM 3427 C CA . LYS A 1 446 ? -27.247 19.612 21.840 1.00 97.00 446 LYS A CA 1
ATOM 3428 C C . LYS A 1 446 ? -27.260 18.317 21.010 1.00 97.00 446 LYS A C 1
ATOM 3430 O O . LYS A 1 446 ? -26.733 17.301 21.463 1.00 97.00 446 LYS A O 1
ATOM 3435 N N . PRO A 1 447 ? -27.846 18.321 19.796 1.00 97.00 447 PRO A N 1
ATOM 3436 C CA . PRO A 1 447 ? -27.643 17.205 18.879 1.00 97.00 447 PRO A CA 1
ATOM 3437 C C . PRO A 1 447 ? -26.144 17.046 18.589 1.00 97.00 447 PRO A C 1
ATOM 3439 O O . PRO A 1 447 ? -25.427 18.040 18.459 1.00 97.00 447 PRO A O 1
ATOM 3442 N N . GLY A 1 448 ? -25.677 15.801 18.528 1.00 96.81 448 GLY A N 1
ATOM 3443 C CA . GLY A 1 448 ? -24.258 15.496 18.365 1.00 96.81 448 GLY A CA 1
ATOM 3444 C C . GLY A 1 448 ? -23.474 15.316 19.665 1.00 96.81 448 GLY A C 1
ATOM 3445 O O . GLY A 1 448 ? -22.273 15.072 19.590 1.00 96.81 448 GLY A O 1
ATOM 3446 N N . HIS A 1 449 ? -24.134 15.394 20.823 1.00 98.44 449 HIS A N 1
ATOM 3447 C CA . HIS A 1 449 ? -23.534 15.130 22.130 1.00 98.44 449 HIS A CA 1
ATOM 3448 C C . HIS A 1 449 ? -23.621 13.643 22.505 1.00 98.44 449 HIS A C 1
ATOM 3450 O O . HIS A 1 449 ? -24.712 13.071 22.463 1.00 98.44 449 HIS A O 1
ATOM 3456 N N . ALA A 1 450 ? -22.528 13.027 22.954 1.00 98.38 450 ALA A N 1
ATOM 3457 C CA . ALA A 1 450 ? -22.547 11.709 23.595 1.00 98.38 450 ALA A CA 1
ATOM 3458 C C . ALA A 1 450 ? -21.441 11.554 24.643 1.00 98.38 450 ALA A C 1
ATOM 3460 O O . ALA A 1 450 ? -20.338 12.062 24.468 1.00 98.38 450 ALA A O 1
ATOM 3461 N N . CYS A 1 451 ? -21.707 10.772 25.685 1.00 98.69 451 CYS A N 1
ATOM 3462 C CA . CYS A 1 451 ? -20.698 10.284 26.620 1.00 98.69 451 CYS A CA 1
ATOM 3463 C C . CYS A 1 451 ? -20.493 8.783 26.416 1.00 98.69 451 CYS A C 1
ATOM 3465 O O . CYS A 1 451 ? -21.453 8.022 26.259 1.00 98.69 451 CYS A O 1
ATOM 3467 N N . ILE A 1 452 ? -19.233 8.360 26.421 1.00 98.81 452 ILE A N 1
ATOM 3468 C CA . ILE A 1 452 ? -18.816 6.988 26.135 1.00 98.81 452 ILE A CA 1
ATOM 3469 C C . ILE A 1 452 ? -17.860 6.555 27.236 1.00 98.81 452 ILE A C 1
ATOM 3471 O O . ILE A 1 452 ? -16.910 7.281 27.524 1.00 98.81 452 ILE A O 1
ATOM 3475 N N . ALA A 1 453 ? -18.084 5.382 27.827 1.00 98.81 453 ALA A N 1
ATOM 3476 C CA . ALA A 1 453 ? -17.235 4.869 28.897 1.00 98.81 453 ALA A CA 1
ATOM 3477 C C . ALA A 1 453 ? -16.826 3.412 28.681 1.00 98.81 453 ALA A C 1
ATOM 3479 O O . ALA A 1 453 ? -17.595 2.601 28.170 1.00 98.81 453 ALA A O 1
ATOM 3480 N N . VAL A 1 454 ? -15.622 3.077 29.132 1.00 98.69 454 VAL A N 1
ATOM 3481 C CA . VAL A 1 454 ? -15.085 1.719 29.223 1.00 98.69 454 VAL A CA 1
ATOM 3482 C C . VAL A 1 454 ? -14.855 1.393 30.693 1.00 98.69 454 VAL A C 1
ATOM 3484 O O . VAL A 1 454 ? -14.294 2.201 31.430 1.00 98.69 454 VAL A O 1
ATOM 3487 N N . SER A 1 455 ? -15.261 0.195 31.103 1.00 98.62 455 SER A N 1
ATOM 3488 C CA . SER A 1 455 ? -15.054 -0.349 32.440 1.00 98.62 455 SER A CA 1
ATOM 3489 C C . SER A 1 455 ? -14.413 -1.733 32.365 1.00 98.62 455 SER A C 1
ATOM 3491 O O . SER A 1 455 ? -14.830 -2.564 31.562 1.00 98.62 455 SER A O 1
ATOM 3493 N N . GLY A 1 456 ? -13.415 -2.019 33.199 1.00 97.19 456 GLY A N 1
ATOM 3494 C CA . GLY A 1 456 ? -12.624 -3.251 33.114 1.00 97.19 456 GLY A CA 1
ATOM 3495 C C . GLY A 1 456 ? -11.262 -3.118 33.800 1.00 97.19 456 GLY A C 1
ATOM 3496 O O . GLY A 1 456 ? -11.141 -2.349 34.751 1.00 97.19 456 GLY A O 1
ATOM 3497 N N . PRO A 1 457 ? -10.224 -3.835 33.326 1.00 96.31 457 PRO A N 1
ATOM 3498 C CA . PRO A 1 457 ? -8.837 -3.658 33.769 1.00 96.31 457 PRO A CA 1
ATOM 3499 C C . PRO A 1 457 ? -8.346 -2.203 33.758 1.00 96.31 457 PRO A C 1
ATOM 3501 O O . PRO A 1 457 ? -7.482 -1.836 34.550 1.00 96.31 457 PRO A O 1
ATOM 3504 N N . ILE A 1 458 ? -8.900 -1.380 32.865 1.00 95.75 458 ILE A N 1
ATOM 3505 C CA . ILE A 1 458 ? -8.753 0.075 32.854 1.00 95.75 458 ILE A CA 1
ATOM 3506 C C . ILE A 1 458 ? -10.152 0.688 32.754 1.00 95.75 458 ILE A C 1
ATOM 3508 O O . ILE A 1 458 ? -11.012 0.171 32.039 1.00 95.75 458 ILE A O 1
ATOM 3512 N N . GLU A 1 459 ? -10.356 1.808 33.441 1.00 97.38 459 GLU A N 1
ATOM 3513 C CA . GLU A 1 459 ? -11.555 2.639 33.332 1.00 97.38 459 GLU A CA 1
ATOM 3514 C C . GLU A 1 459 ? -11.226 3.889 32.502 1.00 97.38 459 GLU A C 1
ATOM 3516 O O . GLU A 1 459 ? -10.155 4.482 32.661 1.00 97.38 459 GLU A O 1
ATOM 3521 N N . ALA A 1 460 ? -12.124 4.288 31.606 1.00 98.12 460 ALA A N 1
ATOM 3522 C CA . ALA A 1 460 ? -11.990 5.524 30.839 1.00 98.12 460 ALA A CA 1
ATOM 3523 C C . ALA A 1 460 ? -13.361 6.066 30.443 1.00 98.12 460 ALA A C 1
ATOM 3525 O O . ALA A 1 460 ? -14.284 5.295 30.189 1.00 98.12 460 ALA A O 1
ATOM 3526 N N . VAL A 1 461 ? -13.473 7.385 30.321 1.00 98.56 461 VAL A N 1
ATOM 3527 C CA . VAL A 1 461 ? -14.688 8.057 29.862 1.00 98.56 461 VAL A CA 1
ATOM 3528 C C . VAL A 1 461 ? -14.323 9.264 29.007 1.00 98.56 461 VAL A C 1
ATOM 3530 O O . VAL A 1 461 ? -13.307 9.915 29.249 1.00 98.56 461 VAL A O 1
ATOM 3533 N N . ILE A 1 462 ? -15.118 9.523 27.969 1.00 98.38 462 ILE A N 1
ATOM 3534 C CA . ILE A 1 462 ? -14.980 10.695 27.101 1.00 98.38 462 ILE A CA 1
ATOM 3535 C C . ILE A 1 462 ? -16.348 11.292 26.780 1.00 98.38 462 ILE A C 1
ATOM 3537 O O . ILE A 1 462 ? -17.349 10.576 26.690 1.00 98.38 462 ILE A O 1
ATOM 3541 N N . THR A 1 463 ? -16.345 12.588 26.484 1.00 98.50 463 THR A N 1
ATOM 3542 C CA . THR A 1 463 ? -17.460 13.295 25.853 1.00 98.50 463 THR A CA 1
ATOM 3543 C C . THR A 1 463 ? -17.139 13.588 24.383 1.00 98.50 463 THR A C 1
ATOM 3545 O O . THR A 1 463 ? -16.025 13.981 24.031 1.00 98.50 463 THR A O 1
ATOM 3548 N N . VAL A 1 464 ? -18.119 13.375 23.508 1.00 96.56 464 VAL A N 1
ATOM 3549 C CA . VAL A 1 464 ? -18.067 13.602 22.062 1.00 96.56 464 VAL A CA 1
ATOM 3550 C C . VAL A 1 464 ? -19.078 14.682 21.706 1.00 96.56 464 VAL A C 1
ATOM 3552 O O . VAL A 1 464 ? -20.244 14.571 22.065 1.00 96.56 464 VAL A O 1
ATOM 3555 N N . GLU A 1 465 ? -18.627 15.692 20.963 1.00 97.56 465 GLU A N 1
ATOM 3556 C CA . GLU A 1 465 ? -19.457 16.779 20.440 1.00 97.56 465 GLU A CA 1
ATOM 3557 C C . GLU A 1 465 ? -19.223 16.901 18.934 1.00 97.56 465 GLU A C 1
ATOM 3559 O O . GLU A 1 465 ? -18.138 17.293 18.503 1.00 97.56 465 GLU A O 1
ATOM 3564 N N . THR A 1 466 ? -20.213 16.543 18.115 1.00 90.62 466 THR A N 1
ATOM 3565 C CA . THR A 1 466 ? -20.076 16.610 16.646 1.00 90.62 466 THR A CA 1
ATOM 3566 C C . THR A 1 466 ? -20.463 17.969 16.069 1.00 90.62 466 THR A C 1
ATOM 3568 O O . THR A 1 466 ? -20.089 18.287 14.943 1.00 90.62 466 THR A O 1
ATOM 3571 N N . GLY A 1 467 ? -21.251 18.760 16.807 1.00 93.25 467 GLY A N 1
ATOM 3572 C CA . GLY A 1 467 ? -21.829 20.009 16.307 1.00 93.25 467 GLY A CA 1
ATOM 3573 C C . GLY A 1 467 ? -22.830 19.824 15.156 1.00 93.25 467 GLY A C 1
ATOM 3574 O O . GLY A 1 467 ? -23.188 20.805 14.507 1.00 93.25 467 GLY A O 1
ATOM 3575 N N . SER A 1 468 ? -23.278 18.592 14.891 1.00 90.69 468 SER A N 1
ATOM 3576 C CA . SER A 1 468 ? -24.163 18.251 13.776 1.00 90.69 468 SER A CA 1
ATOM 3577 C C . SER A 1 468 ? -25.576 17.917 14.248 1.00 90.69 468 SER A C 1
ATOM 3579 O O . SER A 1 468 ? -25.767 17.230 15.249 1.00 90.69 468 SER A O 1
ATOM 3581 N N . ALA A 1 469 ? -26.578 18.353 13.482 1.00 95.19 469 ALA A N 1
ATOM 3582 C CA . ALA A 1 469 ? -27.972 17.938 13.650 1.00 95.19 469 ALA A CA 1
ATOM 3583 C C . ALA A 1 469 ? -28.331 16.676 12.838 1.00 95.19 469 ALA A C 1
ATOM 3585 O O . ALA A 1 469 ? -29.463 16.198 12.915 1.00 95.19 469 ALA A O 1
ATOM 3586 N N . ASP A 1 470 ? -27.397 16.129 12.057 1.00 94.50 470 ASP A N 1
ATOM 3587 C CA . ASP A 1 470 ? -27.624 14.908 11.285 1.00 94.50 470 ASP A CA 1
ATOM 3588 C C . ASP A 1 470 ? -27.627 13.682 12.208 1.00 94.50 470 ASP A C 1
ATOM 3590 O O . ASP A 1 470 ? -26.595 13.267 12.742 1.00 94.50 470 ASP A O 1
ATOM 3594 N N . ARG A 1 471 ? -28.817 13.094 12.377 1.00 96.12 471 ARG A N 1
ATOM 3595 C CA . ARG A 1 471 ? -29.030 11.941 13.251 1.00 96.12 471 ARG A CA 1
ATOM 3596 C C . ARG A 1 471 ? -28.165 10.752 12.868 1.00 96.12 471 ARG A C 1
ATOM 3598 O O . ARG A 1 471 ? -27.531 10.172 13.746 1.00 96.12 471 ARG A O 1
ATOM 3605 N N . GLU A 1 472 ? -28.191 10.352 11.604 1.00 92.06 472 GLU A N 1
ATOM 3606 C CA . GLU A 1 472 ? -27.541 9.115 11.178 1.00 92.06 472 GLU A CA 1
ATOM 3607 C C . GLU A 1 472 ? -26.020 9.267 11.246 1.00 92.06 472 GLU A C 1
ATOM 3609 O O . GLU A 1 472 ? -25.335 8.410 11.807 1.00 92.06 472 GLU A O 1
ATOM 3614 N N . ALA A 1 473 ? -25.494 10.404 10.781 1.00 77.56 473 ALA A N 1
ATOM 3615 C CA . ALA A 1 473 ? -24.065 10.695 10.866 1.00 77.56 473 ALA A CA 1
ATOM 3616 C C . ALA A 1 473 ? -23.558 10.703 12.322 1.00 77.56 473 ALA A C 1
ATOM 3618 O O . ALA A 1 473 ? -22.467 10.198 12.615 1.00 77.56 473 ALA A O 1
ATOM 3619 N N . ASN A 1 474 ? -24.360 11.223 13.258 1.00 95.75 474 ASN A N 1
ATOM 3620 C CA . ASN A 1 474 ? -24.029 11.205 14.681 1.00 95.75 474 ASN A CA 1
ATOM 3621 C C . ASN A 1 474 ? -24.023 9.787 15.259 1.00 95.75 474 ASN A C 1
ATOM 3623 O O . ASN A 1 474 ? -23.086 9.443 15.975 1.00 95.75 474 ASN A O 1
ATOM 3627 N N . MET A 1 475 ? -24.997 8.941 14.905 1.00 96.94 475 MET A N 1
ATOM 3628 C CA . MET A 1 475 ? -25.030 7.535 15.336 1.00 96.94 475 MET A CA 1
ATOM 3629 C C . MET A 1 475 ? -23.749 6.792 14.937 1.00 96.94 475 MET A C 1
ATOM 3631 O O . MET A 1 475 ? -23.114 6.148 15.775 1.00 96.94 475 MET A O 1
ATOM 3635 N N . TRP A 1 476 ? -23.329 6.932 13.676 1.00 84.56 476 TRP A N 1
ATOM 3636 C CA . TRP A 1 476 ? -22.080 6.349 13.180 1.00 84.56 476 TRP A CA 1
ATOM 3637 C C . TRP A 1 476 ? -20.849 6.923 13.881 1.00 84.56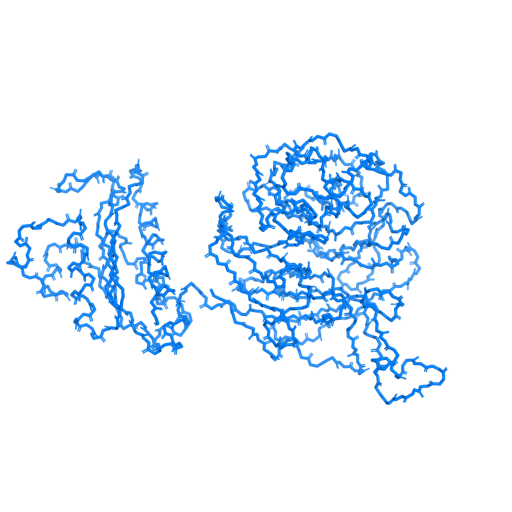 476 TRP A C 1
ATOM 3639 O O . TRP A 1 476 ? -19.927 6.178 14.224 1.00 84.56 476 TRP A O 1
ATOM 3649 N N . THR A 1 477 ? -20.843 8.231 14.144 1.00 83.88 477 THR A N 1
ATOM 3650 C CA . THR A 1 477 ? -19.749 8.883 14.869 1.00 83.88 477 THR A CA 1
ATOM 3651 C C . THR A 1 477 ? -19.633 8.344 16.291 1.00 83.88 477 THR A C 1
ATOM 3653 O O . THR A 1 477 ? -18.540 7.954 16.696 1.00 83.88 477 THR A O 1
ATOM 3656 N N . PHE A 1 478 ? -20.733 8.248 17.039 1.00 97.31 478 PHE A N 1
ATOM 3657 C CA . PHE A 1 478 ? -20.726 7.709 18.400 1.00 97.31 478 PHE A CA 1
ATOM 3658 C C . PHE A 1 478 ? -20.245 6.260 18.426 1.00 97.31 478 PHE A C 1
ATOM 3660 O O . PHE A 1 478 ? -19.375 5.920 19.229 1.00 97.31 478 PHE A O 1
ATOM 3667 N N . ALA A 1 479 ? -20.725 5.432 17.491 1.00 92.75 479 ALA A N 1
ATOM 3668 C CA . ALA A 1 479 ? -20.281 4.051 17.381 1.00 92.75 479 ALA A CA 1
ATOM 3669 C C . ALA A 1 479 ? -18.772 3.950 17.115 1.00 92.75 479 ALA A C 1
ATOM 3671 O O . ALA A 1 479 ? -18.067 3.216 17.805 1.00 92.75 479 ALA A O 1
ATOM 3672 N N . ARG A 1 480 ? -18.248 4.745 16.174 1.00 85.38 480 ARG A N 1
ATOM 3673 C CA . ARG A 1 480 ? -16.810 4.802 15.881 1.00 85.38 480 ARG A CA 1
ATOM 3674 C C . ARG A 1 480 ? -15.991 5.217 17.105 1.00 85.38 480 ARG A C 1
ATOM 3676 O O . ARG A 1 480 ? -15.033 4.529 17.447 1.00 85.38 480 ARG A O 1
ATOM 3683 N N . ARG A 1 481 ? -16.375 6.306 17.781 1.00 92.25 481 ARG A N 1
ATOM 3684 C CA . ARG A 1 481 ? -15.656 6.808 18.966 1.00 92.25 481 ARG A CA 1
ATOM 3685 C C . ARG A 1 481 ? -15.674 5.798 20.119 1.00 92.25 481 ARG A C 1
ATOM 3687 O O . ARG A 1 481 ? -14.696 5.715 20.858 1.00 92.25 481 ARG A O 1
ATOM 3694 N N . ALA A 1 482 ? -16.733 4.995 20.237 1.00 95.88 482 ALA A N 1
ATOM 3695 C CA . ALA A 1 482 ? -16.818 3.917 21.219 1.00 95.88 482 ALA A CA 1
ATOM 3696 C C . ALA A 1 482 ? -15.831 2.778 20.931 1.00 95.88 482 ALA A C 1
ATOM 3698 O O . ALA A 1 482 ? -15.129 2.332 21.839 1.00 95.88 482 ALA A O 1
ATOM 3699 N N . LEU A 1 483 ? -15.723 2.354 19.666 1.00 89.31 483 LEU A N 1
ATOM 3700 C CA . LEU A 1 483 ? -14.743 1.348 19.243 1.00 89.31 483 LEU A CA 1
ATOM 3701 C C . LEU A 1 483 ? -13.300 1.830 19.460 1.00 89.31 483 LEU A C 1
ATOM 3703 O O . LEU A 1 483 ? -12.475 1.072 19.962 1.00 89.31 483 LEU A O 1
ATOM 3707 N N . GLU A 1 484 ? -13.007 3.092 19.135 1.00 83.06 484 GLU A N 1
ATOM 3708 C CA . GLU A 1 484 ? -11.682 3.703 19.321 1.00 83.06 484 GLU A CA 1
ATOM 3709 C C . GLU A 1 484 ? -11.279 3.789 20.797 1.00 83.06 484 GLU A C 1
ATOM 3711 O O . GLU A 1 484 ? -10.156 3.423 21.156 1.00 83.06 484 GLU A O 1
ATOM 3716 N N . LEU A 1 485 ? -12.195 4.242 21.664 1.00 92.62 485 LEU A N 1
ATOM 3717 C CA . LEU A 1 485 ? -11.947 4.288 23.105 1.00 92.62 485 LEU A CA 1
ATOM 3718 C C . LEU A 1 485 ? -11.671 2.883 23.647 1.00 92.62 485 LEU A C 1
ATOM 3720 O O . LEU A 1 485 ? -10.687 2.679 24.358 1.00 92.62 485 LEU A O 1
ATOM 3724 N N . PHE A 1 486 ? -12.506 1.911 23.270 1.00 94.38 486 PHE A N 1
ATOM 3725 C CA . PHE A 1 486 ? -12.344 0.529 23.701 1.00 94.38 486 PHE A CA 1
ATOM 3726 C C . PHE A 1 486 ? -11.014 -0.074 23.239 1.00 94.38 486 PHE A C 1
ATOM 3728 O O . PHE A 1 486 ? -10.299 -0.665 24.047 1.00 94.38 486 PHE A O 1
ATOM 3735 N N . GLU A 1 487 ? -10.638 0.118 21.973 1.00 84.31 487 GLU A N 1
ATOM 3736 C CA . GLU A 1 487 ? -9.360 -0.365 21.448 1.00 84.31 487 GLU A CA 1
ATOM 3737 C C . GLU A 1 487 ? -8.166 0.261 22.187 1.00 84.31 487 GLU A C 1
ATOM 3739 O O . GLU A 1 487 ? -7.218 -0.449 22.534 1.00 84.31 487 GLU A O 1
ATOM 3744 N N . SER A 1 488 ? -8.218 1.564 22.484 1.00 81.50 488 SER A N 1
ATOM 3745 C CA . SER A 1 488 ? -7.180 2.256 23.260 1.00 81.50 488 SER A CA 1
ATOM 3746 C C . SER A 1 488 ? -7.023 1.661 24.663 1.00 81.50 488 SER A C 1
ATOM 3748 O O . SER A 1 488 ? -5.905 1.361 25.088 1.00 81.50 488 SER A O 1
ATOM 3750 N N . CYS A 1 489 ? -8.135 1.433 25.371 1.00 91.06 489 CYS A N 1
ATOM 3751 C CA . CYS A 1 489 ? -8.136 0.806 26.694 1.00 91.06 489 CYS A CA 1
ATOM 3752 C C . CYS A 1 489 ? -7.606 -0.630 26.650 1.00 91.06 489 CYS A C 1
ATOM 3754 O O . CYS A 1 489 ? -6.740 -0.984 27.448 1.00 91.06 489 CYS A O 1
ATOM 3756 N N . LEU A 1 490 ? -8.070 -1.437 25.693 1.00 89.50 490 LEU A N 1
ATOM 3757 C CA . LEU A 1 490 ? -7.661 -2.832 25.544 1.00 89.50 490 LEU A CA 1
ATOM 3758 C C . LEU A 1 490 ? -6.156 -2.967 25.275 1.00 89.50 490 LEU A C 1
ATOM 3760 O O . LEU A 1 490 ? -5.513 -3.878 25.787 1.00 89.50 490 LEU A O 1
ATOM 3764 N N . ARG A 1 491 ? -5.575 -2.044 24.499 1.00 80.56 491 ARG A N 1
ATOM 3765 C CA . ARG A 1 491 ? -4.131 -2.022 24.215 1.00 80.56 491 ARG A CA 1
ATOM 3766 C C . ARG A 1 491 ? -3.290 -1.587 25.414 1.00 80.56 491 ARG A C 1
ATOM 3768 O O . ARG A 1 491 ? -2.198 -2.114 25.590 1.00 80.56 491 ARG A O 1
ATOM 3775 N N . LYS A 1 492 ? -3.779 -0.630 26.210 1.00 82.75 492 LYS A N 1
ATOM 3776 C CA . LYS A 1 492 ? -3.084 -0.120 27.407 1.00 82.75 492 LYS A CA 1
ATOM 3777 C C . LYS A 1 492 ? -3.181 -1.063 28.601 1.00 82.75 492 LYS A C 1
ATOM 3779 O O . LYS A 1 492 ? -2.358 -0.968 29.507 1.00 82.75 492 LYS A O 1
ATOM 3784 N N . ALA A 1 493 ? -4.199 -1.920 28.627 1.00 86.38 493 ALA A N 1
ATOM 3785 C CA . ALA A 1 493 ? -4.373 -2.885 29.695 1.00 86.38 493 ALA A CA 1
ATOM 3786 C C . ALA A 1 493 ? -3.180 -3.852 29.744 1.00 86.38 493 ALA A C 1
ATOM 3788 O O . ALA A 1 493 ? -2.721 -4.275 28.674 1.00 86.38 493 ALA A O 1
ATOM 3789 N N . PRO A 1 494 ? -2.700 -4.202 30.949 1.00 69.38 494 PRO A N 1
ATOM 3790 C CA . PRO A 1 494 ? -1.596 -5.137 31.127 1.00 69.38 494 PRO A CA 1
ATOM 3791 C C . PRO A 1 494 ? -1.920 -6.554 30.635 1.00 69.38 494 PRO A C 1
ATOM 3793 O O . PRO A 1 494 ? -3.121 -6.896 30.461 1.00 69.38 494 PRO A O 1
#

pLDDT: mean 94.05, std 7.17, range [50.22, 98.94]